Protein AF-0000000087538195 (afdb_homodimer)

Solvent-accessible surface area (backbone atoms only — not comparable to full-atom values): 24853 Å² total; per-residue (Å²): 130,84,76,81,75,74,57,66,53,56,74,70,48,70,80,66,69,70,76,60,68,73,48,54,99,59,58,70,55,88,71,59,68,58,56,51,45,93,78,35,48,72,53,63,43,34,45,72,56,58,70,64,49,58,50,27,51,41,63,29,32,55,67,10,27,78,41,77,37,70,70,71,39,43,64,54,47,49,52,49,49,54,52,47,46,53,54,43,50,51,29,61,76,66,69,49,72,51,42,74,43,55,41,82,41,38,27,26,37,72,69,53,53,27,30,33,41,63,53,40,29,36,32,32,60,58,62,88,32,53,39,33,70,32,30,57,30,52,42,46,31,42,33,39,68,47,44,92,90,42,36,68,50,53,71,42,62,47,42,54,51,38,56,74,46,57,26,35,30,42,37,40,35,30,73,89,78,38,33,34,39,37,32,43,59,73,82,44,74,61,68,49,78,46,45,44,77,36,70,46,62,38,67,96,56,76,44,74,42,65,46,52,31,37,62,53,42,68,72,49,49,70,51,76,72,45,110,131,84,75,82,73,73,58,64,52,57,72,71,47,65,80,67,65,53,75,64,67,72,61,44,95,67,57,70,56,88,72,60,68,58,58,52,45,94,80,35,46,70,54,65,43,33,47,72,57,58,70,64,49,57,50,26,51,39,64,29,31,56,66,10,27,79,41,79,37,71,70,70,40,44,64,54,48,48,52,48,47,54,53,48,46,54,53,46,51,50,30,61,75,65,70,49,73,53,41,74,44,56,40,82,41,38,28,26,37,72,68,55,51,28,30,35,41,63,54,41,30,35,31,32,60,56,64,88,31,54,39,34,72,32,29,60,29,51,43,45,30,40,33,39,68,49,43,92,91,42,37,68,50,54,70,42,60,47,42,53,52,39,56,75,44,57,27,36,31,43,37,40,35,30,73,89,78,38,32,35,39,39,32,44,58,73,82,46,71,62,65,47,80,46,45,45,77,37,70,45,61,38,66,96,57,76,45,73,44,64,47,51,31,37,62,54,42,68,73,49,48,70,51,76,74,44,111

Secondary structure (DSSP, 8-state):
-------HHHHHS--TTTT----SSS---TT-GGGGGGG--TT---HHHHHHS-TTB-EEEETTEEEE-PPPPHHHHHHHHHHHHHHHHHHHHTT---EEEESS--EETTSSSS-BB--SEEEES-GGGB-SS-EES--SEEEEE--TTTHHHHHTHHHHHHHHHT-SEEEEEETTTTEEEEEETTT-SS-EEEETTSEEEEGGGTT-EEEEHHHHHHHHGGGGS--/-------HHHHHS-S--------SSS---TT-GGGGGGG--TT---HHHHHHS-TTB-EEEETTEEEE-PPPPHHHHHHHHHHHHHHHHHHHHTT---EEEESS--EETTSSSS-BB--SEEEES-GGGB-SS-EES--SEEEEE--TTTHHHHHTHHHHHHHHHT-SEEEEEETTTTEEEEEETTT-SS-EEEETTSEEEEGGGTT-EEEEHHHHHHHHGGGGS--

InterPro domains:
  IPR008538 Putative restriction endonuclease [PF05685] (48-206)
  IPR008538 Putative restriction endonuclease [cd06260] (57-207)
  IPR011335 Restriction endonuclease type II-like [SSF52980] (42-217)
  IPR012296 Nuclease, putative, TT1808 [G3DSA:3.90.1570.10] (39-220)

Sequence (454 aa):
MKGSVSNPYLGMMKESVSAYRIYGDGTDHEGDIWKSFRGKKQGEYTLKDYEAIPDEYRVELIDGVIYDLNTPTTIHQQLAFEISIRLREYIRQNKGLCMVLPSPVSVQLDEDDRTMLQPDVVVCCDRDKILRSHVYGAPDMVIEILSPSTRKKDMGLKLKKYITARVREYWMVDPDKKKVVVYDLEHNELPAIYGFEDQVAVNIFAGKCQIDFSEIYSYIEFLFEKEMKGSVSNPYLGMMKESVSAYRIYGDGTDHEGDIWKSFRGKKQGEYTLKDYEAIPDEYRVELIDGVIYDLNTPTTIHQQLAFEISIRLREYIRQNKGLCMVLPSPVSVQLDEDDRTMLQPDVVVCCDRDKILRSHVYGAPDMVIEILSPSTRKKDMGLKLKKYITARVREYWMVDPDKKKVVVYDLEHNELPAIYGFEDQVAVNIFAGKCQIDFSEIYSYIEFLFEKE

Nearest PDB structures (foldseek):
  6okh-assembly1_B  TM=9.021E-01  e=1.700E-15  Leptospira borgpetersenii serovar Hardjo-bovis str. JB197
  3ot2-assembly1_B  TM=8.040E-01  e=1.817E-11  Trichormus variabilis ATCC 29413
  1wdj-assembly1_C  TM=8.081E-01  e=1.610E-08  Thermus thermophilus
  1wdj-assembly1_B  TM=8.274E-01  e=4.638E-08  Thermus thermophilus
  6okh-assembly1_B  TM=9.020E-01  e=2.928E-15  Leptospira borgpetersenii serovar Hardjo-bovis str. JB197

Foldseek 3Di:
DPDPPPQLQVVVQPCPVPPCPVQQVVPVPVPPVVCQQVHDHALQAWLVSVVPPDPVFDWWFDNRGIGGDDDDDPLQLLVLVLVLVLVVVVCVVVVAQKDKDAPQAWEPAQQGTGGIDGAGIFIARDCVQDDPHHGYHQGQETEHEDDPRCNVVVVHVVVVSNLVSCRQKYWYAYPVVQKIWIDRSNPDNGIDIDGLQDWDADPSVPRPRTDRSVVSCVVCVVVVVPD/DPDPPPQLQVVPQPCVVVVVPVPPVPPVPVPPVPCQQVHDHALQAWLVSVVPPDPVFDWWFDNRGIGGDDDDDPLQLLVLVLVLVLVVVVCVVVVAQKDKDAPQAWEPAQQGTGGIDGAGIFIARDCVQDDPHHGYHQGQETEHEDDPSCNVVVVHVVVVSNLVSCRQKYWYAYPVVQKIWIDRSNPDNGIDIDGLQDWDADPSVPRPRTDRSVVSCVVCVVVVVPD

pLDDT: mean 84.97, std 21.39, range [22.56, 98.88]

Structure (mmCIF, N/CA/C/O backbone):
data_AF-0000000087538195-model_v1
#
loop_
_entity.id
_entity.type
_entity.pdbx_description
1 polymer 'Uma2 family endonuclease'
#
loop_
_atom_site.group_PDB
_atom_site.id
_atom_site.type_symbol
_atom_site.label_atom_id
_atom_site.label_alt_id
_atom_site.label_comp_id
_atom_site.label_asym_id
_atom_site.label_entity_id
_atom_site.label_seq_id
_atom_site.pdbx_PDB_ins_code
_atom_site.Cartn_x
_atom_site.Cartn_y
_atom_site.Cartn_z
_atom_site.occupancy
_atom_site.B_iso_or_equiv
_atom_site.auth_seq_id
_atom_site.auth_comp_id
_atom_site.auth_asym_id
_atom_site.auth_atom_id
_atom_site.pdbx_PDB_model_num
ATOM 1 N N . MET A 1 1 ? -31.156 -24.391 -15.883 1 22.56 1 MET A N 1
ATOM 2 C CA . MET A 1 1 ? -31.516 -24.422 -14.469 1 22.56 1 MET A CA 1
ATOM 3 C C . MET A 1 1 ? -30.266 -24.328 -13.594 1 22.56 1 MET A C 1
ATOM 5 O O . MET A 1 1 ? -29.516 -25.297 -13.461 1 22.56 1 MET A O 1
ATOM 9 N N . LYS A 1 2 ? -29.594 -23.203 -13.586 1 31.41 2 LYS A N 1
ATOM 10 C CA . LYS A 1 2 ? -28.328 -22.953 -12.914 1 31.41 2 LYS A CA 1
ATOM 11 C C . LYS A 1 2 ? -28.406 -23.281 -11.43 1 31.41 2 LYS A C 1
ATOM 13 O O . LYS A 1 2 ? -29.219 -22.672 -10.703 1 31.41 2 LYS A O 1
ATOM 18 N N . GLY A 1 3 ? -28.25 -24.453 -11.008 1 29.56 3 GLY A N 1
ATOM 19 C CA . GLY A 1 3 ? -28.391 -24.969 -9.656 1 29.56 3 GLY A CA 1
ATOM 20 C C . GLY A 1 3 ? -27.609 -24.172 -8.633 1 29.56 3 GLY A C 1
ATOM 21 O O . GLY A 1 3 ? -26.422 -23.875 -8.844 1 29.56 3 GLY A O 1
ATOM 22 N N . SER A 1 4 ? -28.219 -23.344 -7.711 1 35.62 4 SER A N 1
ATOM 23 C CA . SER A 1 4 ? -27.75 -22.516 -6.602 1 35.62 4 SER A CA 1
ATOM 24 C C . SER A 1 4 ? -26.953 -23.344 -5.598 1 35.62 4 SER A C 1
ATOM 26 O O . SER A 1 4 ? -27.531 -24.141 -4.848 1 35.62 4 SER A O 1
ATOM 28 N N . VAL A 1 5 ? -25.906 -23.922 -5.949 1 38.66 5 VAL A N 1
ATOM 29 C CA . VAL A 1 5 ? -25.125 -24.672 -4.98 1 38.66 5 VAL A CA 1
ATOM 30 C C . VAL A 1 5 ? -24.859 -23.828 -3.744 1 38.66 5 VAL A C 1
ATOM 32 O O . VAL A 1 5 ? -24.344 -22.703 -3.854 1 38.66 5 VAL A O 1
ATOM 35 N N . SER A 1 6 ? -25.641 -24.047 -2.637 1 42.72 6 SER A N 1
ATOM 36 C CA . SER A 1 6 ? -25.531 -23.391 -1.332 1 42.72 6 SER A CA 1
ATOM 37 C C . SER A 1 6 ? -24.109 -23.5 -0.777 1 42.72 6 SER A C 1
ATOM 39 O O . SER A 1 6 ? -23.516 -24.578 -0.787 1 42.72 6 SER A O 1
ATOM 41 N N . ASN A 1 7 ? -23.391 -22.5 -0.868 1 45.81 7 ASN A N 1
ATOM 42 C CA . ASN A 1 7 ? -22.062 -22.453 -0.262 1 45.81 7 ASN A CA 1
ATOM 43 C C . ASN A 1 7 ? -22.094 -22.938 1.182 1 45.81 7 ASN A C 1
ATOM 45 O O . ASN A 1 7 ? -22.859 -22.438 2 1 45.81 7 ASN A O 1
ATOM 49 N N . PRO A 1 8 ? -21.609 -24.125 1.472 1 53.16 8 PRO A N 1
ATOM 50 C CA . PRO A 1 8 ? -21.688 -24.766 2.793 1 53.16 8 PRO A CA 1
ATOM 51 C C . PRO A 1 8 ? -21.328 -23.797 3.924 1 53.16 8 PRO A C 1
ATOM 53 O O . PRO A 1 8 ? -21.766 -23.984 5.059 1 53.16 8 PRO A O 1
ATOM 56 N N . TYR A 1 9 ? -20.531 -22.797 3.664 1 48.81 9 TYR A N 1
ATOM 57 C CA . TYR A 1 9 ? -20.141 -21.875 4.723 1 48.81 9 TYR A CA 1
ATOM 58 C C . TYR A 1 9 ? -21.312 -21.016 5.152 1 48.81 9 TYR A C 1
ATOM 60 O O . TYR A 1 9 ? -21.359 -20.547 6.293 1 48.81 9 TYR A O 1
ATOM 68 N N . LEU A 1 10 ? -22.125 -20.844 4.262 1 47.97 10 LEU A N 1
ATOM 69 C CA . LEU A 1 10 ? -23.25 -19.969 4.555 1 47.97 10 LEU A CA 1
ATOM 70 C C . LEU A 1 10 ? -24.188 -20.609 5.57 1 47.97 10 LEU A C 1
ATOM 72 O O . LEU A 1 10 ? -24.797 -19.922 6.387 1 47.97 10 LEU A O 1
ATOM 76 N N . GLY A 1 11 ? -24.391 -21.969 5.371 1 46.25 11 GLY A N 1
ATOM 77 C CA . GLY A 1 11 ? -25.234 -22.656 6.328 1 46.25 11 GLY A CA 1
ATOM 78 C C . GLY A 1 11 ? -24.734 -22.531 7.758 1 46.25 11 GLY A C 1
ATOM 79 O O . GLY A 1 11 ? -25.531 -22.531 8.695 1 46.25 11 GLY A O 1
ATOM 80 N N . MET A 1 12 ? -23.562 -22.484 7.918 1 42.16 12 MET A N 1
ATOM 81 C CA . MET A 1 12 ? -22.969 -22.422 9.25 1 42.16 12 MET A CA 1
ATOM 82 C C . MET A 1 12 ? -22.953 -20.984 9.773 1 42.16 12 MET A C 1
ATOM 84 O O . MET A 1 12 ? -22.719 -20.766 10.961 1 42.16 12 MET A O 1
ATOM 88 N N . MET A 1 13 ? -23.125 -20.188 8.875 1 37.28 13 MET A N 1
ATOM 89 C CA . MET A 1 13 ? -23.031 -18.797 9.312 1 37.28 13 MET A CA 1
ATOM 90 C C . MET A 1 13 ? -24.391 -18.297 9.797 1 37.28 13 MET A C 1
ATOM 92 O O . MET A 1 13 ? -25.391 -18.375 9.062 1 37.28 13 MET A O 1
ATOM 96 N N . LYS A 1 14 ? -24.953 -18.609 11.047 1 31.69 14 LYS A N 1
ATOM 97 C CA . LYS A 1 14 ? -26.141 -17.984 11.633 1 31.69 14 LYS A CA 1
ATOM 98 C C . LYS A 1 14 ? -26.188 -16.484 11.297 1 31.69 14 LYS A C 1
ATOM 100 O O . LYS A 1 14 ? -25.141 -15.844 11.18 1 31.69 14 LYS A O 1
ATOM 105 N N . GLU A 1 15 ? -27.375 -16.031 10.656 1 31.64 15 GLU A N 1
ATOM 106 C CA . GLU A 1 15 ? -27.688 -14.633 10.406 1 31.64 15 GLU A CA 1
ATOM 107 C C . GLU A 1 15 ? -27.25 -13.75 11.57 1 31.64 15 GLU A C 1
ATOM 109 O O . GLU A 1 15 ? -28.031 -13.477 12.477 1 31.64 15 GLU A O 1
ATOM 114 N N . SER A 1 16 ? -26.297 -14.102 12.234 1 27.25 16 SER A N 1
ATOM 115 C CA . SER A 1 16 ? -26.109 -13.078 13.258 1 27.25 16 SER A CA 1
ATOM 116 C C . SER A 1 16 ? -25.859 -11.711 12.633 1 27.25 16 SER A C 1
ATOM 118 O O . SER A 1 16 ? -24.719 -11.25 12.562 1 27.25 16 SER A O 1
ATOM 120 N N . VAL A 1 17 ? -26.344 -11.578 11.469 1 29.31 17 VAL A N 1
ATOM 121 C CA . VAL A 1 17 ? -26.234 -10.234 10.906 1 29.31 17 VAL A CA 1
ATOM 122 C C . VAL A 1 17 ? -26.828 -9.219 11.883 1 29.31 17 VAL A C 1
ATOM 124 O O . VAL A 1 17 ? -26.922 -8.023 11.562 1 29.31 17 VAL A O 1
ATOM 127 N N . SER A 1 18 ? -27.812 -9.719 12.75 1 26.08 18 SER A N 1
ATOM 128 C CA . SER A 1 18 ? -28.531 -8.672 13.469 1 26.08 18 SER A CA 1
ATOM 129 C C . SER A 1 18 ? -27.578 -7.598 13.984 1 26.08 18 SER A C 1
ATOM 131 O O . SER A 1 18 ? -27.797 -6.406 13.75 1 26.08 18 SER A O 1
ATOM 133 N N . ALA A 1 19 ? -27.109 -7.895 15.273 1 25.2 19 ALA A N 1
ATOM 134 C CA . ALA A 1 19 ? -26.594 -6.938 16.25 1 25.2 19 ALA A CA 1
ATOM 135 C C . ALA A 1 19 ? -25.219 -6.414 15.828 1 25.2 19 ALA A C 1
ATOM 137 O O . ALA A 1 19 ? -24.25 -6.555 16.562 1 25.2 19 ALA A O 1
ATOM 138 N N . TYR A 1 20 ? -24.719 -6.926 14.75 1 27.58 20 TYR A N 1
ATOM 139 C CA . TYR A 1 20 ? -23.453 -6.199 14.656 1 27.58 20 TYR A CA 1
ATOM 140 C C . TYR A 1 20 ? -23.688 -4.699 14.805 1 27.58 20 TYR A C 1
ATOM 142 O O . TYR A 1 20 ? -24.203 -4.051 13.898 1 27.58 20 TYR A O 1
ATOM 150 N N . ARG A 1 21 ? -24.406 -4.262 15.758 1 25.95 21 ARG A N 1
ATOM 151 C CA . ARG A 1 21 ? -24.109 -2.885 16.141 1 25.95 21 ARG A CA 1
ATOM 152 C C . ARG A 1 21 ? -22.641 -2.553 15.867 1 25.95 21 ARG A C 1
ATOM 154 O O . ARG A 1 21 ? -21.75 -3.111 16.5 1 25.95 21 ARG A O 1
ATOM 161 N N . ILE A 1 22 ? -22.312 -2.648 14.703 1 28.11 22 ILE A N 1
ATOM 162 C CA . ILE A 1 22 ? -21.094 -2.266 14 1 28.11 22 ILE A CA 1
ATOM 163 C C . ILE A 1 22 ? -20.328 -1.23 14.82 1 28.11 22 ILE A C 1
ATOM 165 O O . ILE A 1 22 ? -20.531 -0.025 14.648 1 28.11 22 ILE A O 1
ATOM 169 N N . TYR A 1 23 ? -20.422 -1.396 16.094 1 25.95 23 TYR A N 1
ATOM 170 C CA . TYR A 1 23 ? -19.734 -0.382 16.875 1 25.95 23 TYR A CA 1
ATOM 171 C C . TYR A 1 23 ? -18.266 -0.308 16.5 1 25.95 23 TYR A C 1
ATOM 173 O O . TYR A 1 23 ? -17.609 -1.337 16.297 1 25.95 23 TYR A O 1
ATOM 181 N N . GLY A 1 24 ? -17.75 0.368 15.617 1 28.55 24 GLY A N 1
ATOM 182 C CA . GLY A 1 24 ? -16.391 0.742 15.945 1 28.55 24 GLY A CA 1
ATOM 183 C C . GLY A 1 24 ? -16.031 0.502 17.391 1 28.55 24 GLY A C 1
ATOM 184 O O . GLY A 1 24 ? -16.891 0.158 18.203 1 28.55 24 GLY A O 1
ATOM 185 N N . ASP A 1 25 ? -14.789 0.438 17.953 1 30.39 25 ASP A N 1
ATOM 186 C CA . ASP A 1 25 ? -14.625 0.107 19.359 1 30.39 25 ASP A CA 1
ATOM 187 C C . ASP A 1 25 ? -15.883 0.451 20.156 1 30.39 25 ASP A C 1
ATOM 189 O O . ASP A 1 25 ? -15.906 0.319 21.391 1 30.39 25 ASP A O 1
ATOM 193 N N . GLY A 1 26 ? -17.219 0.332 19.75 1 31.17 26 GLY A N 1
ATOM 194 C CA . GLY A 1 26 ? -18.344 0.827 20.531 1 31.17 26 GLY A CA 1
ATOM 195 C C . GLY A 1 26 ? -18.266 2.311 20.828 1 31.17 26 GLY A C 1
ATOM 196 O O . GLY A 1 26 ? -19.062 2.842 21.594 1 31.17 26 GLY A O 1
ATOM 197 N N . THR A 1 27 ? -17.031 2.791 20.969 1 31.34 27 THR A N 1
ATOM 198 C CA . THR A 1 27 ? -17.031 4.223 21.266 1 31.34 27 THR A CA 1
ATOM 199 C C . THR A 1 27 ? -17.641 5.004 20.094 1 31.34 27 THR A C 1
ATOM 201 O O . THR A 1 27 ? -17.203 4.855 18.953 1 31.34 27 THR A O 1
ATOM 204 N N . ASP A 1 28 ? -18.969 5.043 19.953 1 33.19 28 ASP A N 1
ATOM 205 C CA . ASP A 1 28 ? -19.562 6.211 19.297 1 33.19 28 ASP A CA 1
ATOM 206 C C . ASP A 1 28 ? -18.562 7.363 19.234 1 33.19 28 ASP A C 1
ATOM 208 O O . ASP A 1 28 ? -18.266 7.984 20.266 1 33.19 28 ASP A O 1
ATOM 212 N N . HIS A 1 29 ? -17.484 7.18 18.562 1 35.97 29 HIS A N 1
ATOM 213 C CA . HIS A 1 29 ? -16.906 8.516 18.609 1 35.97 29 HIS A CA 1
ATOM 214 C C . HIS A 1 29 ? -17.953 9.578 18.266 1 35.97 29 HIS A C 1
ATOM 216 O O . HIS A 1 29 ? -18.719 9.414 17.328 1 35.97 29 HIS A O 1
ATOM 222 N N . GLU A 1 30 ? -18.516 10.016 19.062 1 38.91 30 GLU A N 1
ATOM 223 C CA . GLU A 1 30 ? -19.328 11.219 18.922 1 38.91 30 GLU A CA 1
ATOM 224 C C . GLU A 1 30 ? -19.141 11.867 17.562 1 38.91 30 GLU A C 1
ATOM 226 O O . GLU A 1 30 ? -20.062 12.461 17 1 38.91 30 GLU A O 1
ATOM 231 N N . GLY A 1 31 ? -17.953 11.633 16.766 1 45.62 31 GLY A N 1
ATOM 232 C CA . GLY A 1 31 ? -17.609 12.312 15.523 1 45.62 31 GLY A CA 1
ATOM 233 C C . GLY A 1 31 ? -17.781 11.438 14.297 1 45.62 31 GLY A C 1
ATOM 234 O O . GLY A 1 31 ? -17.078 11.617 13.297 1 45.62 31 GLY A O 1
ATOM 235 N N . ASP A 1 32 ? -18.578 10.359 14.281 1 57.12 32 ASP A N 1
ATOM 236 C CA . ASP A 1 32 ? -18.859 9.594 13.07 1 57.12 32 ASP A CA 1
ATOM 237 C C . ASP A 1 32 ? -19.438 10.5 11.977 1 57.12 32 ASP A C 1
ATOM 239 O O . ASP A 1 32 ? -20.656 10.742 11.945 1 57.12 32 ASP A O 1
ATOM 243 N N . ILE A 1 33 ? -18.625 11.062 11.32 1 64.38 33 ILE A N 1
ATOM 244 C CA . ILE A 1 33 ? -18.984 12.047 10.297 1 64.38 33 ILE A CA 1
ATOM 245 C C . ILE A 1 33 ? -19.859 11.383 9.234 1 64.38 33 ILE A C 1
ATOM 247 O O . ILE A 1 33 ? -20.547 12.07 8.477 1 64.38 33 ILE A O 1
ATOM 251 N N . TRP A 1 34 ? -20.031 9.992 9.383 1 70.25 34 TRP A N 1
ATOM 252 C CA . TRP A 1 34 ? -20.766 9.367 8.297 1 70.25 34 TRP A CA 1
ATOM 253 C C . TRP A 1 34 ? -22.234 9.148 8.688 1 70.25 34 TRP A C 1
ATOM 255 O O . TRP A 1 34 ? -23.031 8.68 7.875 1 70.25 34 TRP A O 1
ATOM 265 N N . LYS A 1 35 ? -22.547 9.414 9.906 1 71 35 LYS A N 1
ATOM 266 C CA . LYS A 1 35 ? -23.922 9.219 10.367 1 71 35 LYS A CA 1
ATOM 267 C C . LYS A 1 35 ? -24.891 10.07 9.57 1 71 35 LYS A C 1
ATOM 269 O O . LYS A 1 35 ? -26.047 9.688 9.383 1 71 35 LYS A O 1
ATOM 274 N N . SER A 1 36 ? -24.422 11.188 9.086 1 70.94 36 SER A N 1
ATOM 275 C CA . SER A 1 36 ? -25.312 12.047 8.328 1 70.94 36 SER A CA 1
ATOM 276 C C . SER A 1 36 ? -24.609 12.656 7.121 1 70.94 36 SER A C 1
ATOM 278 O O . SER A 1 36 ? -24.953 13.766 6.691 1 70.94 36 SER A O 1
ATOM 280 N N . PHE A 1 37 ? -23.75 11.836 6.672 1 73.25 37 PHE A N 1
ATOM 281 C CA . PHE A 1 37 ? -23.031 12.297 5.488 1 73.25 37 PHE A CA 1
ATOM 282 C C . PHE A 1 37 ? -23.953 12.383 4.289 1 73.25 37 PHE A C 1
ATOM 284 O O . PHE A 1 37 ? -24.719 11.453 4.016 1 73.25 37 PHE A O 1
ATOM 291 N N . ARG A 1 38 ? -24.031 13.625 3.721 1 76.38 38 ARG A N 1
ATOM 292 C CA . ARG A 1 38 ? -24.859 13.93 2.555 1 76.38 38 ARG A CA 1
ATOM 293 C C . ARG A 1 38 ? -26.328 13.672 2.846 1 76.38 38 ARG A C 1
ATOM 295 O O . ARG A 1 38 ? -27.078 13.242 1.963 1 76.38 38 ARG A O 1
ATOM 302 N N . GLY A 1 39 ? -26.688 13.805 4.168 1 76.88 39 GLY A N 1
ATOM 303 C CA . GLY A 1 39 ? -28.094 13.703 4.574 1 76.88 39 GLY A CA 1
ATOM 304 C C . GLY A 1 39 ? -28.609 12.273 4.598 1 76.88 39 GLY A C 1
ATOM 305 O O . GLY A 1 39 ? -29.812 12.047 4.613 1 76.88 39 GLY A O 1
ATOM 306 N N . LYS A 1 40 ? -27.75 11.367 4.492 1 84.31 40 LYS A N 1
ATOM 307 C CA . LYS A 1 40 ? -28.141 9.961 4.48 1 84.31 40 LYS A CA 1
ATOM 308 C C . LYS A 1 40 ? -27.766 9.273 5.789 1 84.31 40 LYS A C 1
ATOM 310 O O . LYS A 1 40 ? -26.969 9.805 6.574 1 84.31 40 LYS A O 1
ATOM 315 N N . LYS A 1 41 ? -28.422 8.109 5.984 1 82.75 41 LYS A N 1
ATOM 316 C CA . LYS A 1 41 ? -28.125 7.285 7.148 1 82.75 41 LYS A CA 1
ATOM 317 C C . LYS A 1 41 ? -27.297 6.066 6.758 1 82.75 41 LYS A C 1
ATOM 319 O O . LYS A 1 41 ? -27.297 5.652 5.598 1 82.75 41 LYS A O 1
ATOM 324 N N . GLN A 1 42 ? -26.609 5.559 7.75 1 86.19 42 GLN A N 1
ATOM 325 C CA . GLN A 1 42 ? -25.891 4.309 7.516 1 86.19 42 GLN A CA 1
ATOM 326 C C . GLN A 1 42 ? -26.812 3.234 6.961 1 86.19 42 GLN A C 1
ATOM 328 O O . GLN A 1 42 ? -27.953 3.092 7.418 1 86.19 42 GLN A O 1
ATOM 333 N N . GLY A 1 43 ? -26.359 2.562 6.02 1 87.81 43 GLY A N 1
ATOM 334 C CA . GLY A 1 43 ? -27.188 1.565 5.352 1 87.81 43 GLY A CA 1
ATOM 335 C C . GLY A 1 43 ? -27.766 2.059 4.043 1 87.81 43 GLY A C 1
ATOM 336 O O . GLY A 1 43 ? -28.219 1.259 3.219 1 87.81 43 GLY A O 1
ATOM 337 N N . GLU A 1 44 ? -27.656 3.373 3.811 1 90.19 44 GLU A N 1
ATOM 338 C CA . GLU A 1 44 ? -28.297 3.955 2.637 1 90.19 44 GLU A CA 1
ATOM 339 C C . GLU A 1 44 ? -27.266 4.391 1.6 1 90.19 44 GLU A C 1
ATOM 341 O O . GLU A 1 44 ? -27.625 4.711 0.462 1 90.19 44 GLU A O 1
ATOM 346 N N . TYR A 1 45 ? -26.094 4.379 1.931 1 90.25 45 TYR A N 1
ATOM 347 C CA . TYR A 1 45 ? -25.062 4.953 1.062 1 90.25 45 TYR A CA 1
ATOM 348 C C . TYR A 1 45 ? -24.875 4.102 -0.188 1 90.25 45 TYR A C 1
ATOM 350 O O . TYR A 1 45 ? -25.078 2.887 -0.158 1 90.25 45 TYR A O 1
ATOM 358 N N . THR A 1 46 ? -24.531 4.812 -1.264 1 93.06 46 THR A N 1
ATOM 359 C CA . THR A 1 46 ? -24.25 4.199 -2.559 1 93.06 46 THR A CA 1
ATOM 360 C C . THR A 1 46 ? -22.844 4.527 -3.025 1 93.06 46 THR A C 1
ATOM 362 O O . THR A 1 46 ? -22.125 5.277 -2.363 1 93.06 46 THR A O 1
ATOM 365 N N . LEU A 1 47 ? -22.516 3.939 -4.129 1 92.5 47 LEU A N 1
ATOM 366 C CA . LEU A 1 47 ? -21.219 4.223 -4.719 1 92.5 47 LEU A CA 1
ATOM 367 C C . LEU A 1 47 ? -21.062 5.711 -5.02 1 92.5 47 LEU A C 1
ATOM 369 O O . LEU A 1 47 ? -19.969 6.262 -4.922 1 92.5 47 LEU A O 1
ATOM 373 N N . LYS A 1 48 ? -22.125 6.297 -5.465 1 89.19 48 LYS A N 1
ATOM 374 C CA . LYS A 1 48 ? -22.078 7.734 -5.715 1 89.19 48 LYS A CA 1
ATOM 375 C C . LYS A 1 48 ? -21.656 8.5 -4.465 1 89.19 48 LYS A C 1
ATOM 377 O O . LYS A 1 48 ? -20.844 9.422 -4.539 1 89.19 48 LYS A O 1
ATOM 382 N N . ASP A 1 49 ? -22.25 8.102 -3.336 1 87.06 49 ASP A N 1
ATOM 383 C CA . ASP A 1 49 ? -21.875 8.711 -2.064 1 87.06 49 ASP A CA 1
ATOM 384 C C . ASP A 1 49 ? -20.422 8.406 -1.718 1 87.06 49 ASP A C 1
ATOM 386 O O . ASP A 1 49 ? -19.672 9.297 -1.284 1 87.06 49 ASP A O 1
ATOM 390 N N . TYR A 1 50 ? -20.062 7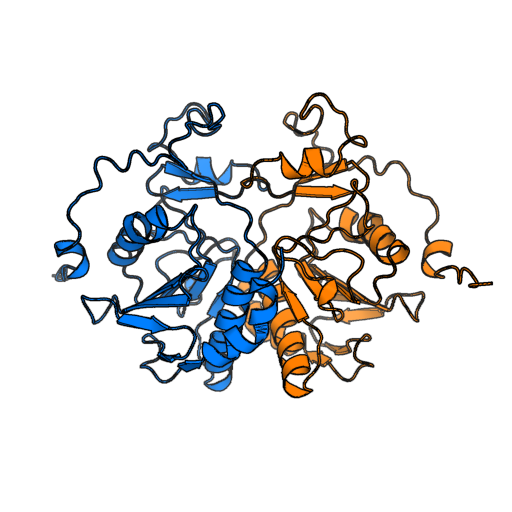.152 -1.93 1 89.5 50 TYR A N 1
ATOM 391 C CA . TYR A 1 50 ? -18.688 6.699 -1.678 1 89.5 50 TYR A CA 1
ATOM 392 C C . TYR A 1 50 ? -17.688 7.496 -2.502 1 89.5 50 TYR A C 1
ATOM 394 O O . TYR A 1 50 ? -16.672 7.961 -1.978 1 89.5 50 TYR A O 1
ATOM 402 N N . GLU A 1 51 ? -17.984 7.68 -3.766 1 87.19 51 GLU A N 1
ATOM 403 C CA . GLU A 1 51 ? -17.078 8.375 -4.684 1 87.19 51 GLU A CA 1
ATOM 404 C C . GLU A 1 51 ? -16.984 9.859 -4.352 1 87.19 51 GLU A C 1
ATOM 406 O O . GLU A 1 51 ? -16.031 10.531 -4.75 1 87.19 51 GLU A O 1
ATOM 411 N N . ALA A 1 52 ? -17.938 10.367 -3.617 1 83.69 52 ALA A N 1
ATOM 412 C CA . ALA A 1 52 ? -17.953 11.773 -3.25 1 83.69 52 ALA A CA 1
ATOM 413 C C . ALA A 1 52 ? -17.109 12.039 -2.006 1 83.69 52 ALA A C 1
ATOM 415 O O . ALA A 1 52 ? -16.812 13.188 -1.682 1 83.69 52 ALA A O 1
ATOM 416 N N . ILE A 1 53 ? -16.812 10.938 -1.321 1 81.56 53 ILE A N 1
ATOM 417 C CA . ILE A 1 53 ? -15.945 11.086 -0.158 1 81.56 53 ILE A CA 1
ATOM 418 C C . ILE A 1 53 ? -14.562 11.555 -0.604 1 81.56 53 ILE A C 1
ATOM 420 O O . ILE A 1 53 ? -13.977 10.977 -1.519 1 81.56 53 ILE A O 1
ATOM 424 N N . PRO A 1 54 ? -14.102 12.602 0.028 1 76.25 54 PRO A N 1
ATOM 425 C CA . PRO A 1 54 ? -12.781 13.094 -0.356 1 76.25 54 PRO A CA 1
ATOM 426 C C . PRO A 1 54 ? -11.703 12.016 -0.27 1 76.25 54 PRO A C 1
ATOM 428 O O . PRO A 1 54 ? -11.742 11.164 0.621 1 76.25 54 PRO A O 1
ATOM 431 N N . ASP A 1 55 ? -10.656 12.141 -1.094 1 70.12 55 ASP A N 1
ATOM 432 C CA . ASP A 1 55 ? -9.641 11.109 -1.296 1 70.12 55 ASP A CA 1
ATOM 433 C C . ASP A 1 55 ? -8.797 10.914 -0.038 1 70.12 55 ASP A C 1
ATOM 435 O O .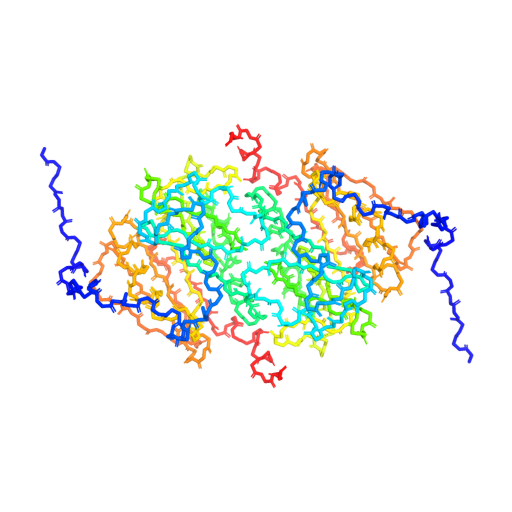 ASP A 1 55 ? -8.164 9.867 0.134 1 70.12 55 ASP A O 1
ATOM 439 N N . GLU A 1 56 ? -8.859 11.859 0.786 1 72.75 56 GLU A N 1
ATOM 440 C CA . GLU A 1 56 ? -8.031 11.773 1.986 1 72.75 56 GLU A CA 1
ATOM 441 C C . GLU A 1 56 ? -8.609 10.781 2.988 1 72.75 56 GLU A C 1
ATOM 443 O O . GLU A 1 56 ? -7.922 10.359 3.922 1 72.75 56 GLU A O 1
ATOM 448 N N . TYR A 1 57 ? -9.906 10.484 2.752 1 76.56 57 TYR A N 1
ATOM 449 C CA . TYR A 1 57 ? -10.539 9.5 3.621 1 76.56 57 TYR A CA 1
ATOM 450 C C . TYR A 1 57 ? -10.367 8.094 3.068 1 76.56 57 TYR A C 1
ATOM 452 O O . TYR A 1 57 ? -10.641 7.844 1.893 1 76.56 57 TYR A O 1
ATOM 460 N N . ARG A 1 58 ? -9.891 7.242 3.932 1 82.69 58 ARG A N 1
ATOM 461 C CA . ARG A 1 58 ? -9.844 5.824 3.592 1 82.69 58 ARG A CA 1
ATOM 462 C C . ARG A 1 58 ? -11.016 5.07 4.219 1 82.69 58 ARG A C 1
ATOM 464 O O . ARG A 1 58 ? -11.086 4.945 5.445 1 82.69 58 ARG A O 1
ATOM 471 N N . VAL A 1 59 ? -11.961 4.586 3.361 1 85.69 59 VAL A N 1
ATOM 472 C CA . VAL A 1 59 ? -13.18 3.977 3.883 1 85.69 59 VAL A CA 1
ATOM 473 C C . VAL A 1 59 ? -13.594 2.803 2.996 1 85.69 59 VAL A C 1
ATOM 475 O O . VAL A 1 59 ? -13.102 2.664 1.872 1 85.69 59 VAL A O 1
ATOM 478 N N . GLU A 1 60 ? -14.383 1.938 3.527 1 90.56 60 GLU A N 1
ATOM 479 C CA . GLU A 1 60 ? -15.094 0.896 2.799 1 90.56 60 GLU A CA 1
ATOM 480 C C . GLU A 1 60 ? -16.594 1.154 2.797 1 90.56 60 GLU A C 1
ATOM 482 O O . GLU A 1 60 ? -17.125 1.809 3.701 1 90.56 60 GLU A O 1
ATOM 487 N N . LEU A 1 61 ? -17.219 0.75 1.771 1 92.12 61 LEU A N 1
ATOM 488 C CA . LEU A 1 61 ? -18.672 0.694 1.662 1 92.12 61 LEU A CA 1
ATOM 489 C C . LEU A 1 61 ? -19.156 -0.751 1.634 1 92.12 61 LEU A C 1
ATOM 491 O O . LEU A 1 61 ? -18.812 -1.509 0.723 1 92.12 61 LEU A O 1
ATOM 495 N N . ILE A 1 62 ? -19.875 -1.156 2.676 1 92.06 62 ILE A N 1
ATOM 496 C CA . ILE A 1 62 ? -20.406 -2.516 2.73 1 92.06 62 ILE A CA 1
ATOM 497 C C . ILE A 1 62 ? -21.906 -2.477 2.922 1 92.06 62 ILE A C 1
ATOM 499 O O . ILE A 1 62 ? -22.406 -2.115 3.996 1 92.06 62 ILE A O 1
ATOM 503 N N . ASP A 1 63 ? -22.594 -2.861 1.881 1 92.06 63 ASP A N 1
ATOM 504 C CA . ASP A 1 63 ? -24.047 -2.867 1.893 1 92.06 63 ASP A CA 1
ATOM 505 C C . ASP A 1 63 ? -24.609 -1.513 2.33 1 92.06 63 ASP A C 1
ATOM 507 O O . ASP A 1 63 ? -25.5 -1.445 3.17 1 92.06 63 ASP A O 1
ATOM 511 N N . GLY A 1 64 ? -24.031 -0.507 1.901 1 91.69 64 GLY A N 1
ATOM 512 C CA . GLY A 1 64 ? -24.516 0.844 2.127 1 91.69 64 GLY A CA 1
ATOM 513 C C . GLY A 1 64 ? -24.031 1.442 3.434 1 91.69 64 GLY A C 1
ATOM 514 O O . GLY A 1 64 ? -24.453 2.541 3.811 1 91.69 64 GLY A O 1
ATOM 515 N N . VAL A 1 65 ? -23.219 0.741 4.129 1 90.19 65 VAL A N 1
ATOM 516 C CA . VAL A 1 65 ? -22.641 1.241 5.375 1 90.19 65 VAL A CA 1
ATOM 517 C C . VAL A 1 65 ? -21.188 1.62 5.16 1 90.19 65 VAL A C 1
ATOM 519 O O . VAL A 1 65 ? -20.406 0.838 4.605 1 90.19 65 VAL A O 1
ATOM 522 N N . ILE A 1 66 ? -20.797 2.865 5.574 1 88.38 66 ILE A N 1
ATOM 523 C CA . ILE A 1 66 ? -19.422 3.336 5.438 1 88.38 66 ILE A CA 1
ATOM 524 C C . ILE A 1 66 ? -18.625 2.98 6.691 1 88.38 66 ILE A C 1
ATOM 526 O O . ILE A 1 66 ? -19.078 3.236 7.812 1 88.38 66 ILE A O 1
ATOM 530 N N . TYR A 1 67 ? -17.531 2.328 6.477 1 86.75 67 TYR A N 1
ATOM 531 C CA . TYR A 1 67 ? -16.594 1.97 7.543 1 86.75 67 TYR A CA 1
ATOM 532 C C . TYR A 1 67 ? -15.258 2.662 7.355 1 86.75 67 TYR A C 1
ATOM 534 O O . TYR A 1 67 ? -14.688 2.639 6.262 1 86.75 67 TYR A O 1
ATOM 542 N N . ASP A 1 68 ? -14.711 3.223 8.43 1 84.19 68 ASP A N 1
ATOM 543 C CA . ASP A 1 68 ? -13.383 3.822 8.383 1 84.19 68 ASP A CA 1
ATOM 544 C C . ASP A 1 68 ? -12.297 2.75 8.367 1 84.19 68 ASP A C 1
ATOM 546 O O . ASP A 1 68 ? -12.438 1.702 9 1 84.19 68 ASP A O 1
ATOM 550 N N . LEU A 1 69 ? -11.227 3.012 7.652 1 84.25 69 LEU A N 1
ATOM 551 C CA . LEU A 1 69 ? -10.047 2.15 7.668 1 84.25 69 LEU A CA 1
ATOM 552 C C . LEU A 1 69 ? -8.898 2.811 8.422 1 84.25 69 LEU A C 1
ATOM 554 O O . LEU A 1 69 ? -8.672 4.016 8.281 1 84.25 69 LEU A O 1
ATOM 558 N N . ASN A 1 70 ? -8.211 2.102 9.242 1 79.81 70 ASN A N 1
ATOM 559 C CA . ASN A 1 70 ? -7.074 2.604 10.008 1 79.81 70 ASN A CA 1
ATOM 560 C C . ASN A 1 70 ? -5.789 2.57 9.188 1 79.81 70 ASN A C 1
ATOM 562 O O . ASN A 1 70 ? -5.652 1.754 8.273 1 79.81 70 ASN A O 1
ATOM 566 N N . THR A 1 71 ? -4.883 3.502 9.555 1 78.25 71 THR A N 1
ATOM 567 C CA . THR A 1 71 ? -3.547 3.443 8.969 1 78.25 71 THR A CA 1
ATOM 568 C C . THR A 1 71 ? -2.811 2.189 9.43 1 78.25 71 THR A C 1
ATOM 570 O O . THR A 1 71 ? -2.734 1.914 10.633 1 78.25 71 THR A O 1
ATOM 573 N N . PRO A 1 72 ? -2.26 1.493 8.539 1 86.12 72 PRO A N 1
ATOM 574 C CA . PRO A 1 72 ? -1.611 0.234 8.906 1 86.12 72 PRO A CA 1
ATOM 575 C C . PRO A 1 72 ? -0.242 0.443 9.555 1 86.12 72 PRO A C 1
ATOM 577 O O . PRO A 1 72 ? 0.403 1.469 9.32 1 86.12 72 PRO A O 1
ATOM 580 N N . THR A 1 73 ? 0.17 -0.481 10.375 1 89.75 73 THR A N 1
ATOM 581 C CA . THR A 1 73 ? 1.5 -0.494 10.977 1 89.75 73 THR A CA 1
ATOM 582 C C . THR A 1 73 ? 2.533 -1.022 9.984 1 89.75 73 THR A C 1
ATOM 584 O O . THR A 1 73 ? 2.176 -1.609 8.961 1 89.75 73 THR A O 1
ATOM 587 N N . THR A 1 74 ? 3.797 -0.873 10.375 1 94.06 74 THR A N 1
ATOM 588 C CA . THR A 1 74 ? 4.887 -1.375 9.547 1 94.06 74 THR A CA 1
ATOM 589 C C . THR A 1 74 ? 4.816 -2.895 9.422 1 94.06 74 THR A C 1
ATOM 591 O O . THR A 1 74 ? 4.996 -3.441 8.328 1 94.06 74 THR A O 1
ATOM 594 N N . ILE A 1 75 ? 4.512 -3.57 10.523 1 95.5 75 ILE A N 1
ATOM 595 C CA . ILE A 1 75 ? 4.398 -5.023 10.516 1 95.5 75 ILE A CA 1
ATOM 596 C C . ILE A 1 75 ? 3.281 -5.445 9.562 1 95.5 75 ILE A C 1
ATOM 598 O O . ILE A 1 75 ? 3.461 -6.355 8.742 1 95.5 75 ILE A O 1
ATOM 602 N N . HIS A 1 76 ? 2.133 -4.777 9.719 1 95.75 76 HIS A N 1
ATOM 603 C CA . HIS A 1 76 ? 0.982 -5.055 8.867 1 95.75 76 HIS A CA 1
ATOM 604 C C . HIS A 1 76 ? 1.355 -4.957 7.395 1 95.75 76 HIS A C 1
ATOM 606 O O . HIS A 1 76 ? 1.099 -5.883 6.621 1 95.75 76 HIS A O 1
ATOM 612 N N . GLN A 1 77 ? 2.016 -3.932 6.988 1 95.12 77 GLN A N 1
ATOM 613 C CA . GLN A 1 77 ? 2.367 -3.652 5.598 1 95.12 77 GLN A CA 1
ATOM 614 C C . GLN A 1 77 ? 3.443 -4.613 5.102 1 95.12 77 GLN A C 1
ATOM 616 O O . GLN A 1 77 ? 3.408 -5.051 3.947 1 95.12 77 GLN A O 1
ATOM 621 N N . GLN A 1 78 ? 4.383 -4.941 5.934 1 97.38 78 GLN A N 1
ATOM 622 C CA . GLN A 1 78 ? 5.461 -5.84 5.531 1 97.38 78 GLN A CA 1
ATOM 623 C C . GLN A 1 78 ? 4.938 -7.254 5.301 1 97.38 78 GLN A C 1
ATOM 625 O O . GLN A 1 78 ? 5.398 -7.949 4.391 1 97.38 78 GLN A O 1
ATOM 630 N N . LEU A 1 79 ? 4.023 -7.68 6.141 1 98.19 79 LEU A N 1
ATOM 631 C CA . LEU A 1 79 ? 3.41 -8.984 5.918 1 98.19 79 LEU A CA 1
ATOM 632 C C . LEU A 1 79 ? 2.678 -9.023 4.582 1 98.19 79 LEU A C 1
ATOM 634 O O . LEU A 1 79 ? 2.881 -9.938 3.783 1 98.19 79 LEU A O 1
ATOM 638 N N . ALA A 1 80 ? 1.851 -8.023 4.328 1 98.25 80 ALA A N 1
ATOM 639 C CA . ALA A 1 80 ? 1.132 -7.941 3.059 1 98.25 80 ALA A CA 1
ATOM 640 C C . ALA A 1 80 ? 2.102 -7.91 1.881 1 98.25 80 ALA A C 1
ATOM 642 O O . ALA A 1 80 ? 1.886 -8.594 0.875 1 98.25 80 ALA A O 1
ATOM 643 N N . PHE A 1 81 ? 3.13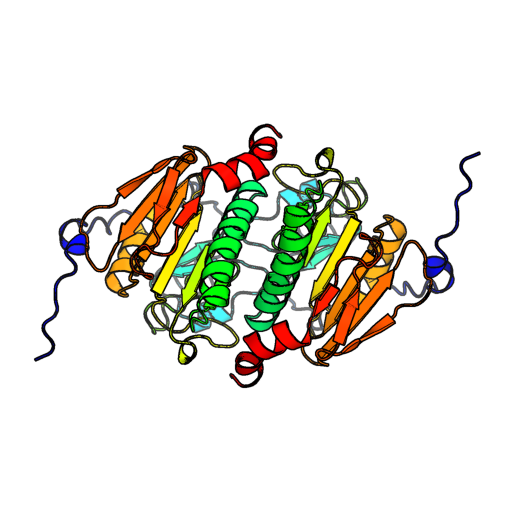9 -7.191 2.08 1 98.5 81 PHE A N 1
ATOM 644 C CA . PHE A 1 81 ? 4.125 -7.008 1.022 1 98.5 81 PHE A CA 1
ATOM 645 C C . PHE A 1 81 ? 4.855 -8.312 0.731 1 98.5 81 PHE A C 1
ATOM 647 O O . PHE A 1 81 ? 4.918 -8.75 -0.42 1 98.5 81 PHE A O 1
ATOM 654 N N . GLU A 1 82 ? 5.348 -8.984 1.714 1 98.56 82 GLU A N 1
ATOM 655 C CA . GLU A 1 82 ? 6.125 -10.211 1.54 1 98.56 82 GLU A CA 1
ATOM 656 C C . GLU A 1 82 ? 5.262 -11.336 0.971 1 98.56 82 GLU A C 1
ATOM 658 O O . GLU A 1 82 ? 5.727 -12.117 0.138 1 98.56 82 GLU A O 1
ATOM 663 N N . ILE A 1 83 ? 4.047 -11.414 1.432 1 98.75 83 ILE A N 1
ATOM 664 C CA . ILE A 1 83 ? 3.131 -12.406 0.868 1 98.75 83 ILE A CA 1
ATOM 665 C C . ILE A 1 83 ? 2.9 -12.109 -0.612 1 98.75 83 ILE A C 1
ATOM 667 O O . ILE A 1 83 ? 2.951 -13.016 -1.447 1 98.75 83 ILE A O 1
ATOM 671 N N . SER A 1 84 ? 2.686 -10.828 -0.948 1 98.75 84 SER A N 1
ATOM 672 C CA . SER A 1 84 ? 2.451 -10.414 -2.328 1 98.75 84 SER A CA 1
ATOM 673 C C . SER A 1 84 ? 3.641 -10.758 -3.219 1 98.75 84 SER A C 1
ATOM 675 O O . SER A 1 84 ? 3.465 -11.172 -4.363 1 98.75 84 SER A O 1
ATOM 677 N N . ILE A 1 85 ? 4.848 -10.633 -2.707 1 98.38 85 ILE A N 1
ATOM 678 C CA . ILE A 1 85 ? 6.059 -10.938 -3.465 1 98.38 85 ILE A CA 1
ATOM 679 C C . ILE A 1 85 ? 6.082 -12.422 -3.832 1 98.38 85 ILE A C 1
ATOM 681 O O . ILE A 1 85 ? 6.355 -12.773 -4.98 1 98.38 85 ILE A O 1
ATOM 685 N N . ARG A 1 86 ? 5.77 -13.25 -2.834 1 98.38 86 ARG A N 1
ATOM 686 C CA . ARG A 1 86 ? 5.809 -14.688 -3.074 1 98.38 86 ARG A CA 1
ATOM 687 C C . ARG A 1 86 ? 4.77 -15.102 -4.109 1 98.38 86 ARG A C 1
ATOM 689 O O . ARG A 1 86 ? 5.051 -15.922 -4.988 1 98.38 86 ARG A O 1
ATOM 696 N N . LEU A 1 87 ? 3.6 -14.516 -4.004 1 98.75 87 LEU A N 1
ATOM 697 C CA . LEU A 1 87 ? 2.539 -14.797 -4.969 1 98.75 87 LEU A CA 1
ATOM 698 C C . LEU A 1 87 ? 2.941 -14.336 -6.367 1 98.75 87 LEU A C 1
ATOM 700 O O . LEU A 1 87 ? 2.801 -15.086 -7.336 1 98.75 87 LEU A O 1
ATOM 704 N N . ARG A 1 88 ? 3.457 -13.125 -6.477 1 98.5 88 ARG A N 1
ATOM 705 C CA . ARG A 1 88 ? 3.844 -12.555 -7.762 1 98.5 88 ARG A CA 1
ATOM 706 C C . ARG A 1 88 ? 4.984 -13.344 -8.391 1 98.5 88 ARG A C 1
ATOM 708 O O . ARG A 1 88 ? 4.984 -13.586 -9.602 1 98.5 88 ARG A O 1
ATOM 715 N N . GLU A 1 89 ? 5.949 -13.75 -7.586 1 97.31 89 GLU A N 1
ATOM 716 C CA . GLU A 1 89 ? 7.07 -14.547 -8.078 1 97.31 89 GLU A CA 1
ATOM 717 C C . GLU A 1 89 ? 6.59 -15.883 -8.648 1 97.31 89 GLU A C 1
ATOM 719 O O . GLU A 1 89 ? 7.023 -16.297 -9.719 1 97.31 89 GLU A O 1
ATOM 724 N N . TYR A 1 90 ? 5.688 -16.531 -7.953 1 98.31 90 TYR A N 1
ATOM 725 C CA . TYR A 1 90 ? 5.148 -17.797 -8.438 1 98.31 90 TYR A CA 1
ATOM 726 C C . TYR A 1 90 ? 4.441 -17.609 -9.773 1 98.31 90 TYR A C 1
ATOM 728 O O . TYR A 1 90 ? 4.664 -18.375 -10.711 1 98.31 90 TYR A O 1
ATOM 736 N N . ILE A 1 91 ? 3.631 -16.547 -9.852 1 98.25 91 ILE A N 1
ATOM 737 C CA . ILE A 1 91 ? 2.85 -16.297 -11.055 1 98.25 91 ILE A CA 1
ATOM 738 C C . ILE A 1 91 ? 3.787 -16 -12.227 1 98.25 91 ILE A C 1
ATOM 740 O O . ILE A 1 91 ? 3.604 -16.547 -13.32 1 98.25 91 ILE A O 1
ATOM 744 N N . ARG A 1 92 ? 4.773 -15.141 -11.961 1 96.38 92 ARG A N 1
ATOM 745 C CA . ARG A 1 92 ? 5.734 -14.781 -13 1 96.38 92 ARG A CA 1
ATOM 746 C C . ARG A 1 92 ? 6.512 -16 -13.477 1 96.38 92 ARG A C 1
ATOM 748 O O . ARG A 1 92 ? 6.641 -16.219 -14.688 1 96.38 92 ARG A O 1
ATOM 755 N N . GLN A 1 93 ? 6.965 -16.859 -12.578 1 96.75 93 GLN A N 1
ATOM 756 C CA . GLN A 1 93 ? 7.777 -18.031 -12.898 1 96.75 93 GLN A CA 1
ATOM 757 C C . GLN A 1 93 ? 6.977 -19.062 -13.703 1 96.75 93 GLN A C 1
ATOM 759 O O . GLN A 1 93 ? 7.535 -19.781 -14.531 1 96.75 93 GLN A O 1
ATOM 764 N N . ASN A 1 94 ? 5.703 -19.094 -13.5 1 97.44 94 ASN A N 1
ATOM 765 C CA . ASN A 1 94 ? 4.855 -20.078 -14.164 1 97.44 94 ASN A CA 1
ATOM 766 C C . ASN A 1 94 ? 4.082 -19.469 -15.328 1 97.44 94 ASN A C 1
ATOM 768 O O . ASN A 1 94 ? 3.164 -20.078 -15.867 1 97.44 94 ASN A O 1
ATOM 772 N N . LYS A 1 95 ? 4.426 -18.203 -15.648 1 94.75 95 LYS A N 1
ATOM 773 C CA . LYS A 1 95 ? 3.828 -17.484 -16.766 1 94.75 95 LYS A CA 1
ATOM 774 C C . LYS A 1 95 ? 2.307 -17.453 -16.656 1 94.75 95 LYS A C 1
ATOM 776 O O . LYS A 1 95 ? 1.598 -17.688 -17.625 1 94.75 95 LYS A O 1
ATOM 781 N N . GLY A 1 96 ? 1.889 -17.312 -15.383 1 94.88 96 GLY A N 1
ATOM 782 C CA . GLY A 1 96 ? 0.458 -17.234 -15.141 1 94.88 96 GLY A CA 1
ATOM 783 C C . GLY A 1 96 ? -0.134 -15.883 -15.5 1 94.88 96 GLY A C 1
ATOM 784 O O . GLY A 1 96 ? 0.595 -14.906 -15.664 1 94.88 96 GLY A O 1
ATOM 785 N N . LEU A 1 97 ? -1.488 -15.836 -15.5 1 94.12 97 LEU A N 1
ATOM 786 C CA . LEU A 1 97 ? -2.186 -14.633 -15.945 1 94.12 97 LEU A CA 1
ATOM 787 C C . LEU A 1 97 ? -2.686 -13.82 -14.75 1 94.12 97 LEU A C 1
ATOM 789 O O . LEU A 1 97 ? -3.088 -12.664 -14.898 1 94.12 97 LEU A O 1
ATOM 793 N N . CYS A 1 98 ? -2.615 -14.438 -13.602 1 98.25 98 CYS A N 1
ATOM 794 C CA . CYS A 1 98 ? -3.156 -13.758 -12.43 1 98.25 98 CYS A CA 1
ATOM 795 C C . CYS A 1 98 ? -2.322 -12.531 -12.07 1 98.25 98 CYS A C 1
ATOM 797 O O . CYS A 1 98 ? -1.119 -12.492 -12.336 1 98.25 98 CYS A O 1
ATOM 799 N N . MET A 1 99 ? -3.008 -11.594 -11.555 1 98.31 99 MET A N 1
ATOM 800 C CA . MET A 1 99 ? -2.352 -10.383 -11.062 1 98.31 99 MET A CA 1
ATOM 801 C C . MET A 1 99 ? -2.514 -10.25 -9.555 1 98.31 99 MET A C 1
ATOM 803 O O . MET A 1 99 ? -3.582 -10.531 -9.016 1 98.31 99 MET A O 1
ATOM 807 N N . VAL A 1 100 ? -1.398 -9.859 -8.906 1 98.75 100 VAL A N 1
ATOM 808 C CA . VAL A 1 100 ? -1.426 -9.562 -7.477 1 98.75 100 VAL A CA 1
ATOM 809 C C . VAL A 1 100 ? -1.594 -8.062 -7.27 1 98.75 100 VAL A C 1
ATOM 811 O O . VAL A 1 100 ? -0.88 -7.258 -7.879 1 98.75 100 VAL A O 1
ATOM 814 N N . LEU A 1 101 ? -2.561 -7.668 -6.477 1 97.94 101 LEU A N 1
ATOM 815 C CA . LEU A 1 101 ? -2.855 -6.266 -6.184 1 97.94 101 LEU A CA 1
ATOM 816 C C . LEU A 1 101 ? -2.795 -6 -4.684 1 97.94 101 LEU A C 1
ATOM 818 O O . LEU A 1 101 ? -3.752 -6.277 -3.961 1 97.94 101 LEU A O 1
ATOM 822 N N . PRO A 1 102 ? -1.676 -5.465 -4.199 1 96.69 102 PRO A N 1
ATOM 823 C CA . PRO A 1 102 ? -1.607 -5.078 -2.785 1 96.69 102 PRO A CA 1
ATOM 824 C C . PRO A 1 102 ? -2.352 -3.779 -2.49 1 96.69 102 PRO A C 1
ATOM 826 O O . PRO A 1 102 ? -2.639 -3.006 -3.408 1 96.69 102 PRO A O 1
ATOM 829 N N . SER A 1 103 ? -2.67 -3.559 -1.24 1 93.5 103 SER A N 1
ATOM 830 C CA . SER A 1 103 ? -3.324 -2.336 -0.784 1 93.5 103 SER A CA 1
ATOM 831 C C . SER A 1 103 ? -2.463 -1.11 -1.065 1 93.5 103 SER A C 1
ATOM 833 O O . SER A 1 103 ? -1.232 -1.193 -1.05 1 93.5 103 SER A O 1
ATOM 835 N N . PRO A 1 104 ? -3.135 -0.038 -1.28 1 91.25 104 PRO A N 1
ATOM 836 C CA . PRO A 1 104 ? -4.582 0.17 -1.384 1 91.25 104 PRO A CA 1
ATOM 837 C C . PRO A 1 104 ? -5.152 -0.32 -2.711 1 91.25 104 PRO A C 1
ATOM 839 O O . PRO A 1 104 ? -4.555 -0.096 -3.768 1 91.25 104 PRO A O 1
ATOM 842 N N . VAL A 1 105 ? -6.215 -1.048 -2.693 1 93.75 105 VAL A N 1
ATOM 843 C CA . VAL A 1 105 ? -6.965 -1.524 -3.854 1 93.75 105 VAL A CA 1
ATOM 844 C C . VAL A 1 105 ? -8.445 -1.617 -3.508 1 93.75 105 VAL A C 1
ATOM 846 O O . VAL A 1 105 ? -8.812 -2.074 -2.422 1 93.75 105 VAL A O 1
ATOM 849 N N . SER A 1 106 ? -9.258 -1.121 -4.395 1 94.25 106 SER A N 1
ATOM 850 C CA . SER A 1 106 ? -10.703 -1.196 -4.191 1 94.25 106 SER A CA 1
ATOM 851 C C . SER A 1 106 ? -11.312 -2.342 -4.988 1 94.25 106 SER A C 1
ATOM 853 O O . SER A 1 106 ? -10.891 -2.621 -6.109 1 94.25 106 SER A O 1
ATOM 855 N N . VAL A 1 107 ? -12.266 -2.979 -4.371 1 97.12 107 VAL A N 1
ATOM 856 C CA . VAL A 1 107 ? -12.969 -4.094 -5 1 97.12 107 VAL A CA 1
ATOM 857 C C . VAL A 1 107 ? -14.477 -3.869 -4.93 1 97.12 107 VAL A C 1
ATOM 859 O O . VAL A 1 107 ? -15.055 -3.875 -3.842 1 97.12 107 VAL A O 1
ATOM 862 N N . GLN A 1 108 ? -15.078 -3.619 -6.047 1 97.62 108 GLN A N 1
ATOM 863 C CA . GLN A 1 108 ? -16.531 -3.602 -6.113 1 97.62 108 GLN A CA 1
ATOM 864 C C . GLN A 1 108 ? -17.094 -5.02 -6.137 1 97.62 108 GLN A C 1
ATOM 866 O O . GLN A 1 108 ? -17.562 -5.492 -7.18 1 97.62 108 GLN A O 1
ATOM 871 N N . LEU A 1 109 ? -17.172 -5.605 -5.051 1 97.75 109 LEU A N 1
ATOM 872 C CA . LEU A 1 109 ? -17.266 -7.047 -4.836 1 97.75 109 LEU A CA 1
ATOM 873 C C . LEU A 1 109 ? -18.547 -7.609 -5.418 1 97.75 109 LEU A C 1
ATOM 875 O O . LEU A 1 109 ? -18.531 -8.602 -6.156 1 97.75 109 LEU A O 1
ATOM 879 N N . ASP A 1 110 ? -19.703 -6.926 -5.109 1 95.44 110 ASP A N 1
ATOM 880 C CA . ASP A 1 110 ? -21.016 -7.473 -5.426 1 95.44 110 ASP A CA 1
ATOM 881 C C . ASP A 1 110 ? -21.5 -6.973 -6.781 1 95.44 110 ASP A C 1
ATOM 883 O O . ASP A 1 110 ? -22.656 -7.215 -7.16 1 95.44 110 ASP A O 1
ATOM 887 N N . GLU A 1 111 ? -20.656 -6.191 -7.449 1 95.62 111 GLU A N 1
ATOM 888 C CA . GLU A 1 111 ? -21 -5.613 -8.742 1 95.62 111 GLU A CA 1
ATOM 889 C C . GLU A 1 111 ? -22.266 -4.762 -8.633 1 95.62 111 GLU A C 1
ATOM 891 O O . GLU A 1 111 ? -23.078 -4.738 -9.562 1 95.62 111 GLU A O 1
ATOM 896 N N . ASP A 1 112 ? -22.484 -4.215 -7.48 1 92.94 112 ASP A N 1
ATOM 897 C CA . ASP A 1 112 ? -23.594 -3.289 -7.25 1 92.94 112 ASP A CA 1
ATOM 898 C C . ASP A 1 112 ? -23.078 -1.931 -6.777 1 92.94 112 ASP A C 1
ATOM 900 O O . ASP A 1 112 ? -21.906 -1.624 -6.918 1 92.94 112 ASP A O 1
ATOM 904 N N . ASP A 1 113 ? -23.969 -1.13 -6.348 1 94 113 ASP A N 1
ATOM 905 C CA . ASP A 1 113 ? -23.562 0.222 -5.977 1 94 113 ASP A CA 1
ATOM 906 C C . ASP A 1 113 ? -23.562 0.397 -4.461 1 94 113 ASP A C 1
ATOM 908 O O . ASP A 1 113 ? -23.688 1.517 -3.959 1 94 113 ASP A O 1
ATOM 912 N N . ARG A 1 114 ? -23.375 -0.736 -3.75 1 92.75 114 ARG A N 1
ATOM 913 C CA . ARG A 1 114 ? -23.531 -0.628 -2.303 1 92.75 114 ARG A CA 1
ATOM 914 C C . ARG A 1 114 ? -22.312 -1.222 -1.586 1 92.75 114 ARG A C 1
ATOM 916 O O . ARG A 1 114 ? -22.234 -1.179 -0.356 1 92.75 114 ARG A O 1
ATOM 923 N N . THR A 1 115 ? -21.438 -1.75 -2.383 1 93.38 115 THR A N 1
ATOM 924 C CA . THR A 1 115 ? -20.344 -2.463 -1.739 1 93.38 115 THR A CA 1
ATOM 925 C C . THR A 1 115 ? -19.031 -2.201 -2.467 1 93.38 115 THR A C 1
ATOM 927 O O . THR A 1 115 ? -18.906 -2.498 -3.658 1 93.38 115 THR A O 1
ATOM 930 N N . MET A 1 116 ? -18.109 -1.563 -1.836 1 95.38 116 MET A N 1
ATOM 931 C CA . MET A 1 116 ? -16.719 -1.341 -2.246 1 95.38 116 MET A CA 1
ATOM 932 C C . MET A 1 116 ? -15.766 -1.653 -1.107 1 95.38 116 MET A C 1
ATOM 934 O O . MET A 1 116 ? -15.719 -0.933 -0.108 1 95.38 116 MET A O 1
ATOM 938 N N . LEU A 1 117 ? -15.039 -2.719 -1.236 1 96.44 117 LEU A N 1
ATOM 939 C CA . LEU A 1 117 ? -14.109 -3.148 -0.196 1 96.44 117 LEU A CA 1
ATOM 940 C C . LEU A 1 117 ? -12.688 -2.713 -0.524 1 96.44 117 LEU A C 1
ATOM 942 O O . LEU A 1 117 ? -12.383 -2.381 -1.673 1 96.44 117 LEU A O 1
ATOM 946 N N . GLN A 1 118 ? -11.844 -2.691 0.488 1 94.5 118 GLN A N 1
ATOM 947 C CA . GLN A 1 118 ? -10.414 -2.422 0.333 1 94.5 118 GLN A CA 1
ATOM 948 C C . GLN A 1 118 ? -9.578 -3.445 1.091 1 94.5 118 GLN A C 1
ATOM 950 O O . GLN A 1 118 ? -8.992 -3.133 2.131 1 94.5 118 GLN A O 1
ATOM 955 N N . PRO A 1 119 ? -9.43 -4.656 0.545 1 97.31 119 PRO A N 1
ATOM 956 C CA . PRO A 1 119 ? -8.625 -5.699 1.183 1 97.31 119 PRO A CA 1
ATOM 957 C C . PRO A 1 119 ? -7.129 -5.395 1.14 1 97.31 119 PRO A C 1
ATOM 959 O O . PRO A 1 119 ? -6.695 -4.508 0.4 1 97.31 119 PRO A O 1
ATOM 962 N N . ASP A 1 120 ? -6.363 -6.164 1.918 1 97.19 120 ASP A N 1
ATOM 963 C CA . ASP A 1 120 ? -4.922 -5.926 1.999 1 97.19 120 ASP A CA 1
ATOM 964 C C . ASP A 1 120 ? -4.203 -6.5 0.782 1 97.19 120 ASP A C 1
ATOM 966 O O . ASP A 1 120 ? -3.219 -5.93 0.308 1 97.19 120 ASP A O 1
ATOM 970 N N . VAL A 1 121 ? -4.578 -7.66 0.317 1 98.69 121 VAL A N 1
ATOM 971 C CA . VAL A 1 121 ? -4.008 -8.281 -0.874 1 98.69 121 VAL A CA 1
ATOM 972 C C . VAL A 1 121 ? -5.113 -8.93 -1.7 1 98.69 121 VAL A C 1
ATOM 974 O O . VAL A 1 121 ? -5.988 -9.609 -1.155 1 98.69 121 VAL A O 1
ATOM 977 N N . VAL A 1 122 ? -5.059 -8.734 -2.982 1 98.75 122 VAL A N 1
ATOM 978 C CA . VAL A 1 122 ? -6.02 -9.312 -3.914 1 98.75 122 VAL A CA 1
ATOM 979 C C . VAL A 1 122 ? -5.285 -10.055 -5.023 1 98.75 122 VAL A C 1
ATOM 981 O O . VAL A 1 122 ? -4.27 -9.578 -5.535 1 98.75 122 VAL A O 1
ATOM 984 N N . VAL A 1 123 ? -5.727 -11.227 -5.336 1 98.88 123 VAL A N 1
ATOM 985 C CA . VAL A 1 123 ? -5.289 -11.922 -6.543 1 98.88 123 VAL A CA 1
ATOM 986 C C . VAL A 1 123 ? -6.461 -12.07 -7.508 1 98.88 123 VAL A C 1
ATOM 988 O O . VAL A 1 123 ? -7.516 -12.602 -7.145 1 98.88 123 VAL A O 1
ATOM 991 N N . CYS A 1 124 ? -6.281 -11.578 -8.656 1 98.69 124 CYS A N 1
ATOM 992 C CA . CYS A 1 124 ? -7.305 -11.625 -9.695 1 98.69 124 CYS A CA 1
ATOM 993 C C . CYS A 1 124 ? -6.754 -12.258 -10.969 1 98.69 124 CYS A C 1
ATOM 995 O O . CYS A 1 124 ? -5.762 -11.781 -11.523 1 98.69 124 CYS A O 1
ATOM 997 N N . CYS A 1 125 ? -7.426 -13.305 -11.453 1 98.25 125 CYS A N 1
ATOM 998 C CA . CYS A 1 125 ? -6.906 -14.047 -12.594 1 98.25 125 CYS A CA 1
ATOM 999 C C . CYS A 1 125 ? -7.637 -13.648 -13.875 1 98.25 125 CYS A C 1
ATOM 1001 O O . CYS A 1 125 ? -7.223 -14.031 -14.969 1 98.25 125 CYS A O 1
ATOM 1003 N N . ASP A 1 126 ? -8.719 -12.953 -13.781 1 97.81 126 ASP A N 1
ATOM 1004 C CA . ASP A 1 126 ? -9.406 -12.352 -14.914 1 97.81 126 ASP A CA 1
ATOM 1005 C C . ASP A 1 126 ? -9.055 -10.867 -15.047 1 97.81 126 ASP A C 1
ATOM 1007 O O . ASP A 1 126 ? -9.656 -10.023 -14.383 1 97.81 126 ASP A O 1
ATOM 1011 N N . ARG A 1 127 ? -8.258 -10.523 -15.945 1 95.19 127 ARG A N 1
ATOM 1012 C CA . ARG A 1 127 ? -7.719 -9.172 -16.078 1 95.19 127 ARG A CA 1
ATOM 1013 C C . ARG A 1 127 ? -8.797 -8.195 -16.531 1 95.19 127 ARG A C 1
ATOM 1015 O O . ARG A 1 127 ? -8.648 -6.984 -16.375 1 95.19 127 ARG A O 1
ATOM 1022 N N . ASP A 1 128 ? -9.852 -8.711 -17.141 1 95.62 128 ASP A N 1
ATOM 1023 C CA . ASP A 1 128 ? -10.953 -7.848 -17.547 1 95.62 128 ASP A CA 1
ATOM 1024 C C . ASP A 1 128 ? -11.633 -7.203 -16.344 1 95.62 128 ASP A C 1
ATOM 1026 O O . ASP A 1 128 ? -12.266 -6.156 -16.469 1 95.62 128 ASP A O 1
ATOM 1030 N N . LYS A 1 129 ? -11.477 -7.844 -15.211 1 97.38 129 LYS A N 1
ATOM 1031 C CA . LYS A 1 129 ? -12.086 -7.324 -13.992 1 97.38 129 LYS A CA 1
ATOM 1032 C C . LYS A 1 129 ? -11.258 -6.184 -13.406 1 97.38 129 LYS A C 1
ATOM 1034 O O . LYS A 1 129 ? -11.727 -5.445 -12.539 1 97.38 129 LYS A O 1
ATOM 1039 N N . ILE A 1 130 ? -10.047 -6.078 -13.836 1 97.12 130 ILE A N 1
ATOM 1040 C CA . ILE A 1 130 ? -9.141 -5.09 -13.273 1 97.12 130 ILE A CA 1
ATOM 1041 C C . ILE A 1 130 ? -9.242 -3.781 -14.055 1 97.12 130 ILE A C 1
ATOM 1043 O O . ILE A 1 130 ? -8.797 -3.699 -15.203 1 97.12 130 ILE A O 1
ATOM 1047 N N . LEU A 1 131 ? -9.805 -2.809 -13.43 1 94.56 131 LEU A N 1
ATOM 1048 C CA . LEU A 1 131 ? -9.984 -1.485 -14.023 1 94.56 131 LEU A CA 1
ATOM 1049 C C . LEU A 1 131 ? -8.961 -0.498 -13.461 1 94.56 131 LEU A C 1
ATOM 1051 O O . LEU A 1 131 ? -8.156 -0.855 -12.594 1 94.56 131 LEU A O 1
ATOM 1055 N N . ARG A 1 132 ? -8.953 0.688 -13.883 1 91.38 132 ARG A N 1
ATOM 1056 C CA . ARG A 1 132 ? -7.996 1.706 -13.453 1 91.38 132 ARG A CA 1
ATOM 1057 C C . ARG A 1 132 ? -8.211 2.074 -11.984 1 91.38 132 ARG A C 1
ATOM 1059 O O . ARG A 1 132 ? -7.254 2.385 -11.273 1 91.38 132 ARG A O 1
ATOM 1066 N N . SER A 1 133 ? -9.469 1.956 -11.633 1 90.38 133 SER A N 1
ATOM 1067 C CA . SER A 1 133 ? -9.789 2.492 -10.312 1 90.38 133 SER A CA 1
ATOM 1068 C C . SER A 1 133 ? -10.016 1.373 -9.305 1 90.38 133 SER A C 1
ATOM 1070 O O . SER A 1 133 ? -9.828 1.568 -8.102 1 90.38 133 SER A O 1
ATOM 1072 N N . HIS A 1 134 ? -10.5 0.246 -9.727 1 94 134 HIS A N 1
ATOM 1073 C CA . HIS A 1 134 ? -10.898 -0.82 -8.82 1 94 134 HIS A CA 1
ATOM 1074 C C . HIS A 1 134 ? -11.023 -2.152 -9.547 1 94 134 HIS A C 1
ATOM 1076 O O . HIS A 1 134 ? -10.914 -2.205 -10.773 1 94 134 HIS A O 1
ATOM 1082 N N . VAL A 1 135 ? -11.078 -3.211 -8.82 1 96.88 135 VAL A N 1
ATOM 1083 C CA . VAL A 1 135 ? -11.461 -4.516 -9.344 1 96.88 135 VAL A CA 1
ATOM 1084 C C . VAL A 1 135 ? -12.984 -4.645 -9.359 1 96.88 135 VAL A C 1
ATOM 1086 O O . VAL A 1 135 ? -13.641 -4.395 -8.344 1 96.88 135 VAL A O 1
ATOM 1089 N N . TYR A 1 136 ? -13.508 -5.004 -10.492 1 97.5 136 TYR A N 1
ATOM 1090 C CA . TYR A 1 136 ? -14.953 -5.145 -10.648 1 97.5 136 TYR A CA 1
ATOM 1091 C C . TYR A 1 136 ? -15.375 -6.605 -10.531 1 97.5 136 TYR A C 1
ATOM 1093 O O . TYR A 1 136 ? -15.078 -7.414 -11.414 1 97.5 136 TYR A O 1
ATOM 1101 N N . GLY A 1 137 ? -16.078 -6.941 -9.352 1 97.94 137 GLY A N 1
ATOM 1102 C CA . GLY A 1 137 ? -16.484 -8.305 -9.094 1 97.94 137 GLY A CA 1
ATOM 1103 C C . GLY A 1 137 ? -15.547 -9.047 -8.164 1 97.94 137 GLY A C 1
ATOM 1104 O O . GLY A 1 137 ? -14.547 -8.492 -7.711 1 97.94 137 GLY A O 1
ATOM 1105 N N . ALA A 1 138 ? -15.883 -10.289 -7.875 1 98.12 138 ALA A N 1
ATOM 1106 C CA . ALA A 1 138 ? -15.141 -11.117 -6.93 1 98.12 138 ALA A CA 1
ATOM 1107 C C . ALA A 1 138 ? -13.758 -11.469 -7.477 1 98.12 138 ALA A C 1
ATOM 1109 O O . ALA A 1 138 ? -13.648 -12.023 -8.578 1 98.12 138 ALA A O 1
ATOM 1110 N N . PRO A 1 139 ? -12.703 -11.188 -6.781 1 98.69 139 PRO A N 1
ATOM 1111 C CA . PRO A 1 139 ? -11.391 -11.734 -7.137 1 98.69 139 PRO A CA 1
ATOM 1112 C C . PRO A 1 139 ? -11.258 -13.219 -6.812 1 98.69 139 PRO A C 1
ATOM 1114 O O . PRO A 1 139 ? -12.195 -13.82 -6.273 1 98.69 139 PRO A O 1
ATOM 1117 N N . ASP A 1 140 ? -10.125 -13.773 -7.188 1 98.81 140 ASP A N 1
ATOM 1118 C CA . ASP A 1 140 ? -9.922 -15.203 -6.953 1 98.81 140 ASP A CA 1
ATOM 1119 C C . ASP A 1 140 ? -9.453 -15.461 -5.52 1 98.81 140 ASP A C 1
ATOM 1121 O O . ASP A 1 140 ? -9.812 -16.484 -4.922 1 98.81 140 ASP A O 1
ATOM 1125 N N . MET A 1 141 ? -8.664 -14.555 -4.992 1 98.81 141 MET A N 1
ATOM 1126 C CA . MET A 1 141 ? -8.141 -14.688 -3.635 1 98.81 141 MET A CA 1
ATOM 1127 C C . MET A 1 141 ? -8.086 -13.328 -2.941 1 98.81 141 MET A C 1
ATOM 1129 O O . MET A 1 141 ? -7.785 -12.312 -3.572 1 98.81 141 MET A O 1
ATOM 1133 N N . VAL A 1 142 ? -8.406 -13.297 -1.632 1 98.88 142 VAL A N 1
ATOM 1134 C CA . VAL A 1 142 ? -8.289 -12.117 -0.782 1 98.88 142 VAL A CA 1
ATOM 1135 C C . VAL A 1 142 ? -7.52 -12.477 0.49 1 98.88 142 VAL A C 1
ATOM 1137 O O . VAL A 1 142 ? -7.734 -13.539 1.075 1 98.88 142 VAL A O 1
ATOM 1140 N N . ILE A 1 143 ? -6.625 -11.625 0.899 1 98.88 143 ILE A N 1
ATOM 1141 C CA . ILE A 1 143 ? -5.898 -11.766 2.158 1 98.88 143 ILE A CA 1
ATOM 1142 C C . ILE A 1 143 ? -6.105 -10.516 3.014 1 98.88 143 ILE A C 1
ATOM 1144 O O . ILE A 1 143 ? -5.973 -9.391 2.525 1 98.88 143 ILE A O 1
ATOM 1148 N N . GLU A 1 144 ? -6.5 -10.711 4.238 1 98.5 144 GLU A N 1
ATOM 1149 C CA . GLU A 1 144 ? -6.594 -9.648 5.23 1 98.5 144 GLU A CA 1
ATOM 1150 C C . GLU A 1 144 ? -5.574 -9.844 6.348 1 98.5 144 GLU A C 1
ATOM 1152 O O . GLU A 1 144 ? -5.438 -10.945 6.883 1 98.5 144 GLU A O 1
ATOM 1157 N N . ILE A 1 145 ? -4.809 -8.852 6.648 1 98.31 145 ILE A N 1
ATOM 1158 C CA . ILE A 1 145 ? -3.967 -8.836 7.84 1 98.31 145 ILE A CA 1
ATOM 1159 C C . ILE A 1 145 ? -4.766 -8.305 9.031 1 98.31 145 ILE A C 1
ATOM 1161 O O . ILE A 1 145 ? -5.227 -7.16 9.008 1 98.31 145 ILE A O 1
ATOM 1165 N N . LEU A 1 146 ? -4.945 -9.102 10.008 1 96 146 LEU A N 1
ATOM 1166 C CA . LEU A 1 146 ? -5.828 -8.766 11.117 1 96 146 LEU A CA 1
ATOM 1167 C C . LEU A 1 146 ? -5.176 -7.75 12.047 1 96 146 LEU A C 1
ATOM 1169 O O . LEU A 1 146 ? -3.947 -7.699 12.148 1 96 146 LEU A O 1
ATOM 1173 N N . SER A 1 147 ? -5.953 -6.969 12.594 1 91.69 147 SER A N 1
ATOM 1174 C CA . SER A 1 147 ? -5.621 -6.062 13.688 1 91.69 147 SER A CA 1
ATOM 1175 C C . SER A 1 147 ? -6.723 -6.051 14.742 1 91.69 147 SER A C 1
ATOM 1177 O O . SER A 1 147 ? -7.82 -6.551 14.508 1 91.69 147 SER A O 1
ATOM 1179 N N . PRO A 1 148 ? -6.438 -5.512 15.961 1 87.25 148 PRO A N 1
ATOM 1180 C CA . PRO A 1 148 ? -7.5 -5.426 16.969 1 87.25 148 PRO A CA 1
ATOM 1181 C C . PRO A 1 148 ? -8.727 -4.66 16.469 1 87.25 148 PRO A C 1
ATOM 1183 O O . PRO A 1 148 ? -9.859 -5.016 16.797 1 87.25 148 PRO A O 1
ATOM 1186 N N . SER A 1 149 ? -8.5 -3.701 15.602 1 83.69 149 SER A N 1
ATOM 1187 C CA . SER A 1 149 ? -9.586 -2.826 15.164 1 83.69 149 SER A CA 1
ATOM 1188 C C . SER A 1 149 ? -10.391 -3.469 14.039 1 83.69 149 SER A C 1
ATOM 1190 O O . SER A 1 149 ? -11.547 -3.102 13.805 1 83.69 149 SER A O 1
ATOM 1192 N N . THR A 1 150 ? -9.82 -4.477 13.32 1 88.44 150 THR A N 1
ATOM 1193 C CA . THR A 1 150 ? -10.516 -4.969 12.133 1 88.44 150 THR A CA 1
ATOM 1194 C C . THR A 1 150 ? -10.922 -6.43 12.312 1 88.44 150 THR A C 1
ATOM 1196 O O . THR A 1 150 ? -11.727 -6.953 11.539 1 88.44 150 THR A O 1
ATOM 1199 N N . ARG A 1 151 ? -10.469 -7.066 13.32 1 90.81 151 ARG A N 1
ATOM 1200 C CA . ARG A 1 151 ? -10.617 -8.508 13.516 1 90.81 151 ARG A CA 1
ATOM 1201 C C . ARG A 1 151 ? -12.078 -8.922 13.391 1 90.81 151 ARG A C 1
ATOM 1203 O O . ARG A 1 151 ? -12.414 -9.82 12.617 1 90.81 151 ARG A O 1
ATOM 1210 N N . LYS A 1 152 ? -12.945 -8.344 14.156 1 87.25 152 LYS A N 1
ATOM 1211 C CA . LYS A 1 152 ? -14.359 -8.719 14.172 1 87.25 152 LYS A CA 1
ATOM 1212 C C . LYS A 1 152 ? -14.977 -8.562 12.789 1 87.25 152 LYS A C 1
ATOM 1214 O O . LYS A 1 152 ? -15.68 -9.453 12.312 1 87.25 152 LYS A O 1
ATOM 1219 N N . LYS A 1 153 ? -14.734 -7.449 12.141 1 90 153 LYS A N 1
ATOM 1220 C CA . LYS A 1 153 ? -15.281 -7.176 10.812 1 90 153 LYS A CA 1
ATOM 1221 C C . LYS A 1 153 ? -14.75 -8.172 9.781 1 90 153 LYS A C 1
ATOM 1223 O O . LYS A 1 153 ? -15.508 -8.703 8.969 1 90 153 LYS A O 1
ATOM 1228 N N . ASP A 1 154 ? -13.477 -8.477 9.82 1 93.75 154 ASP A N 1
ATOM 1229 C CA . ASP A 1 154 ? -12.836 -9.352 8.852 1 93.75 154 ASP A CA 1
ATOM 1230 C C . ASP A 1 154 ? -13.273 -10.805 9.039 1 93.75 154 ASP A C 1
ATOM 1232 O O . ASP A 1 154 ? -13.469 -11.531 8.07 1 93.75 154 ASP A O 1
ATOM 1236 N N . MET A 1 155 ? -13.484 -11.188 10.266 1 92.19 155 MET A N 1
ATOM 1237 C CA . MET A 1 155 ? -13.805 -12.578 10.578 1 92.19 155 MET A CA 1
ATOM 1238 C C . MET A 1 155 ? -15.297 -12.836 10.391 1 92.19 155 MET A C 1
ATOM 1240 O O . MET A 1 155 ? -15.719 -13.992 10.281 1 92.19 155 MET A O 1
ATOM 1244 N N . GLY A 1 156 ? -16.062 -11.828 10.445 1 91.5 156 GLY A N 1
ATOM 1245 C CA . GLY A 1 156 ? -17.516 -11.984 10.328 1 91.5 156 GLY A CA 1
ATOM 1246 C C . GLY A 1 156 ? -18.062 -11.438 9.031 1 91.5 156 GLY A C 1
ATOM 1247 O O . GLY A 1 156 ? -18.188 -12.164 8.039 1 91.5 156 GLY A O 1
ATOM 1248 N N . LEU A 1 157 ? -18.266 -10.125 9.031 1 89.75 157 LEU A N 1
ATOM 1249 C CA . LEU A 1 157 ? -18.953 -9.438 7.941 1 89.75 157 LEU A CA 1
ATOM 1250 C C . LEU A 1 157 ? -18.234 -9.664 6.617 1 89.75 157 LEU A C 1
ATOM 1252 O O . LEU A 1 157 ? -18.844 -10.07 5.629 1 89.75 157 LEU A O 1
ATOM 1256 N N . LYS A 1 158 ? -16.984 -9.469 6.574 1 94.06 158 LYS A N 1
ATOM 1257 C CA . LYS A 1 158 ? -16.25 -9.586 5.312 1 94.06 158 LYS A CA 1
ATOM 1258 C C . LYS A 1 158 ? -16.172 -11.039 4.855 1 94.06 158 LYS A C 1
ATOM 1260 O O . LYS A 1 158 ? -16.25 -11.328 3.658 1 94.06 158 LYS A O 1
ATOM 1265 N N . LEU A 1 159 ? -15.969 -11.914 5.82 1 93.38 159 LEU A N 1
ATOM 1266 C CA . LEU A 1 159 ? -15.984 -13.328 5.457 1 93.38 159 LEU A CA 1
ATOM 1267 C C . LEU A 1 159 ? -17.281 -13.695 4.754 1 93.38 159 LEU A C 1
ATOM 1269 O O . LEU A 1 159 ? -17.266 -14.32 3.691 1 93.38 159 LEU A O 1
ATOM 1273 N N . LYS A 1 160 ? -18.391 -13.312 5.293 1 91.75 160 LYS A N 1
ATOM 1274 C CA . LYS A 1 160 ? -19.688 -13.594 4.695 1 91.75 160 LYS A CA 1
ATOM 1275 C C . LYS A 1 160 ? -19.797 -12.992 3.295 1 91.75 160 LYS A C 1
ATOM 1277 O O . LYS A 1 160 ? -20.297 -13.633 2.373 1 91.75 160 LYS A O 1
ATOM 1282 N N . LYS A 1 161 ? -19.328 -11.773 3.119 1 94.56 161 LYS A N 1
ATOM 1283 C CA . LYS A 1 161 ? -19.359 -11.094 1.824 1 94.56 161 LYS A CA 1
ATOM 1284 C C . LYS A 1 161 ? -18.516 -11.852 0.796 1 94.56 161 LYS A C 1
ATOM 1286 O O . LYS A 1 161 ? -18.938 -12.039 -0.345 1 94.56 161 LYS A O 1
ATOM 1291 N N . TYR A 1 162 ? -17.328 -12.281 1.214 1 96.38 162 TYR A N 1
ATOM 1292 C CA . TYR A 1 162 ? -16.438 -12.992 0.299 1 96.38 162 TYR A CA 1
ATOM 1293 C C . TYR A 1 162 ? -17.031 -14.336 -0.107 1 96.38 162 TYR A C 1
ATOM 1295 O O . TYR A 1 162 ? -16.938 -14.742 -1.269 1 96.38 162 TYR A O 1
ATOM 1303 N N . ILE A 1 163 ? -17.672 -15.039 0.83 1 94.81 163 ILE A N 1
ATOM 1304 C CA . ILE A 1 163 ? -18.328 -16.297 0.533 1 94.81 163 ILE A CA 1
ATOM 1305 C C . ILE A 1 163 ? -19.453 -16.078 -0.487 1 94.81 163 ILE A C 1
ATOM 1307 O O . ILE A 1 163 ? -19.5 -16.75 -1.517 1 94.81 163 ILE A O 1
ATOM 1311 N N . THR A 1 164 ? -20.281 -15.086 -0.219 1 94.38 164 THR A N 1
ATOM 1312 C CA . THR A 1 164 ? -21.453 -14.82 -1.045 1 94.38 164 THR A CA 1
ATOM 1313 C C . THR A 1 164 ? -21.031 -14.391 -2.449 1 94.38 164 THR A C 1
ATOM 1315 O O . THR A 1 164 ? -21.688 -14.742 -3.432 1 94.38 164 THR A O 1
ATOM 1318 N N . ALA A 1 165 ? -19.969 -13.648 -2.562 1 96.31 165 ALA A N 1
ATOM 1319 C CA . ALA A 1 165 ? -19.5 -13.133 -3.844 1 96.31 165 ALA A CA 1
ATOM 1320 C C . ALA A 1 165 ? -18.719 -14.195 -4.617 1 96.31 165 ALA A C 1
ATOM 1322 O O . ALA A 1 165 ? -18.359 -13.984 -5.777 1 96.31 165 ALA A O 1
ATOM 1323 N N . ARG A 1 166 ? -18.375 -15.328 -3.957 1 96.62 166 ARG A N 1
ATOM 1324 C CA . ARG A 1 166 ? -17.719 -16.484 -4.566 1 96.62 166 ARG A CA 1
ATOM 1325 C C . ARG A 1 166 ? -16.234 -16.234 -4.773 1 96.62 166 ARG A C 1
ATOM 1327 O O . ARG A 1 166 ? -15.664 -16.641 -5.789 1 96.62 166 ARG A O 1
ATOM 1334 N N . VAL A 1 167 ? -15.688 -15.492 -3.881 1 98.12 167 VAL A N 1
ATOM 1335 C CA . VAL A 1 167 ? -14.234 -15.531 -3.771 1 98.12 167 VAL A CA 1
ATOM 1336 C C . VAL A 1 167 ? -13.773 -16.969 -3.553 1 98.12 167 VAL A C 1
ATOM 1338 O O . VAL A 1 167 ? -14.398 -17.719 -2.793 1 98.12 167 VAL A O 1
ATOM 1341 N N . ARG A 1 168 ? -12.688 -17.359 -4.141 1 98.44 168 ARG A N 1
ATOM 1342 C CA . ARG A 1 168 ? -12.312 -18.781 -4.105 1 98.44 168 ARG A CA 1
ATOM 1343 C C . ARG A 1 168 ? -11.492 -19.094 -2.863 1 98.44 168 ARG A C 1
ATOM 1345 O O . ARG A 1 168 ? -11.578 -20.203 -2.318 1 98.44 168 ARG A O 1
ATOM 1352 N N . GLU A 1 169 ? -10.672 -18.188 -2.439 1 98.69 169 GLU A N 1
ATOM 1353 C CA . GLU A 1 169 ? -9.789 -18.422 -1.302 1 98.69 169 GLU A CA 1
ATOM 1354 C C . GLU A 1 169 ? -9.617 -17.141 -0.475 1 98.69 169 GLU A C 1
ATOM 1356 O O . GLU A 1 169 ? -9.453 -16.062 -1.028 1 98.69 169 GLU A O 1
ATOM 1361 N N . TYR A 1 170 ? -9.773 -17.266 0.844 1 98.62 170 TYR A N 1
ATOM 1362 C CA . TYR A 1 170 ? -9.664 -16.141 1.771 1 98.62 170 TYR A CA 1
ATOM 1363 C C . TYR A 1 170 ? -8.711 -16.469 2.91 1 98.62 170 TYR A C 1
ATOM 1365 O O . TYR A 1 170 ? -8.867 -17.484 3.59 1 98.62 170 TYR A O 1
ATOM 1373 N N . TRP A 1 171 ? -7.594 -15.648 3.084 1 98.88 171 TRP A N 1
ATOM 1374 C CA . TRP A 1 171 ? -6.645 -15.789 4.184 1 98.88 171 TRP A CA 1
ATOM 1375 C C . TRP A 1 171 ? -6.82 -14.664 5.199 1 98.88 171 TRP A C 1
ATOM 1377 O O . TRP A 1 171 ? -7.02 -13.508 4.824 1 98.88 171 TRP A O 1
ATOM 1387 N N . MET A 1 172 ? -6.773 -15.016 6.418 1 98.38 172 MET A N 1
ATOM 1388 C CA . MET A 1 172 ? -6.582 -14.055 7.504 1 98.38 172 MET A CA 1
ATOM 1389 C C . MET A 1 172 ? -5.242 -14.281 8.203 1 98.38 172 MET A C 1
ATOM 1391 O O . MET A 1 172 ? -4.977 -15.375 8.695 1 98.38 172 MET A O 1
ATOM 1395 N N . VAL A 1 173 ? -4.422 -13.305 8.203 1 98.81 173 VAL A N 1
ATOM 1396 C CA . VAL A 1 173 ? -3.115 -13.367 8.852 1 98.81 173 VAL A CA 1
ATOM 1397 C C . VAL A 1 173 ? -3.137 -12.555 10.141 1 98.81 173 VAL A C 1
ATOM 1399 O O . VAL A 1 173 ? -3.439 -11.359 10.117 1 98.81 173 VAL A O 1
ATOM 1402 N N . ASP A 1 174 ? -2.852 -13.18 11.234 1 97.56 174 ASP A N 1
ATOM 1403 C CA . ASP A 1 174 ? -2.873 -12.555 12.555 1 97.56 174 ASP A CA 1
ATOM 1404 C C . ASP A 1 174 ? -1.456 -12.328 13.078 1 97.56 174 ASP A C 1
ATOM 1406 O O . ASP A 1 174 ? -0.842 -13.242 13.625 1 97.56 174 ASP A O 1
ATOM 1410 N N . PRO A 1 175 ? -0.959 -11.148 12.961 1 97.12 175 PRO A N 1
ATOM 1411 C CA . PRO A 1 175 ? 0.406 -10.914 13.43 1 97.12 175 PRO A CA 1
ATOM 1412 C C . PRO A 1 175 ? 0.541 -11.07 14.945 1 97.12 175 PRO A C 1
ATOM 1414 O O . PRO A 1 175 ? 1.592 -11.492 15.438 1 97.12 175 PRO A O 1
ATOM 1417 N N . ASP A 1 176 ? -0.503 -10.773 15.719 1 94.56 176 ASP A N 1
ATOM 1418 C CA . ASP A 1 176 ? -0.439 -10.844 17.172 1 94.56 176 ASP A CA 1
ATOM 1419 C C . ASP A 1 176 ? -0.333 -12.289 17.656 1 94.56 176 ASP A C 1
ATOM 1421 O O . ASP A 1 176 ? 0.484 -12.609 18.516 1 94.56 176 ASP A O 1
ATOM 1425 N N . LYS A 1 177 ? -1.123 -13.172 17.062 1 96.44 177 LYS A N 1
ATOM 1426 C CA . LYS A 1 177 ? -1.133 -14.578 17.453 1 96.44 177 LYS A CA 1
ATOM 1427 C C . LYS A 1 177 ? -0.178 -15.398 16.594 1 96.44 177 LYS A C 1
ATOM 1429 O O . LYS A 1 177 ? 0.066 -16.578 16.891 1 96.44 177 LYS A O 1
ATOM 1434 N N . LYS A 1 178 ? 0.357 -14.766 15.602 1 97.81 178 LYS A N 1
ATOM 1435 C CA . LYS A 1 178 ? 1.251 -15.422 14.641 1 97.81 178 LYS A CA 1
ATOM 1436 C C . LYS A 1 178 ? 0.596 -16.656 14.031 1 97.81 178 LYS A C 1
ATOM 1438 O O . LYS A 1 178 ? 1.177 -17.734 14.039 1 97.81 178 LYS A O 1
ATOM 1443 N N . LYS A 1 179 ? -0.598 -16.422 13.484 1 98.25 179 LYS A N 1
ATOM 1444 C CA . LYS A 1 179 ? -1.394 -17.484 12.867 1 98.25 179 LYS A CA 1
ATOM 1445 C C . LYS A 1 179 ? -1.883 -17.062 11.484 1 98.25 179 LYS A C 1
ATOM 1447 O O . LYS A 1 179 ? -1.958 -15.867 11.18 1 98.25 179 LYS A O 1
ATOM 1452 N N . VAL A 1 180 ? -2.125 -18 10.688 1 98.62 180 VAL A N 1
ATOM 1453 C CA . VAL A 1 180 ? -2.73 -17.844 9.367 1 98.62 180 VAL A CA 1
ATOM 1454 C C . VAL A 1 180 ? -3.953 -18.75 9.242 1 98.62 180 VAL A C 1
ATOM 1456 O O . VAL A 1 180 ? -3.846 -19.969 9.367 1 98.62 180 VAL A O 1
ATOM 1459 N N . VAL A 1 181 ? -5.117 -18.172 9.055 1 97.88 181 VAL A N 1
ATOM 1460 C CA . VAL A 1 181 ? -6.348 -18.922 8.828 1 97.88 181 VAL A CA 1
ATOM 1461 C C . VAL A 1 181 ? -6.664 -18.938 7.332 1 97.88 181 VAL A C 1
ATOM 1463 O O . VAL A 1 181 ? -6.773 -17.891 6.695 1 97.88 181 VAL A O 1
ATOM 1466 N N . VAL A 1 182 ? -6.801 -20.125 6.805 1 98.38 182 VAL A N 1
ATOM 1467 C CA . VAL A 1 182 ? -6.992 -20.297 5.367 1 98.38 182 VAL A CA 1
ATOM 1468 C C . VAL A 1 182 ? -8.383 -20.859 5.098 1 98.38 182 VAL A C 1
ATOM 1470 O O . VAL A 1 182 ? -8.719 -21.953 5.574 1 98.38 182 VAL A O 1
ATOM 1473 N N . TYR A 1 183 ? -9.148 -20.109 4.328 1 97.06 183 TYR A N 1
ATOM 1474 C CA . TYR A 1 183 ? -10.438 -20.578 3.832 1 97.06 183 TYR A CA 1
ATOM 1475 C C . TYR A 1 183 ? -10.352 -20.953 2.357 1 97.06 183 TYR A C 1
ATOM 1477 O O . TYR A 1 183 ? -10.211 -20.078 1.498 1 97.06 183 TYR A O 1
ATOM 1485 N N . ASP A 1 184 ? -10.367 -22.25 2.068 1 97.5 184 ASP A N 1
ATOM 1486 C CA . ASP A 1 184 ? -10.688 -22.688 0.718 1 97.5 184 ASP A CA 1
ATOM 1487 C C . ASP A 1 184 ? -12.195 -22.688 0.481 1 97.5 184 ASP A C 1
ATOM 1489 O O . ASP A 1 184 ? -12.875 -23.688 0.721 1 97.5 184 ASP A O 1
ATOM 1493 N N . LEU A 1 185 ? -12.664 -21.562 -0.057 1 95.88 185 LEU A N 1
ATOM 1494 C CA . LEU A 1 185 ? -14.102 -21.297 -0.081 1 95.88 185 LEU A CA 1
ATOM 1495 C C . LEU A 1 185 ? -14.773 -22.078 -1.217 1 95.88 185 LEU A C 1
ATOM 1497 O O . LEU A 1 185 ? -16 -22.172 -1.265 1 95.88 185 LEU A O 1
ATOM 1501 N N . GLU A 1 186 ? -13.969 -22.641 -2.041 1 93.31 186 GLU A N 1
ATOM 1502 C CA . GLU A 1 186 ? -14.484 -23.391 -3.174 1 93.31 186 GLU A CA 1
ATOM 1503 C C . GLU A 1 186 ? -14.664 -24.875 -2.818 1 93.31 186 GLU A C 1
ATOM 1505 O O . GLU A 1 186 ? -15.578 -25.531 -3.309 1 93.31 186 GLU A O 1
ATOM 1510 N N . HIS A 1 187 ? -13.82 -25.375 -1.927 1 90.62 187 HIS A N 1
ATOM 1511 C CA . HIS A 1 187 ? -13.773 -26.828 -1.792 1 90.62 187 HIS A CA 1
ATOM 1512 C C . HIS A 1 187 ? -14.047 -27.25 -0.355 1 90.62 187 HIS A C 1
ATOM 1514 O O . HIS A 1 187 ? -14.453 -28.391 -0.108 1 90.62 187 HIS A O 1
ATOM 1520 N N . ASN A 1 188 ? -13.719 -26.344 0.56 1 84.81 188 ASN A N 1
ATOM 1521 C CA . ASN A 1 188 ? -13.789 -26.781 1.953 1 84.81 188 ASN A CA 1
ATOM 1522 C C . ASN A 1 188 ? -14.812 -25.969 2.74 1 84.81 188 ASN A C 1
ATOM 1524 O O . ASN A 1 188 ? -15.039 -24.797 2.447 1 84.81 188 ASN A O 1
ATOM 1528 N N . GLU A 1 189 ? -15.258 -26.578 3.803 1 82 189 GLU A N 1
ATOM 1529 C CA . GLU A 1 189 ? -16.25 -25.922 4.66 1 82 189 GLU A CA 1
ATOM 1530 C C . GLU A 1 189 ? -15.586 -25.344 5.906 1 82 189 GLU A C 1
ATOM 1532 O O . GLU A 1 189 ? -16.172 -24.484 6.578 1 82 189 GLU A O 1
ATOM 1537 N N . LEU A 1 190 ? -14.469 -25.906 6.195 1 90.94 190 LEU A N 1
ATOM 1538 C CA . LEU A 1 190 ? -13.766 -25.438 7.391 1 90.94 190 LEU A CA 1
ATOM 1539 C C . LEU A 1 190 ? -12.414 -24.828 7.027 1 90.94 190 LEU A C 1
ATOM 1541 O O . LEU A 1 190 ? -11.758 -25.281 6.086 1 90.94 190 LEU A O 1
ATOM 1545 N N . PRO A 1 191 ? -12.078 -23.875 7.84 1 95.25 191 PRO A N 1
ATOM 1546 C CA . PRO A 1 191 ? -10.758 -23.281 7.582 1 95.25 191 PRO A CA 1
ATOM 1547 C C . PRO A 1 191 ? -9.617 -24.141 8.141 1 95.25 191 PRO A C 1
ATOM 1549 O O . PRO A 1 191 ? -9.836 -24.969 9.023 1 95.25 191 PRO A O 1
ATOM 1552 N N . ALA A 1 192 ? -8.477 -24.031 7.605 1 96.75 192 ALA A N 1
ATOM 1553 C CA . ALA A 1 192 ? -7.223 -24.562 8.148 1 96.75 192 ALA A CA 1
ATOM 1554 C C . ALA A 1 192 ? -6.453 -23.469 8.891 1 96.75 192 ALA A C 1
ATOM 1556 O O . ALA A 1 192 ? -6.441 -22.312 8.469 1 96.75 192 ALA A O 1
ATOM 1557 N N . ILE A 1 193 ? -5.816 -23.844 9.984 1 97.62 193 ILE A N 1
ATOM 1558 C CA . ILE A 1 193 ? -5.055 -22.891 10.773 1 97.62 193 ILE A CA 1
ATOM 1559 C C . ILE A 1 193 ? -3.578 -23.266 10.773 1 97.62 193 ILE A C 1
ATOM 1561 O O . ILE A 1 193 ? -3.229 -24.422 11.047 1 97.62 193 ILE A O 1
ATOM 1565 N N . TYR A 1 194 ? -2.727 -22.359 10.414 1 98.56 194 TYR A N 1
ATOM 1566 C CA . TYR A 1 194 ? -1.277 -22.516 10.383 1 98.56 194 TYR A CA 1
ATOM 1567 C C . TYR A 1 194 ? -0.601 -21.516 11.312 1 98.56 194 TYR A C 1
ATOM 1569 O O . TYR A 1 194 ? -1.245 -20.578 11.812 1 98.56 194 TYR A O 1
ATOM 1577 N N . GLY A 1 195 ? 0.711 -21.75 11.539 1 98.12 195 GLY A N 1
ATOM 1578 C CA . GLY A 1 195 ? 1.532 -20.797 12.273 1 98.12 195 GLY A CA 1
ATOM 1579 C C . GLY A 1 195 ? 2.596 -20.141 11.414 1 98.12 195 GLY A C 1
ATOM 1580 O O . GLY A 1 195 ? 2.738 -20.469 10.234 1 98.12 195 GLY A O 1
ATOM 1581 N N . PHE A 1 196 ? 3.27 -19.156 12.016 1 98.25 196 PHE A N 1
ATOM 1582 C CA . PHE A 1 196 ? 4.309 -18.422 11.305 1 98.25 196 PHE A CA 1
ATOM 1583 C C . PHE A 1 196 ? 5.543 -19.281 11.102 1 98.25 196 PHE A C 1
ATOM 1585 O O . PHE A 1 196 ? 6.508 -18.859 10.461 1 98.25 196 PHE A O 1
ATOM 1592 N N . GLU A 1 197 ? 5.531 -20.594 11.508 1 98 197 GLU A N 1
ATOM 1593 C CA . GLU A 1 197 ? 6.613 -21.531 11.258 1 98 197 GLU A CA 1
ATOM 1594 C C . GLU A 1 197 ? 6.305 -22.422 10.055 1 98 197 GLU A C 1
ATOM 1596 O O . GLU A 1 197 ? 7.176 -23.141 9.57 1 98 197 GLU A O 1
ATOM 1601 N N . ASP A 1 198 ? 5.129 -22.328 9.5 1 98.56 198 ASP A N 1
ATOM 1602 C CA . ASP A 1 198 ? 4.648 -23.281 8.516 1 98.56 198 ASP A CA 1
ATOM 1603 C C . ASP A 1 198 ? 4.816 -22.75 7.098 1 98.56 198 ASP A C 1
ATOM 1605 O O . ASP A 1 198 ? 4.977 -21.547 6.902 1 98.56 198 ASP A O 1
ATOM 1609 N N . GLN A 1 199 ? 4.863 -23.609 6.18 1 98.62 199 GLN A N 1
ATOM 1610 C CA . GLN A 1 199 ? 4.617 -23.328 4.77 1 98.62 199 GLN A CA 1
ATOM 1611 C C . GLN A 1 199 ? 3.145 -23.531 4.418 1 98.62 199 GLN A C 1
ATOM 1613 O O . GLN A 1 199 ? 2.572 -24.594 4.703 1 98.62 199 GLN A O 1
ATOM 1618 N N . VAL A 1 200 ? 2.59 -22.531 3.857 1 98.75 200 VAL A N 1
ATOM 1619 C CA . VAL A 1 200 ? 1.151 -22.578 3.611 1 98.75 200 VAL A CA 1
ATOM 1620 C C . VAL A 1 200 ? 0.885 -22.656 2.111 1 98.75 200 VAL A C 1
ATOM 1622 O O . VAL A 1 200 ? 1.368 -21.812 1.342 1 98.75 200 VAL A O 1
ATOM 1625 N N . ALA A 1 201 ? 0.097 -23.641 1.683 1 98.5 201 ALA A N 1
ATOM 1626 C CA . ALA A 1 201 ? -0.225 -23.844 0.272 1 98.5 201 ALA A CA 1
ATOM 1627 C C . ALA A 1 201 ? -1.335 -22.891 -0.178 1 98.5 201 ALA A C 1
ATOM 1629 O O . ALA A 1 201 ? -2.295 -22.656 0.56 1 98.5 201 ALA A O 1
ATOM 1630 N N . VAL A 1 202 ? -1.184 -22.359 -1.359 1 98.69 202 VAL A N 1
ATOM 1631 C CA . VAL A 1 202 ? -2.205 -21.5 -1.964 1 98.69 202 VAL A CA 1
ATOM 1632 C C . VAL A 1 202 ? -3.141 -22.359 -2.822 1 98.69 202 VAL A C 1
ATOM 1634 O O . VAL A 1 202 ? -2.734 -22.875 -3.859 1 98.69 202 VAL A O 1
ATOM 1637 N N . ASN A 1 203 ? -4.348 -22.422 -2.486 1 98.25 203 ASN A N 1
ATOM 1638 C CA . ASN A 1 203 ? -5.285 -23.391 -3.045 1 98.25 203 ASN A CA 1
ATOM 1639 C C . ASN A 1 203 ? -5.691 -23.016 -4.469 1 98.25 203 ASN A C 1
ATOM 1641 O O . ASN A 1 203 ? -5.941 -23.891 -5.297 1 98.25 203 ASN A O 1
ATOM 1645 N N . ILE A 1 204 ? -5.727 -21.719 -4.832 1 98.19 204 ILE A N 1
ATOM 1646 C CA . ILE A 1 204 ? -6.16 -21.328 -6.172 1 98.19 204 ILE A CA 1
ATOM 1647 C C . ILE A 1 204 ? -5.121 -21.766 -7.199 1 98.19 204 ILE A C 1
ATOM 1649 O O . ILE A 1 204 ? -5.395 -21.781 -8.406 1 98.19 204 ILE A O 1
ATOM 1653 N N . PHE A 1 205 ? -3.959 -22.109 -6.727 1 98.19 205 PHE A N 1
ATOM 1654 C CA . PHE A 1 205 ? -2.904 -22.609 -7.594 1 98.19 205 PHE A CA 1
ATOM 1655 C C . PHE A 1 205 ? -2.684 -24.109 -7.352 1 98.19 205 PHE A C 1
ATOM 1657 O O . PHE A 1 205 ? -1.562 -24.594 -7.484 1 98.19 205 PHE A O 1
ATOM 1664 N N . ALA A 1 206 ? -3.633 -24.781 -6.809 1 96.75 206 ALA A N 1
ATOM 1665 C CA . ALA A 1 206 ? -3.656 -26.234 -6.59 1 96.75 206 ALA A CA 1
ATOM 1666 C C . ALA A 1 206 ? -2.561 -26.656 -5.613 1 96.75 206 ALA A C 1
ATOM 1668 O O . ALA A 1 206 ? -1.984 -27.734 -5.754 1 96.75 206 ALA A O 1
ATOM 1669 N N . GLY A 1 207 ? -2.156 -25.75 -4.832 1 96.69 207 GLY A N 1
ATOM 1670 C CA . GLY A 1 207 ? -1.182 -26.047 -3.799 1 96.69 207 GLY A CA 1
ATOM 1671 C C . GLY A 1 207 ? 0.25 -26.016 -4.297 1 96.69 207 GLY A C 1
ATOM 1672 O O . GLY A 1 207 ? 1.185 -26.281 -3.539 1 96.69 207 GLY A O 1
ATOM 1673 N N . LYS A 1 208 ? 0.469 -25.641 -5.496 1 97.75 208 LYS A N 1
ATOM 1674 C CA . LYS A 1 208 ? 1.805 -25.625 -6.086 1 97.75 208 LYS A CA 1
ATOM 1675 C C . LYS A 1 208 ? 2.594 -24.406 -5.633 1 97.75 208 LYS A C 1
ATOM 1677 O O . LYS A 1 208 ? 3.824 -24.391 -5.688 1 97.75 208 LYS A O 1
ATOM 1682 N N . CYS A 1 209 ? 1.85 -23.391 -5.266 1 98.31 209 CYS A N 1
ATOM 1683 C CA . CYS A 1 209 ? 2.471 -22.219 -4.645 1 98.31 209 CYS A CA 1
ATOM 1684 C C . CYS A 1 209 ? 2.471 -22.344 -3.125 1 98.31 209 CYS A C 1
ATOM 1686 O O . CYS A 1 209 ? 1.415 -22.516 -2.512 1 98.31 209 CYS A O 1
ATOM 1688 N N . GLN A 1 210 ? 3.633 -22.328 -2.543 1 98.38 210 GLN A N 1
ATOM 1689 C CA . GLN A 1 210 ? 3.773 -22.406 -1.092 1 98.38 210 GLN A CA 1
ATOM 1690 C C . GLN A 1 210 ? 4.379 -21.109 -0.538 1 98.38 210 GLN A C 1
ATOM 1692 O O . GLN A 1 210 ? 5.43 -20.672 -1.004 1 98.38 210 GLN A O 1
ATOM 1697 N N . ILE A 1 211 ? 3.752 -20.547 0.412 1 98.69 211 ILE A N 1
ATOM 1698 C CA . ILE A 1 211 ? 4.293 -19.375 1.082 1 98.69 211 ILE A CA 1
ATOM 1699 C C . ILE A 1 211 ? 4.938 -19.781 2.404 1 98.69 211 ILE A C 1
ATOM 1701 O O . ILE A 1 211 ? 4.258 -20.281 3.305 1 98.69 211 ILE A O 1
ATOM 1705 N N . ASP A 1 212 ? 6.203 -19.625 2.545 1 98.56 212 ASP A N 1
ATOM 1706 C CA . ASP A 1 212 ? 6.961 -19.984 3.742 1 98.56 212 ASP A CA 1
ATOM 1707 C C . ASP A 1 212 ? 6.91 -18.844 4.773 1 98.56 212 ASP A C 1
ATOM 1709 O O . ASP A 1 212 ? 7.719 -17.922 4.719 1 98.56 212 ASP A O 1
ATOM 1713 N N . PHE A 1 213 ? 6.047 -18.938 5.734 1 98.69 213 PHE A N 1
ATOM 1714 C CA . PHE A 1 213 ? 5.875 -17.891 6.723 1 98.69 213 PHE A CA 1
ATOM 1715 C C . PHE A 1 213 ? 7.066 -17.828 7.668 1 98.69 213 PHE A C 1
ATOM 1717 O O . PHE A 1 213 ? 7.316 -16.797 8.297 1 98.69 213 PHE A O 1
ATOM 1724 N N . SER A 1 214 ? 7.797 -18.922 7.809 1 98.31 214 SER A N 1
ATOM 1725 C CA . SER A 1 214 ? 8.992 -18.875 8.641 1 98.31 214 SER A CA 1
ATOM 1726 C C . SER A 1 214 ? 10.039 -17.922 8.062 1 98.31 214 SER A C 1
ATOM 1728 O O . SER A 1 214 ? 10.711 -17.203 8.805 1 98.31 214 SER A O 1
ATOM 1730 N N . GLU A 1 215 ? 10.188 -17.953 6.746 1 97.25 215 GLU A N 1
ATOM 1731 C CA . GLU A 1 215 ? 11.109 -17.031 6.086 1 97.25 215 GLU A CA 1
ATOM 1732 C C . GLU A 1 215 ? 10.641 -15.586 6.219 1 97.25 215 GLU A C 1
ATOM 1734 O O . GLU A 1 215 ? 11.445 -14.688 6.473 1 97.25 215 GLU A O 1
ATOM 1739 N N . ILE A 1 216 ? 9.344 -15.383 6.047 1 97.94 216 ILE A N 1
ATOM 1740 C CA . ILE A 1 216 ? 8.781 -14.039 6.16 1 97.94 216 ILE A CA 1
ATOM 1741 C C . ILE A 1 216 ? 8.977 -13.516 7.582 1 97.94 216 ILE A C 1
ATOM 1743 O O . ILE A 1 216 ? 9.445 -12.391 7.777 1 97.94 216 ILE A O 1
ATOM 1747 N N . TYR A 1 217 ? 8.656 -14.336 8.555 1 97.56 217 TYR A N 1
ATOM 1748 C CA . TYR A 1 217 ? 8.766 -13.938 9.953 1 97.56 217 TYR A CA 1
ATOM 1749 C C . TYR A 1 217 ? 10.211 -13.625 10.32 1 97.56 217 TYR A C 1
ATOM 1751 O O . TYR A 1 217 ? 10.484 -12.633 11 1 97.56 217 TYR A O 1
ATOM 1759 N N . SER A 1 218 ? 11.125 -14.477 9.883 1 95.94 218 SER A N 1
ATOM 1760 C CA . SER A 1 218 ? 12.539 -14.258 10.164 1 95.94 218 SER A CA 1
ATOM 1761 C C . SER A 1 218 ? 13 -12.906 9.633 1 95.94 218 SER A C 1
ATOM 1763 O O . SER A 1 218 ? 13.836 -12.242 10.242 1 95.94 218 SER A O 1
ATOM 1765 N N . TYR A 1 219 ? 12.445 -12.508 8.555 1 94.88 219 TYR A N 1
ATOM 1766 C CA . TYR A 1 219 ? 12.812 -11.258 7.906 1 94.88 219 TYR A CA 1
ATOM 1767 C C . TYR A 1 219 ? 12.289 -10.062 8.695 1 94.88 219 TYR A C 1
ATOM 1769 O O . TYR A 1 219 ? 12.961 -9.039 8.805 1 94.88 219 TYR A O 1
ATOM 1777 N N . ILE A 1 220 ? 11.117 -10.234 9.375 1 96.06 220 ILE A N 1
ATOM 1778 C CA . ILE A 1 220 ? 10.492 -9.031 9.922 1 96.06 220 ILE A CA 1
ATOM 1779 C C . ILE A 1 220 ? 10.445 -9.125 11.445 1 96.06 220 ILE A C 1
ATOM 1781 O O . ILE A 1 220 ? 9.914 -8.234 12.109 1 96.06 220 ILE A O 1
ATOM 1785 N N . GLU A 1 221 ? 10.922 -10.172 12.055 1 94.88 221 GLU A N 1
ATOM 1786 C CA . GLU A 1 221 ? 10.742 -10.453 13.477 1 94.88 221 GLU A CA 1
ATOM 1787 C C . GLU A 1 221 ? 11.281 -9.32 14.344 1 94.88 221 GLU A C 1
ATOM 1789 O O . GLU A 1 221 ? 10.742 -9.047 15.414 1 94.88 221 GLU A O 1
ATOM 1794 N N . PHE A 1 222 ? 12.297 -8.633 13.891 1 94.25 222 PHE A N 1
ATOM 1795 C CA . PHE A 1 222 ? 12.875 -7.547 14.68 1 94.25 222 PHE A CA 1
ATOM 1796 C C . PHE A 1 222 ? 11.852 -6.441 14.914 1 94.25 222 PHE A C 1
ATOM 1798 O O . PHE A 1 222 ? 11.945 -5.707 15.898 1 94.25 222 PHE A O 1
ATOM 1805 N N . LEU A 1 223 ? 10.875 -6.301 14.055 1 94.56 223 LEU A N 1
ATOM 1806 C CA . LEU A 1 223 ? 9.852 -5.27 14.18 1 94.56 223 LEU A CA 1
ATOM 1807 C C . LEU A 1 223 ? 8.938 -5.555 15.359 1 94.56 223 LEU A C 1
ATOM 1809 O O . LEU A 1 223 ? 8.289 -4.645 15.883 1 94.56 223 LEU A O 1
ATOM 1813 N N . PHE A 1 224 ? 8.781 -6.82 15.711 1 92.31 224 PHE A N 1
ATOM 1814 C CA . PHE A 1 224 ? 7.914 -7.207 16.812 1 92.31 224 PHE A CA 1
ATOM 1815 C C . PHE A 1 224 ? 8.523 -6.809 18.156 1 92.31 224 PHE A C 1
ATOM 1817 O O . PHE A 1 224 ? 7.828 -6.754 19.172 1 92.31 224 PHE A O 1
ATOM 1824 N N . GLU A 1 225 ? 9.805 -6.516 18.141 1 87 225 GLU A N 1
ATOM 1825 C CA . GLU A 1 225 ? 10.523 -6.133 19.359 1 87 225 GLU A CA 1
ATOM 1826 C C . GLU A 1 225 ? 10.594 -4.617 19.5 1 87 225 GLU A C 1
ATOM 1828 O O . GLU A 1 225 ? 11.016 -4.109 20.531 1 87 225 GLU A O 1
ATOM 1833 N N . LYS A 1 226 ? 10.234 -4.012 18.5 1 78 226 LYS A N 1
ATOM 1834 C CA . LYS A 1 226 ? 10.32 -2.555 18.516 1 78 226 LYS A CA 1
ATOM 1835 C C . LYS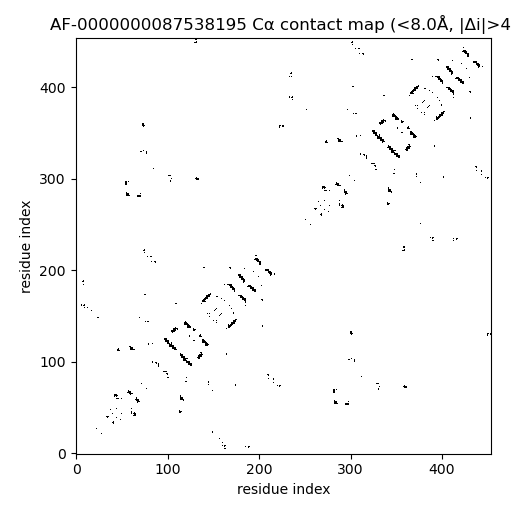 A 1 226 ? 9.094 -1.934 19.172 1 78 226 LYS A C 1
ATOM 1837 O O . LYS A 1 226 ? 8.023 -2.543 19.219 1 78 226 LYS A O 1
ATOM 1842 N N . GLU A 1 227 ? 9.297 -0.823 19.922 1 67.94 227 GLU A N 1
ATOM 1843 C CA . GLU A 1 227 ? 8.195 -0.036 20.469 1 67.94 227 GLU A CA 1
ATOM 1844 C C . GLU A 1 227 ? 7.57 0.857 19.391 1 67.94 227 GLU A C 1
ATOM 1846 O O . GLU A 1 227 ? 8.258 1.283 18.453 1 67.94 227 GLU A O 1
ATOM 1851 N N . MET B 1 1 ? 36.125 19.562 12.805 1 26.39 1 MET B N 1
ATOM 1852 C CA . MET B 1 1 ? 35.531 20.562 11.922 1 26.39 1 MET B CA 1
ATOM 1853 C C . MET B 1 1 ? 34.75 19.906 10.805 1 26.39 1 MET B C 1
ATOM 1855 O O . MET B 1 1 ? 35.312 19.359 9.867 1 26.39 1 MET B O 1
ATOM 1859 N N . LYS B 1 2 ? 33.656 19.281 11.133 1 31.31 2 LYS B N 1
ATOM 1860 C CA . LYS B 1 2 ? 32.812 18.531 10.203 1 31.31 2 LYS B CA 1
ATOM 1861 C C . LYS B 1 2 ? 32.344 19.438 9.055 1 31.31 2 LYS B C 1
ATOM 1863 O O . LYS B 1 2 ? 31.672 20.438 9.281 1 31.31 2 LYS B O 1
ATOM 1868 N N . GLY B 1 3 ? 33.094 19.594 8.023 1 30.36 3 GLY B N 1
ATOM 1869 C CA . GLY B 1 3 ? 32.844 20.469 6.898 1 30.36 3 GLY B CA 1
ATOM 1870 C C . GLY B 1 3 ? 31.469 20.297 6.293 1 30.36 3 GLY B C 1
ATOM 1871 O O . GLY B 1 3 ? 31.016 19.156 6.102 1 30.36 3 GLY B O 1
ATOM 1872 N N . SER B 1 4 ? 30.516 21.25 6.441 1 34.88 4 SER B N 1
ATOM 1873 C CA . SER B 1 4 ? 29.172 21.422 5.906 1 34.88 4 SER B CA 1
ATOM 1874 C C . SER B 1 4 ? 29.156 21.266 4.387 1 34.88 4 SER B C 1
ATOM 1876 O O . SER B 1 4 ? 29.656 22.141 3.666 1 34.88 4 SER B O 1
ATOM 1878 N N . VAL B 1 5 ? 29.578 20.203 3.854 1 38.62 5 VAL B N 1
ATOM 1879 C CA . VAL B 1 5 ? 29.547 20.062 2.402 1 38.62 5 VAL B CA 1
ATOM 1880 C C . VAL B 1 5 ? 28.172 20.438 1.864 1 38.62 5 VAL B C 1
ATOM 1882 O O . VAL B 1 5 ? 27.156 19.891 2.289 1 38.62 5 VAL B O 1
ATOM 1885 N N . SER B 1 6 ? 27.984 21.672 1.322 1 42.72 6 SER B N 1
ATOM 1886 C CA . SER B 1 6 ? 26.812 22.234 0.688 1 42.72 6 SER B CA 1
ATOM 1887 C C . SER B 1 6 ? 26.281 21.328 -0.411 1 42.72 6 SER B C 1
ATOM 1889 O O . SER B 1 6 ? 27.047 20.828 -1.238 1 42.72 6 SER B O 1
ATOM 1891 N N . ASN B 1 7 ? 25.266 20.625 -0.141 1 45.78 7 ASN B N 1
ATOM 1892 C CA . ASN B 1 7 ? 24.609 19.812 -1.163 1 45.78 7 ASN B CA 1
ATOM 1893 C C . ASN B 1 7 ? 24.406 20.594 -2.453 1 45.78 7 ASN B C 1
ATOM 1895 O O . ASN B 1 7 ? 23.797 21.672 -2.439 1 45.78 7 ASN B O 1
ATOM 1899 N N . PRO B 1 8 ? 25.172 20.406 -3.479 1 52.56 8 PRO B N 1
ATOM 1900 C CA . PRO B 1 8 ? 25.125 21.172 -4.73 1 52.56 8 PRO B CA 1
ATOM 1901 C C . PRO B 1 8 ? 23.703 21.422 -5.23 1 52.56 8 PRO B C 1
ATOM 1903 O O . PRO B 1 8 ? 23.453 22.391 -5.934 1 52.56 8 PRO B O 1
ATOM 1906 N N . TYR B 1 9 ? 22.75 20.547 -4.914 1 48.5 9 TYR B N 1
ATOM 1907 C CA . TYR B 1 9 ? 21.375 20.734 -5.387 1 48.5 9 TYR B CA 1
ATOM 1908 C C . TYR B 1 9 ? 20.734 21.938 -4.719 1 48.5 9 TYR B C 1
ATOM 1910 O O . TYR B 1 9 ? 19.828 22.562 -5.285 1 48.5 9 TYR B O 1
ATOM 1918 N N . LEU B 1 10 ? 21.203 22.188 -3.613 1 46.66 10 LEU B N 1
ATOM 1919 C CA . LEU B 1 10 ? 20.594 23.281 -2.861 1 46.66 10 LEU B CA 1
ATOM 1920 C C . LEU B 1 10 ? 20.922 24.625 -3.506 1 46.66 10 LEU B C 1
ATOM 1922 O O . LEU B 1 10 ? 20.109 25.547 -3.467 1 46.66 10 LEU B O 1
ATOM 1926 N N . GLY B 1 11 ? 22.219 24.75 -4.023 1 45.03 11 GLY B N 1
ATOM 1927 C CA . GLY B 1 11 ? 22.578 26 -4.688 1 45.03 11 GLY B CA 1
ATOM 1928 C C . GLY B 1 11 ? 21.719 26.297 -5.902 1 45.03 11 GLY B C 1
ATOM 1929 O O . GLY B 1 11 ? 21.469 27.453 -6.219 1 45.03 11 GLY B O 1
ATOM 1930 N N . MET B 1 12 ? 21.422 25.344 -6.594 1 41.88 12 MET B N 1
ATOM 1931 C CA . MET B 1 12 ? 20.625 25.516 -7.812 1 41.88 12 MET B CA 1
ATOM 1932 C C . MET B 1 12 ? 19.156 25.75 -7.48 1 41.88 12 MET B C 1
ATOM 1934 O O . MET B 1 12 ? 18.375 26.141 -8.344 1 41.88 12 MET B O 1
ATOM 1938 N N . MET B 1 13 ? 18.875 25.406 -6.371 1 38.09 13 MET B N 1
ATOM 1939 C CA . MET B 1 13 ? 17.453 25.562 -6.023 1 38.09 13 MET B CA 1
ATOM 1940 C C . MET B 1 13 ? 17.172 26.969 -5.535 1 38.09 13 MET B C 1
ATOM 1942 O O . MET B 1 13 ? 17.766 27.438 -4.555 1 38.09 13 MET B O 1
ATOM 1946 N N . LYS B 1 14 ? 17.281 28.109 -6.406 1 33.78 14 LYS B N 1
ATOM 1947 C CA . LYS B 1 14 ? 16.766 29.422 -6.031 1 33.78 14 LYS B CA 1
ATOM 1948 C C . LYS B 1 14 ? 15.594 29.312 -5.074 1 33.78 14 LYS B C 1
ATOM 1950 O O . LYS B 1 14 ? 14.82 28.344 -5.137 1 33.78 14 LYS B O 1
ATOM 1955 N N . GLU B 1 15 ? 15.703 30.094 -3.918 1 31.02 15 GLU B N 1
ATOM 1956 C CA . GLU B 1 15 ? 14.648 30.234 -2.922 1 31.02 15 GLU B CA 1
ATOM 1957 C C . GLU B 1 15 ? 13.289 30.453 -3.584 1 31.02 15 GLU B C 1
ATOM 1959 O O . GLU B 1 15 ? 12.828 31.594 -3.686 1 31.02 15 GLU B O 1
ATOM 1964 N N . SER B 1 16 ? 13.219 30.188 -4.77 1 26.23 16 SER B N 1
ATOM 1965 C CA . SER B 1 16 ? 11.836 30.5 -5.129 1 26.23 16 SER B CA 1
ATOM 1966 C C . SER B 1 16 ? 10.852 29.812 -4.188 1 26.23 16 SER B C 1
ATOM 1968 O O . SER B 1 16 ? 10.359 28.734 -4.492 1 26.23 16 SER B O 1
ATOM 1970 N N . VAL B 1 17 ? 11.352 29.562 -3.049 1 27.91 17 VAL B N 1
ATOM 1971 C CA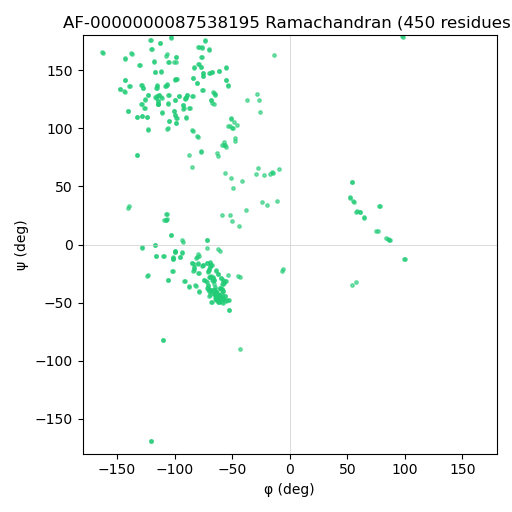 . VAL B 1 17 ? 10.289 29.109 -2.154 1 27.91 17 VAL B CA 1
ATOM 1972 C C . VAL B 1 17 ? 9.117 30.078 -2.201 1 27.91 17 VAL B C 1
ATOM 1974 O O . VAL B 1 17 ? 9.078 31.047 -1.432 1 27.91 17 VAL B O 1
ATOM 1977 N N . SER B 1 18 ? 9.031 30.891 -3.279 1 25.27 18 SER B N 1
ATOM 1978 C CA . SER B 1 18 ? 7.738 31.562 -3.195 1 25.27 18 SER B CA 1
ATOM 1979 C C . SER B 1 18 ? 6.727 30.719 -2.426 1 25.27 18 SER B C 1
ATOM 1981 O O . SER B 1 18 ? 6.848 29.484 -2.367 1 25.27 18 SER B O 1
ATOM 1983 N N . ALA B 1 19 ? 6.191 31.344 -1.399 1 25.7 19 ALA B N 1
ATOM 1984 C CA . ALA B 1 19 ? 5.008 30.766 -0.768 1 25.7 19 ALA B CA 1
ATOM 1985 C C . ALA B 1 19 ? 4.273 29.828 -1.724 1 25.7 19 ALA B C 1
ATOM 1987 O O . ALA B 1 19 ? 3.797 30.266 -2.777 1 25.7 19 ALA B O 1
ATOM 1988 N N . TYR B 1 20 ? 4.973 28.844 -2.131 1 26.73 20 TYR B N 1
ATOM 1989 C CA . TYR B 1 20 ? 4.043 27.875 -2.717 1 26.73 20 TYR B CA 1
ATOM 1990 C C . TYR B 1 20 ? 2.615 28.156 -2.264 1 26.73 20 TYR B C 1
ATOM 1992 O O . TYR B 1 20 ? 2.314 28.109 -1.068 1 26.73 20 TYR B O 1
ATOM 2000 N N . ARG B 1 21 ? 2.164 29.281 -2.574 1 25.8 21 ARG B N 1
ATOM 2001 C CA . ARG B 1 21 ? 0.71 29.219 -2.477 1 25.8 21 ARG B CA 1
ATOM 2002 C C . ARG B 1 21 ? 0.203 27.797 -2.709 1 25.8 21 ARG B C 1
ATOM 2004 O O . ARG B 1 21 ? 0.417 27.219 -3.779 1 25.8 21 ARG B O 1
ATOM 2011 N N . ILE B 1 22 ? 0.591 26.969 -1.765 1 28.12 22 ILE B N 1
ATOM 2012 C CA . ILE B 1 22 ? 0.024 25.641 -1.555 1 28.12 22 ILE B CA 1
ATOM 2013 C C . ILE B 1 22 ? -1.21 25.469 -2.436 1 28.12 22 ILE B C 1
ATOM 2015 O O . ILE B 1 22 ? -2.24 26.109 -2.211 1 28.12 22 ILE B O 1
ATOM 2019 N N . TYR B 1 23 ? -0.954 25.484 -3.627 1 26.69 23 TYR B N 1
ATOM 2020 C CA . TYR B 1 23 ? -1.943 25.203 -4.66 1 26.69 23 TYR B CA 1
ATOM 2021 C C . TYR B 1 23 ? -2.832 24.031 -4.25 1 26.69 23 TYR B C 1
ATOM 2023 O O . TYR B 1 23 ? -2.357 22.906 -4.121 1 26.69 23 TYR B O 1
ATOM 2031 N N . GLY B 1 24 ? -3.463 23.984 -3.182 1 27.88 24 GLY B N 1
ATOM 2032 C CA . GLY B 1 24 ? -4.68 23.25 -3.486 1 27.88 24 GLY B CA 1
ATOM 2033 C C . GLY B 1 24 ? -5.078 23.344 -4.949 1 27.88 24 GLY B C 1
ATOM 2034 O O . GLY B 1 24 ? -4.609 24.219 -5.672 1 27.88 24 GLY B O 1
ATOM 2035 N N . ASP B 1 25 ? -5.109 22.406 -5.805 1 30.81 25 ASP B N 1
ATOM 2036 C CA . ASP B 1 25 ? -5.582 22.797 -7.125 1 30.81 25 ASP B CA 1
ATOM 2037 C C . ASP B 1 25 ? -6.195 24.203 -7.094 1 30.81 25 ASP B C 1
ATOM 2039 O O . ASP B 1 25 ? -6.691 24.688 -8.109 1 30.81 25 ASP B O 1
ATOM 2043 N N . GLY B 1 26 ? -5.746 25.297 -6.336 1 30.97 26 GLY B N 1
ATOM 2044 C CA . GLY B 1 26 ? -6.465 26.547 -6.223 1 30.97 26 GLY B CA 1
ATOM 2045 C C . GLY B 1 26 ? -7.898 26.375 -5.758 1 30.97 26 GLY B C 1
ATOM 2046 O O . GLY B 1 26 ? -8.664 27.344 -5.73 1 30.97 26 GLY B O 1
ATOM 2047 N N . THR B 1 27 ? -8.508 25.266 -6.184 1 31.16 27 THR B N 1
ATOM 2048 C CA . THR B 1 27 ? -9.867 25.219 -5.648 1 31.16 27 THR B CA 1
ATOM 2049 C C . THR B 1 27 ? -9.844 25.156 -4.125 1 31.16 27 THR B C 1
ATOM 2051 O O . THR B 1 27 ? -9.227 24.25 -3.549 1 31.16 27 THR B O 1
ATOM 2054 N N . ASP B 1 28 ? -9.578 26.234 -3.395 1 32.88 28 ASP B N 1
ATOM 2055 C CA . ASP B 1 28 ? -10.164 26.375 -2.062 1 32.88 28 ASP B CA 1
ATOM 2056 C C . ASP B 1 28 ? -11.297 25.375 -1.861 1 32.88 28 ASP B C 1
ATOM 2058 O O . ASP B 1 28 ? -12.383 25.531 -2.426 1 32.88 28 ASP B O 1
ATOM 2062 N N . HIS B 1 29 ? -11 24.125 -1.927 1 36.28 29 HIS B N 1
ATOM 2063 C CA . HIS B 1 29 ? -12.266 23.531 -1.517 1 36.28 29 HIS B CA 1
ATOM 2064 C C . HIS B 1 29 ? -12.805 24.203 -0.258 1 36.28 29 HIS B C 1
ATOM 2066 O O . HIS B 1 29 ? -12.062 24.422 0.701 1 36.28 29 HIS B O 1
ATOM 2072 N N . GLU B 1 30 ? -13.445 25.078 -0.355 1 39.22 30 GLU B N 1
ATOM 2073 C CA . GLU B 1 30 ? -14.25 25.625 0.732 1 39.22 30 GLU B CA 1
ATOM 2074 C C . GLU B 1 30 ? -14.195 24.734 1.967 1 39.22 30 GLU B C 1
ATOM 2076 O O . GLU B 1 30 ? -14.258 25.219 3.098 1 39.22 30 GLU B O 1
ATOM 2081 N N . GLY B 1 31 ? -13.82 23.312 1.875 1 45.97 31 GLY B N 1
ATOM 2082 C CA . GLY B 1 31 ? -13.883 22.312 2.926 1 45.97 31 GLY B CA 1
ATOM 2083 C C . GLY B 1 31 ? -12.516 21.906 3.453 1 45.97 31 GLY B C 1
ATOM 2084 O O . GLY B 1 31 ? -12.344 20.797 3.951 1 45.97 31 GLY B O 1
ATOM 2085 N N . ASP B 1 32 ? -11.406 22.688 3.305 1 57.53 32 ASP B N 1
ATOM 2086 C CA . ASP B 1 32 ? -10.125 22.359 3.924 1 57.53 32 ASP B CA 1
ATOM 2087 C C . ASP B 1 32 ? -10.25 22.266 5.441 1 57.53 32 ASP B C 1
ATOM 2089 O O . ASP B 1 32 ? -10.156 23.281 6.137 1 57.53 32 ASP B O 1
ATOM 2093 N N . ILE B 1 33 ? -10.586 21.234 5.859 1 64.69 33 ILE B N 1
ATOM 2094 C CA . ILE B 1 33 ? -10.883 21 7.266 1 64.69 33 ILE B CA 1
ATOM 2095 C C . ILE B 1 33 ? -9.633 21.234 8.102 1 64.69 33 ILE B C 1
ATOM 2097 O O . ILE B 1 33 ? -9.719 21.438 9.32 1 64.69 33 ILE B O 1
ATOM 2101 N N . TRP B 1 34 ? -8.461 21.531 7.375 1 71 34 TRP B N 1
ATOM 2102 C CA . TRP B 1 34 ? -7.258 21.641 8.188 1 71 34 TRP B CA 1
ATOM 2103 C C . TRP B 1 34 ? -6.926 23.109 8.461 1 71 34 TRP B C 1
ATOM 2105 O O . TRP B 1 34 ? -5.977 23.422 9.188 1 71 34 TRP B O 1
ATOM 2115 N N . LYS B 1 35 ? -7.637 24 7.852 1 71.44 35 LYS B N 1
ATOM 2116 C CA . LYS B 1 35 ? -7.371 25.422 8.039 1 71.44 35 LYS B CA 1
ATOM 2117 C C . LYS B 1 35 ? -7.52 25.812 9.508 1 71.44 35 LYS B C 1
ATOM 2119 O O . LYS B 1 35 ? -6.848 26.734 9.977 1 71.44 35 LYS B O 1
ATOM 2124 N N . SER B 1 36 ? -8.359 25.109 10.219 1 71.25 36 SER B N 1
ATOM 2125 C CA . SER B 1 36 ? -8.555 25.453 11.625 1 71.25 36 SER B CA 1
ATOM 2126 C C . SER B 1 36 ? -8.68 24.203 12.492 1 71.25 36 SER B C 1
ATOM 2128 O O . SER B 1 36 ? -9.359 24.219 13.523 1 71.25 36 SER B O 1
ATOM 2130 N N . PHE B 1 37 ? -7.969 23.266 11.984 1 73.62 37 PHE B N 1
ATOM 2131 C CA . PHE B 1 37 ? -7.98 22.031 12.75 1 73.62 37 PHE B CA 1
ATOM 2132 C C . PHE B 1 37 ? -7.305 22.219 14.102 1 73.62 37 PHE B C 1
ATOM 2134 O O . PHE B 1 37 ? -6.207 22.781 14.18 1 73.62 37 PHE B O 1
ATOM 2141 N N . ARG B 1 38 ? -8.086 21.953 15.195 1 77.62 38 ARG B N 1
ATOM 2142 C CA . ARG B 1 38 ? -7.629 22.062 16.578 1 77.62 38 ARG B CA 1
ATOM 2143 C C . ARG B 1 38 ? -7.211 23.484 16.906 1 77.62 38 ARG B C 1
ATOM 2145 O O . ARG B 1 38 ? -6.273 23.703 17.672 1 77.62 38 ARG B O 1
ATOM 2152 N N . GLY B 1 39 ? -7.859 24.469 16.172 1 77.62 39 GLY B N 1
ATOM 2153 C CA . GLY B 1 39 ? -7.652 25.891 16.453 1 77.62 39 GLY B CA 1
ATOM 2154 C C . GLY B 1 39 ? -6.32 26.406 15.953 1 77.62 39 GLY B C 1
ATOM 2155 O O . GLY B 1 39 ? -5.859 27.469 16.391 1 77.62 39 GLY B O 1
ATOM 2156 N N . LYS B 1 40 ? -5.688 25.641 15.188 1 84.5 40 LYS B N 1
ATOM 2157 C CA . LYS B 1 40 ? -4.383 26.047 14.664 1 84.5 40 LYS B CA 1
ATOM 2158 C C . LYS B 1 40 ? -4.473 26.422 13.188 1 84.5 40 LYS B C 1
ATOM 2160 O O . LYS B 1 40 ? -5.469 26.125 12.523 1 84.5 40 LYS B O 1
ATOM 2165 N N . LYS B 1 41 ? -3.412 27.125 12.75 1 83.06 41 LYS B N 1
ATOM 2166 C CA . LYS B 1 41 ? -3.307 27.5 11.344 1 83.06 41 LYS B CA 1
ATOM 2167 C C . LYS B 1 41 ? -2.262 26.656 10.625 1 83.06 41 LYS B C 1
ATOM 2169 O O . LYS B 1 41 ? -1.374 26.078 11.266 1 83.06 41 LYS B O 1
ATOM 2174 N N . GLN B 1 42 ? -2.422 26.578 9.328 1 86.44 42 GLN B N 1
ATOM 2175 C CA . GLN B 1 42 ? -1.402 25.906 8.539 1 86.44 42 GLN B CA 1
ATOM 2176 C C . GLN B 1 42 ? -0.016 26.484 8.82 1 86.44 42 GLN B C 1
ATOM 2178 O O . GLN B 1 42 ? 0.15 27.688 8.938 1 86.44 42 GLN B O 1
ATOM 2183 N N . GLY B 1 43 ? 0.892 25.656 8.945 1 88.06 43 GLY B N 1
ATOM 2184 C CA . GLY B 1 43 ? 2.236 26.078 9.305 1 88.06 43 GLY B CA 1
ATOM 2185 C C . GLY B 1 43 ? 2.545 25.891 10.773 1 88.06 43 GLY B C 1
ATOM 2186 O O . GLY B 1 43 ? 3.711 25.906 11.18 1 88.06 43 GLY B O 1
ATOM 2187 N N . GLU B 1 44 ? 1.498 25.625 11.57 1 90.44 44 GLU B N 1
ATOM 2188 C CA . GLU B 1 44 ? 1.678 25.547 13.016 1 90.44 44 GLU B CA 1
ATOM 2189 C C . GLU B 1 44 ? 1.552 24.109 13.516 1 90.44 44 GLU B C 1
ATOM 2191 O O . GLU B 1 44 ? 1.874 23.828 14.672 1 90.44 44 GLU B O 1
ATOM 2196 N N . TYR B 1 45 ? 1.146 23.25 12.727 1 90.31 45 TYR B N 1
ATOM 2197 C CA . TYR B 1 45 ? 0.824 21.906 13.188 1 90.31 45 TYR B CA 1
ATOM 2198 C C . TYR B 1 45 ? 2.086 21.141 13.578 1 90.31 45 TYR B C 1
ATOM 2200 O O . TYR B 1 45 ? 3.162 21.391 13.031 1 90.31 45 TYR B O 1
ATOM 2208 N N . THR B 1 46 ? 1.896 20.281 14.562 1 93.06 46 THR B N 1
ATOM 2209 C CA . THR B 1 46 ? 2.959 19.406 15.07 1 93.06 46 THR B CA 1
ATOM 2210 C C . THR B 1 46 ? 2.574 17.938 14.93 1 93.06 46 THR B C 1
ATOM 2212 O O . THR B 1 46 ? 1.463 17.625 14.492 1 93.06 46 THR B O 1
ATOM 2215 N N . LEU B 1 47 ? 3.504 17.141 15.289 1 92.5 47 LEU B N 1
ATOM 2216 C CA . LEU B 1 47 ? 3.24 15.695 15.266 1 92.5 47 LEU B CA 1
ATOM 2217 C C . LEU B 1 47 ? 2.064 15.344 16.172 1 92.5 47 LEU B C 1
ATOM 2219 O O . LEU B 1 47 ? 1.302 14.422 15.875 1 92.5 47 LEU B O 1
ATOM 2223 N N . LYS B 1 48 ? 2.01 16 17.266 1 89.19 48 LYS B N 1
ATOM 2224 C CA . LYS B 1 48 ? 0.88 15.766 18.172 1 89.19 48 LYS B CA 1
ATOM 2225 C C . LYS B 1 48 ? -0.447 16 17.453 1 89.19 48 LYS B C 1
ATOM 2227 O O . LYS B 1 48 ? -1.387 15.227 17.594 1 89.19 48 LYS B O 1
ATOM 2232 N N . ASP B 1 49 ? -0.483 17.109 16.688 1 87.12 49 ASP B N 1
ATOM 2233 C CA . ASP B 1 49 ? -1.677 17.406 15.906 1 87.12 49 ASP B CA 1
ATOM 2234 C C . ASP B 1 49 ? -1.899 16.344 14.828 1 87.12 49 ASP B C 1
ATOM 2236 O O . ASP B 1 49 ? -3.025 15.883 14.625 1 87.12 49 ASP B O 1
ATOM 2240 N N . TYR B 1 50 ? -0.808 15.984 14.18 1 89.56 50 TYR B N 1
ATOM 2241 C CA . TYR B 1 50 ? -0.838 14.961 13.133 1 89.56 50 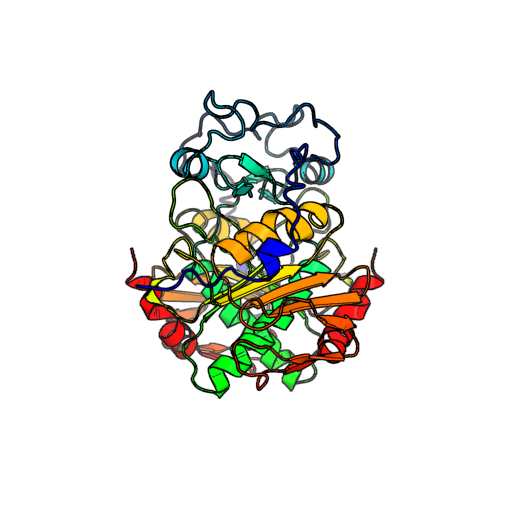TYR B CA 1
ATOM 2242 C C . TYR B 1 50 ? -1.374 13.641 13.68 1 89.56 50 TYR B C 1
ATOM 2244 O O . TYR B 1 50 ? -2.238 13.016 13.062 1 89.56 50 TYR B O 1
ATOM 2252 N N . GLU B 1 51 ? -0.886 13.234 14.828 1 87.19 51 GLU B N 1
ATOM 2253 C CA . GLU B 1 51 ? -1.261 11.961 15.43 1 87.19 51 GLU B CA 1
ATOM 2254 C C . GLU B 1 51 ? -2.713 11.977 15.898 1 87.19 51 GLU B C 1
ATOM 2256 O O . GLU B 1 51 ? -3.322 10.922 16.094 1 87.19 51 GLU B O 1
ATOM 2261 N N . ALA B 1 52 ? -3.268 13.133 16.062 1 83.75 52 ALA B N 1
ATOM 2262 C CA . ALA B 1 52 ? -4.648 13.273 16.516 1 83.75 52 ALA B CA 1
ATOM 2263 C C . ALA B 1 52 ? -5.629 13.172 15.352 1 83.75 52 ALA B C 1
ATOM 2265 O O . ALA B 1 52 ? -6.836 13.023 15.562 1 83.75 52 ALA B O 1
ATOM 2266 N N . ILE B 1 53 ? -5.07 13.312 14.156 1 81.69 53 ILE B N 1
ATOM 2267 C CA . ILE B 1 53 ? -5.93 13.156 12.992 1 81.69 53 ILE B CA 1
ATOM 2268 C C . ILE B 1 53 ? -6.438 11.719 12.914 1 81.69 53 ILE B C 1
ATOM 2270 O O . ILE B 1 53 ? -5.656 10.773 13.016 1 81.69 53 ILE B O 1
ATOM 2274 N N . PRO B 1 54 ? -7.73 11.602 12.766 1 76.12 54 PRO B N 1
ATOM 2275 C CA . PRO B 1 54 ? -8.273 10.242 12.688 1 76.12 54 PRO B CA 1
ATOM 2276 C C . PRO B 1 54 ? -7.633 9.406 11.586 1 76.12 54 PRO B C 1
ATOM 2278 O O . PRO B 1 54 ? -7.293 9.938 10.523 1 76.12 54 PRO B O 1
ATOM 2281 N N . ASP B 1 55 ? -7.605 8.078 11.766 1 69.62 55 ASP B N 1
ATOM 2282 C CA . ASP B 1 55 ? -6.855 7.152 10.922 1 69.62 55 ASP B CA 1
ATOM 2283 C C . ASP B 1 55 ? -7.449 7.082 9.516 1 69.62 55 ASP B C 1
ATOM 2285 O O . ASP B 1 55 ? -6.773 6.676 8.57 1 69.62 55 ASP B O 1
ATOM 2289 N N . GLU B 1 56 ? -8.617 7.52 9.43 1 72.62 56 GLU B N 1
ATOM 2290 C CA . GLU B 1 56 ? -9.281 7.422 8.133 1 72.62 56 GLU B CA 1
ATOM 2291 C C . GLU B 1 56 ? -8.75 8.469 7.156 1 72.62 56 GLU B C 1
ATOM 2293 O O . GLU B 1 56 ? -8.969 8.367 5.949 1 72.62 56 GLU B O 1
ATOM 2298 N N . TYR B 1 57 ? -8.094 9.477 7.773 1 76.69 57 TYR B N 1
ATOM 2299 C CA . TYR B 1 57 ? -7.5 10.5 6.926 1 76.69 57 TYR B CA 1
ATOM 2300 C C . TYR B 1 57 ? -6.074 10.133 6.539 1 76.69 57 TYR B C 1
ATOM 2302 O O . TYR B 1 57 ? -5.262 9.781 7.398 1 76.69 57 TYR B O 1
ATOM 2310 N N . ARG B 1 58 ? -5.836 10.195 5.27 1 82.94 58 ARG B N 1
ATOM 2311 C CA . ARG B 1 58 ? -4.469 10.055 4.781 1 82.94 58 ARG B CA 1
ATOM 2312 C C . ARG B 1 58 ? -3.85 11.414 4.48 1 82.94 58 ARG B C 1
ATOM 2314 O O . ARG B 1 58 ? -4.285 12.117 3.562 1 82.94 58 ARG B O 1
ATOM 2321 N N . VAL B 1 59 ? -2.828 11.828 5.297 1 85.88 59 VAL B N 1
ATOM 2322 C CA . VAL B 1 59 ? -2.27 13.172 5.168 1 85.88 59 VAL B CA 1
ATOM 2323 C C . VAL B 1 59 ? -0.762 13.125 5.406 1 85.88 59 VAL B C 1
ATOM 2325 O O . VAL B 1 59 ? -0.239 12.148 5.941 1 85.88 59 VAL B O 1
ATOM 2328 N N . GLU B 1 60 ? -0.089 14.109 4.953 1 90.75 60 GLU B N 1
ATOM 2329 C CA . GLU B 1 60 ? 1.302 14.406 5.285 1 90.75 60 GLU B CA 1
ATOM 2330 C C . GLU B 1 60 ? 1.412 15.688 6.105 1 90.75 60 GLU B C 1
ATOM 2332 O O . GLU B 1 60 ? 0.552 16.562 6.016 1 90.75 60 GLU B O 1
ATOM 2337 N N . LEU B 1 61 ? 2.365 15.727 6.918 1 92.25 61 LEU B N 1
ATOM 2338 C CA . LEU B 1 61 ? 2.787 16.922 7.637 1 92.25 61 LEU B CA 1
ATOM 2339 C C . LEU B 1 61 ? 4.148 17.406 7.145 1 92.25 61 LEU B C 1
ATOM 2341 O O . LEU B 1 61 ? 5.145 16.672 7.262 1 92.25 61 LEU B O 1
ATOM 2345 N N . ILE B 1 62 ? 4.176 18.562 6.527 1 92.19 62 ILE B N 1
ATOM 2346 C CA . ILE B 1 62 ? 5.438 19.109 6.039 1 92.19 62 ILE B CA 1
ATOM 2347 C C . ILE B 1 62 ? 5.648 20.5 6.621 1 92.19 62 ILE B C 1
ATOM 2349 O O . ILE B 1 62 ? 4.953 21.453 6.242 1 92.19 62 ILE B O 1
ATOM 2353 N N . ASP B 1 63 ? 6.602 20.578 7.504 1 92.12 63 ASP B N 1
ATOM 2354 C CA . ASP B 1 63 ? 6.926 21.844 8.164 1 92.12 63 ASP B CA 1
ATOM 2355 C C . ASP B 1 63 ? 5.684 22.484 8.781 1 92.12 63 ASP B C 1
ATOM 2357 O O . ASP B 1 63 ? 5.438 23.672 8.617 1 92.12 63 ASP B O 1
ATOM 2361 N N . GLY B 1 64 ? 4.906 21.719 9.336 1 91.81 64 GLY B N 1
ATOM 2362 C CA . GLY B 1 64 ? 3.748 22.172 10.078 1 91.81 64 GLY B CA 1
ATOM 2363 C C . GLY B 1 64 ? 2.527 22.391 9.203 1 91.81 64 GLY B C 1
ATOM 2364 O O . GLY B 1 64 ? 1.5 22.891 9.672 1 91.81 64 GLY B O 1
ATOM 2365 N N . VAL B 1 65 ? 2.627 22.094 7.957 1 90.5 65 VAL B N 1
ATOM 2366 C CA . VAL B 1 65 ? 1.499 22.219 7.039 1 90.5 65 VAL B CA 1
ATOM 2367 C C . VAL B 1 65 ? 0.944 20.828 6.715 1 90.5 65 VAL B C 1
ATOM 2369 O O . VAL B 1 65 ? 1.699 19.922 6.371 1 90.5 65 VAL B O 1
ATOM 2372 N N . ILE B 1 66 ? -0.4 20.625 6.863 1 88.62 66 ILE B N 1
ATOM 2373 C CA . ILE B 1 66 ? -1.049 19.359 6.574 1 88.62 66 ILE B CA 1
ATOM 2374 C C . ILE B 1 66 ? -1.495 19.328 5.113 1 88.62 66 ILE B C 1
ATOM 2376 O O . ILE B 1 66 ? -2.127 20.266 4.629 1 88.62 66 ILE B O 1
ATOM 2380 N N . TYR B 1 67 ? -1.086 18.297 4.43 1 87.12 67 TYR B N 1
ATOM 2381 C CA . TYR B 1 67 ? -1.474 18.047 3.043 1 87.12 67 TYR B CA 1
ATOM 2382 C C . TYR B 1 67 ? -2.283 16.766 2.918 1 87.12 67 TYR B C 1
ATOM 2384 O O . TYR B 1 67 ? -1.888 15.727 3.441 1 87.12 67 TYR B O 1
ATOM 2392 N N . ASP B 1 68 ? -3.369 16.828 2.17 1 84.44 68 ASP B N 1
ATOM 2393 C CA . ASP B 1 68 ? -4.164 15.633 1.896 1 84.44 68 ASP B CA 1
ATOM 2394 C C . ASP B 1 68 ? -3.471 14.734 0.869 1 84.44 68 ASP B C 1
ATOM 2396 O O . ASP B 1 68 ? -2.832 15.234 -0.062 1 84.44 68 ASP B O 1
ATOM 2400 N N . LEU B 1 69 ? -3.617 13.43 1.033 1 84.31 69 LEU B N 1
ATOM 2401 C CA . LEU B 1 69 ? -3.143 12.469 0.044 1 84.31 69 LEU B CA 1
ATOM 2402 C C . LEU B 1 69 ? -4.312 11.836 -0.699 1 84.31 69 LEU B C 1
ATOM 2404 O O . LEU B 1 69 ? -5.332 11.5 -0.091 1 84.31 69 LEU B O 1
ATOM 2408 N N . ASN B 1 70 ? -4.223 11.695 -1.976 1 80.31 70 ASN B N 1
ATOM 2409 C CA . ASN B 1 70 ? -5.254 11.078 -2.803 1 80.31 70 ASN B CA 1
ATOM 2410 C C . ASN B 1 70 ? -5.129 9.555 -2.807 1 80.31 70 ASN B C 1
ATOM 2412 O O . ASN B 1 70 ? -4.039 9.016 -2.607 1 80.31 70 ASN B O 1
ATOM 2416 N N . THR B 1 71 ? -6.309 8.898 -3.014 1 78.5 71 THR B N 1
ATOM 2417 C CA . THR B 1 71 ? -6.281 7.457 -3.232 1 78.5 71 THR B CA 1
ATOM 2418 C C . THR B 1 71 ? -5.578 7.121 -4.543 1 78.5 71 THR B C 1
ATOM 2420 O O . THR B 1 71 ? -5.902 7.684 -5.59 1 78.5 71 THR B O 1
ATOM 2423 N N . PRO B 1 72 ? -4.676 6.23 -4.496 1 86.12 72 PRO B N 1
ATOM 2424 C CA . PRO B 1 72 ? -3.912 5.922 -5.707 1 86.12 72 PRO B CA 1
ATOM 2425 C C . PRO B 1 72 ? -4.691 5.059 -6.695 1 86.12 72 PRO B C 1
ATOM 2427 O O . PRO B 1 72 ? -5.602 4.328 -6.297 1 86.12 72 PRO B O 1
ATOM 2430 N N . THR B 1 73 ? -4.367 5.176 -7.945 1 90 73 THR B N 1
ATOM 2431 C CA . THR B 1 73 ? -4.926 4.332 -9 1 90 73 THR B CA 1
ATOM 2432 C C . THR B 1 73 ? -4.242 2.967 -9.016 1 90 73 THR B C 1
ATOM 2434 O O . THR B 1 73 ? -3.186 2.787 -8.406 1 90 73 THR B O 1
ATOM 2437 N N . THR B 1 74 ? -4.836 2.066 -9.812 1 94.19 74 THR B N 1
ATOM 2438 C CA . THR B 1 74 ? -4.262 0.734 -9.969 1 94.19 74 THR B CA 1
ATOM 2439 C C . THR B 1 74 ? -2.881 0.81 -10.609 1 94.19 74 THR B C 1
ATOM 2441 O O . THR B 1 74 ? -1.949 0.126 -10.18 1 94.19 74 THR B O 1
ATOM 2444 N N . ILE B 1 75 ? -2.738 1.674 -11.617 1 95.56 75 ILE B N 1
ATOM 2445 C CA . ILE B 1 75 ? -1.457 1.839 -12.297 1 95.56 75 ILE B CA 1
ATOM 2446 C C . ILE B 1 75 ? -0.409 2.336 -11.305 1 95.56 75 ILE B C 1
ATOM 2448 O O . ILE B 1 75 ? 0.707 1.811 -11.25 1 95.56 75 ILE B O 1
ATOM 2452 N N . HIS B 1 76 ? -0.805 3.377 -10.555 1 95.88 76 HIS B N 1
ATOM 2453 C CA . HIS B 1 76 ? 0.081 3.947 -9.547 1 95.88 76 HIS B CA 1
ATOM 2454 C C . HIS B 1 76 ? 0.595 2.875 -8.594 1 95.88 76 HIS B C 1
ATOM 2456 O O . HIS B 1 76 ? 1.804 2.752 -8.383 1 95.88 76 HIS B O 1
ATOM 2462 N N . GLN B 1 77 ? -0.256 2.047 -8.094 1 95.12 77 GLN B N 1
ATOM 2463 C CA . GLN B 1 77 ? 0.068 1.028 -7.098 1 95.12 77 GLN B CA 1
ATOM 2464 C C . GLN B 1 77 ? 0.883 -0.104 -7.715 1 95.12 77 GLN B C 1
ATOM 2466 O O . GLN B 1 77 ? 1.796 -0.636 -7.078 1 95.12 77 GLN B O 1
ATOM 2471 N N . GLN B 1 78 ? 0.586 -0.471 -8.922 1 97.44 78 GLN B N 1
ATOM 2472 C CA . GLN B 1 78 ? 1.306 -1.559 -9.578 1 97.44 78 GLN B CA 1
ATOM 2473 C C . GLN B 1 78 ? 2.744 -1.158 -9.883 1 97.44 78 GLN B C 1
ATOM 2475 O O . GLN B 1 78 ? 3.658 -1.981 -9.789 1 97.44 78 GLN B O 1
ATOM 2480 N N . LEU B 1 79 ? 2.922 0.075 -10.289 1 98.19 79 LEU B N 1
ATOM 2481 C CA . LEU B 1 79 ? 4.281 0.556 -10.508 1 98.19 79 LEU B CA 1
ATOM 2482 C C . LEU B 1 79 ? 5.086 0.508 -9.211 1 98.19 79 LEU B C 1
ATOM 2484 O O . LEU B 1 79 ? 6.199 -0.027 -9.188 1 98.19 79 LEU B O 1
ATOM 2488 N N . ALA B 1 80 ? 4.531 1.044 -8.141 1 98.25 80 ALA B N 1
ATOM 2489 C CA . ALA B 1 80 ? 5.203 1.016 -6.84 1 98.25 80 ALA B CA 1
ATOM 2490 C C . ALA B 1 80 ? 5.504 -0.417 -6.41 1 98.25 80 ALA B C 1
ATOM 2492 O O . ALA B 1 80 ? 6.598 -0.708 -5.918 1 98.25 80 ALA B O 1
ATOM 2493 N N . PHE B 1 81 ? 4.57 -1.254 -6.676 1 98.5 81 PHE B N 1
ATOM 2494 C CA . PHE B 1 81 ? 4.684 -2.648 -6.262 1 98.5 81 PHE B CA 1
ATOM 2495 C C . PHE B 1 81 ? 5.781 -3.357 -7.047 1 98.5 81 PHE B C 1
ATOM 2497 O O . PHE B 1 81 ? 6.676 -3.969 -6.461 1 98.5 81 PHE B O 1
ATOM 2504 N N . GLU B 1 82 ? 5.785 -3.25 -8.336 1 98.62 82 GLU B N 1
ATOM 2505 C CA . GLU B 1 82 ? 6.742 -3.945 -9.188 1 98.62 82 GLU B CA 1
ATOM 2506 C C . GLU B 1 82 ? 8.164 -3.438 -8.945 1 98.62 82 GLU B C 1
ATOM 2508 O O . GLU B 1 82 ? 9.117 -4.219 -8.953 1 98.62 82 GLU B O 1
ATOM 2513 N N . ILE B 1 83 ? 8.289 -2.148 -8.758 1 98.75 83 ILE B N 1
ATOM 2514 C CA . ILE B 1 83 ? 9.602 -1.6 -8.43 1 98.75 83 ILE B CA 1
ATOM 2515 C C . ILE B 1 83 ? 10.078 -2.166 -7.094 1 98.75 83 ILE B C 1
ATOM 2517 O O . ILE B 1 83 ? 11.227 -2.588 -6.965 1 98.75 83 ILE B O 1
ATOM 2521 N N . SER B 1 84 ? 9.18 -2.221 -6.102 1 98.75 84 SER B N 1
ATOM 2522 C CA . SER B 1 84 ? 9.508 -2.738 -4.777 1 98.75 84 SER B CA 1
ATOM 2523 C C . SER B 1 84 ? 9.953 -4.195 -4.848 1 98.75 84 SER B C 1
ATOM 2525 O O . SER B 1 84 ? 10.875 -4.602 -4.141 1 98.75 84 SER B O 1
ATOM 2527 N N . ILE B 1 85 ? 9.344 -4.98 -5.719 1 98.38 85 ILE B N 1
ATOM 2528 C CA . ILE B 1 85 ? 9.688 -6.391 -5.871 1 98.38 85 ILE B CA 1
ATOM 2529 C C . ILE B 1 85 ? 11.133 -6.52 -6.363 1 98.38 85 ILE B C 1
ATOM 2531 O O . ILE B 1 85 ? 11.906 -7.316 -5.828 1 98.38 85 ILE B O 1
ATOM 2535 N N . ARG B 1 86 ? 11.461 -5.703 -7.363 1 98.38 86 ARG B N 1
ATOM 2536 C CA . ARG B 1 86 ? 12.797 -5.785 -7.934 1 98.38 86 ARG B CA 1
ATOM 2537 C C . ARG B 1 86 ? 13.859 -5.395 -6.906 1 98.38 86 ARG B C 1
ATOM 2539 O O . ARG B 1 86 ? 14.898 -6.039 -6.809 1 98.38 86 ARG B O 1
ATOM 2546 N N . LEU B 1 87 ? 13.562 -4.363 -6.145 1 98.75 87 LEU B N 1
ATOM 2547 C CA . LEU B 1 87 ? 14.469 -3.924 -5.094 1 98.75 87 LEU B CA 1
ATOM 2548 C C . LEU B 1 87 ? 14.625 -5 -4.027 1 98.75 87 LEU B C 1
ATOM 2550 O O . LEU B 1 87 ? 15.75 -5.328 -3.631 1 98.75 87 LEU B O 1
ATOM 2554 N N . ARG B 1 88 ? 13.523 -5.574 -3.578 1 98.5 88 ARG B N 1
ATOM 2555 C CA . ARG B 1 88 ? 13.531 -6.586 -2.529 1 98.5 88 ARG B CA 1
ATOM 2556 C C . ARG B 1 88 ? 14.258 -7.848 -2.992 1 98.5 88 ARG B C 1
ATOM 2558 O O . ARG B 1 88 ? 15.023 -8.445 -2.234 1 98.5 88 ARG B O 1
ATOM 2565 N N . GLU B 1 89 ? 14.023 -8.25 -4.23 1 97.31 89 GLU B N 1
ATOM 2566 C CA . GLU B 1 89 ? 14.695 -9.414 -4.789 1 97.31 89 GLU B CA 1
ATOM 2567 C C . GLU B 1 89 ? 16.203 -9.227 -4.828 1 97.31 89 GLU B C 1
ATOM 2569 O O . GLU B 1 89 ? 16.969 -10.125 -4.457 1 97.31 89 GLU B O 1
ATOM 2574 N N . TYR B 1 90 ? 16.641 -8.062 -5.254 1 98.31 90 TYR B N 1
ATOM 2575 C CA . TYR B 1 90 ? 18.062 -7.773 -5.289 1 98.31 90 TYR B CA 1
ATOM 2576 C C . TYR B 1 90 ? 18.672 -7.855 -3.896 1 98.31 90 TYR B C 1
ATOM 2578 O O . TYR B 1 90 ? 19.719 -8.477 -3.707 1 98.31 90 TYR B O 1
ATOM 2586 N N . ILE B 1 91 ? 17.984 -7.254 -2.922 1 98.25 91 ILE B N 1
ATOM 2587 C CA . ILE B 1 91 ? 18.484 -7.203 -1.555 1 98.25 91 ILE B CA 1
ATOM 2588 C C . ILE B 1 91 ? 18.578 -8.617 -0.985 1 98.25 91 ILE B C 1
ATOM 2590 O O . ILE B 1 91 ? 19.578 -8.984 -0.375 1 98.25 91 ILE B O 1
ATOM 2594 N N . ARG B 1 92 ? 17.484 -9.383 -1.201 1 96.31 92 ARG B N 1
ATOM 2595 C CA . ARG B 1 92 ? 17.438 -10.758 -0.704 1 96.31 92 ARG B CA 1
ATOM 2596 C C . ARG B 1 92 ? 18.547 -11.602 -1.329 1 96.31 92 ARG B C 1
ATOM 2598 O O . ARG B 1 92 ? 19.266 -12.312 -0.624 1 96.31 92 ARG B O 1
ATOM 2605 N N . GLN B 1 93 ? 18.766 -11.484 -2.631 1 96.75 93 GLN B N 1
ATOM 2606 C CA . GLN B 1 93 ? 19.75 -12.289 -3.363 1 96.75 93 GLN B CA 1
ATOM 2607 C C . GLN B 1 93 ? 21.172 -11.953 -2.93 1 96.75 93 GLN B C 1
ATOM 2609 O O . GLN B 1 93 ? 22.047 -12.82 -2.949 1 96.75 93 GLN B O 1
ATOM 2614 N N . ASN B 1 94 ? 21.391 -10.742 -2.49 1 97.44 94 ASN B N 1
ATOM 2615 C CA . ASN B 1 94 ? 22.719 -10.305 -2.117 1 97.44 94 ASN B CA 1
ATOM 2616 C C . ASN B 1 94 ? 22.906 -10.266 -0.602 1 97.44 94 ASN B C 1
ATOM 2618 O O . ASN B 1 94 ? 23.891 -9.719 -0.1 1 97.44 94 ASN B O 1
ATOM 2622 N N . LYS B 1 95 ? 21.891 -10.789 0.105 1 94.69 95 LYS B N 1
ATOM 2623 C CA . LYS B 1 95 ? 21.922 -10.883 1.562 1 94.69 95 LYS B CA 1
ATOM 2624 C C . LYS B 1 95 ? 22.172 -9.516 2.195 1 94.69 95 LYS B C 1
ATOM 2626 O O . LYS B 1 95 ? 22.969 -9.391 3.117 1 94.69 95 LYS B O 1
ATOM 2631 N N . GLY B 1 96 ? 21.562 -8.531 1.525 1 94.75 96 GLY B N 1
ATOM 2632 C CA . GLY B 1 96 ? 21.703 -7.18 2.041 1 94.75 96 GLY B CA 1
ATOM 2633 C C . GLY B 1 96 ? 20.828 -6.918 3.258 1 94.75 96 GLY B C 1
ATOM 2634 O O . GLY B 1 96 ? 19.906 -7.676 3.539 1 94.75 96 GLY B O 1
ATOM 2635 N N . LEU B 1 97 ? 21.094 -5.758 3.918 1 94 97 LEU B N 1
ATOM 2636 C CA . LEU B 1 97 ? 20.406 -5.441 5.168 1 94 97 LEU B CA 1
ATOM 2637 C C . LEU B 1 97 ? 19.281 -4.445 4.938 1 94 97 LEU B C 1
ATOM 2639 O O . LEU B 1 97 ? 18.453 -4.23 5.816 1 94 97 LEU B O 1
ATOM 2643 N N . CYS B 1 98 ? 19.25 -3.887 3.756 1 98.19 98 CYS B N 1
ATOM 2644 C CA . CYS B 1 98 ? 18.25 -2.863 3.49 1 98.19 98 CYS B CA 1
ATOM 2645 C C . CYS B 1 98 ? 16.844 -3.463 3.473 1 98.19 98 CYS B C 1
ATOM 2647 O O . CYS B 1 98 ? 16.672 -4.637 3.133 1 98.19 98 CYS B O 1
ATOM 2649 N N . MET B 1 99 ? 15.961 -2.662 3.877 1 98.31 99 MET B N 1
ATOM 2650 C CA . MET B 1 99 ? 14.547 -3.035 3.834 1 98.31 99 MET B CA 1
ATOM 2651 C C . MET B 1 99 ? 13.773 -2.139 2.875 1 98.31 99 MET B C 1
ATOM 2653 O O . MET B 1 99 ? 14.016 -0.931 2.82 1 98.31 99 MET B O 1
ATOM 2657 N N . VAL B 1 100 ? 12.898 -2.787 2.082 1 98.69 100 VAL B N 1
ATOM 2658 C CA . VAL B 1 100 ? 11.992 -2.053 1.205 1 98.69 100 VAL B CA 1
ATOM 2659 C C . VAL B 1 100 ? 10.641 -1.878 1.891 1 98.69 100 VAL B C 1
ATOM 2661 O O . VAL B 1 100 ? 10.07 -2.84 2.412 1 98.69 100 VAL B O 1
ATOM 2664 N N . LEU B 1 101 ? 10.156 -0.659 1.949 1 97.94 101 LEU B N 1
ATOM 2665 C CA . LEU B 1 101 ? 8.883 -0.328 2.58 1 97.94 101 LEU B CA 1
ATOM 2666 C C . LEU B 1 101 ? 7.949 0.367 1.594 1 97.94 101 LEU B C 1
ATOM 2668 O O . LEU B 1 101 ? 8.062 1.573 1.367 1 97.94 101 LEU B O 1
ATOM 2672 N N . PRO B 1 102 ? 7.012 -0.378 1.004 1 96.69 102 PRO B N 1
ATOM 2673 C CA . PRO B 1 102 ? 6.02 0.259 0.137 1 96.69 102 PRO B CA 1
ATOM 2674 C C . PRO B 1 102 ? 4.93 0.989 0.922 1 96.69 102 PRO B C 1
ATOM 2676 O O . PRO B 1 102 ? 4.754 0.741 2.117 1 96.69 102 PRO B O 1
ATOM 2679 N N . SER B 1 103 ? 4.242 1.886 0.26 1 93.31 103 SER B N 1
ATOM 2680 C CA . SER B 1 103 ? 3.127 2.621 0.846 1 93.31 103 SER B CA 1
ATOM 2681 C C . SER B 1 103 ? 2.008 1.677 1.273 1 93.31 103 SER B C 1
ATOM 2683 O O . SER B 1 103 ? 1.796 0.634 0.651 1 93.31 103 SER B O 1
ATOM 2685 N N . PRO B 1 104 ? 1.338 2.096 2.293 1 91.12 104 PRO B N 1
ATOM 2686 C CA . PRO B 1 104 ? 1.53 3.279 3.137 1 91.12 104 PRO B CA 1
ATOM 2687 C C . PRO B 1 104 ? 2.689 3.121 4.117 1 91.12 104 PRO B C 1
ATOM 2689 O O . PRO B 1 104 ? 2.85 2.059 4.723 1 91.12 104 PRO B O 1
ATOM 2692 N N . VAL B 1 105 ? 3.541 4.07 4.227 1 93.69 105 VAL B N 1
ATOM 2693 C CA . VAL B 1 105 ? 4.648 4.148 5.176 1 93.69 105 VAL B CA 1
ATOM 2694 C C . VAL B 1 105 ? 4.898 5.605 5.555 1 93.69 105 VAL B C 1
ATOM 2696 O O . VAL B 1 105 ? 4.883 6.492 4.699 1 93.69 105 VAL B O 1
ATOM 2699 N N . SER B 1 106 ? 5.059 5.844 6.824 1 94.19 106 SER B N 1
ATOM 2700 C CA . SER B 1 106 ? 5.348 7.191 7.297 1 94.19 106 SER B CA 1
ATOM 2701 C C . SER B 1 106 ? 6.836 7.371 7.578 1 94.19 106 SER B C 1
ATOM 2703 O O . SER B 1 106 ? 7.496 6.449 8.062 1 94.19 106 SER B O 1
ATOM 2705 N N . VAL B 1 107 ? 7.312 8.539 7.25 1 97.06 107 VAL B N 1
ATOM 2706 C CA . VAL B 1 107 ? 8.711 8.875 7.465 1 97.06 107 VAL B CA 1
ATOM 2707 C C . VAL B 1 107 ? 8.82 10.195 8.219 1 97.06 107 VAL B C 1
ATOM 2709 O O . VAL B 1 107 ? 8.445 11.25 7.691 1 97.06 107 VAL B O 1
ATOM 2712 N N . GLN B 1 108 ? 9.25 10.148 9.438 1 97.56 108 GLN B N 1
ATOM 2713 C CA . GLN B 1 108 ? 9.586 11.367 10.156 1 97.56 108 GLN B CA 1
ATOM 2714 C C . GLN B 1 108 ? 10.938 11.914 9.719 1 97.56 108 GLN B C 1
ATOM 2716 O O . GLN B 1 108 ? 11.922 11.805 10.445 1 97.56 108 GLN B O 1
ATOM 2721 N N . LEU B 1 109 ? 10.969 12.555 8.656 1 97.69 109 LEU B N 1
ATOM 2722 C CA . LEU B 1 109 ? 12.125 12.805 7.809 1 97.69 109 LEU B CA 1
ATOM 2723 C C . LEU B 1 109 ? 13.164 13.648 8.539 1 97.69 109 LEU B C 1
ATOM 2725 O O . LEU B 1 109 ? 14.352 13.305 8.562 1 97.69 109 LEU B O 1
ATOM 2729 N N . ASP B 1 110 ? 12.68 14.766 9.203 1 95.5 110 ASP B N 1
ATOM 2730 C CA . ASP B 1 110 ? 13.594 15.766 9.766 1 95.5 110 ASP B CA 1
ATOM 2731 C C . ASP B 1 110 ? 13.891 15.477 11.234 1 95.5 110 ASP B C 1
ATOM 2733 O O . ASP B 1 110 ? 14.531 16.281 11.914 1 95.5 110 ASP B O 1
ATOM 2737 N N . GLU B 1 111 ? 13.344 14.352 11.719 1 95.56 111 GLU B N 1
ATOM 2738 C CA . GLU B 1 111 ? 13.516 13.977 13.117 1 95.56 111 GLU B CA 1
ATOM 2739 C C . GLU B 1 111 ? 13.008 15.07 14.047 1 95.56 111 GLU B C 1
ATOM 2741 O O . GLU B 1 111 ? 13.586 15.297 15.117 1 95.56 111 GLU B O 1
ATOM 2746 N N . ASP B 1 112 ? 12.062 15.828 13.594 1 92.69 112 ASP B N 1
ATOM 2747 C CA . ASP B 1 112 ? 11.398 16.844 14.406 1 92.69 112 ASP B CA 1
ATOM 2748 C C . ASP B 1 112 ? 9.898 16.578 14.508 1 92.69 112 ASP B C 1
ATOM 2750 O O . ASP B 1 112 ? 9.445 15.461 14.234 1 92.69 112 ASP B O 1
ATOM 2754 N N . ASP B 1 113 ? 9.219 17.516 15 1 93.81 113 ASP B N 1
ATOM 2755 C CA . ASP B 1 113 ? 7.793 17.281 15.227 1 93.81 113 ASP B CA 1
ATOM 2756 C C . ASP B 1 113 ? 6.945 18.047 14.203 1 93.81 113 ASP B C 1
ATOM 2758 O O . ASP B 1 113 ? 5.781 18.344 14.469 1 93.81 113 ASP B O 1
ATOM 2762 N N . ARG B 1 114 ? 7.559 18.312 13.023 1 92.81 114 ARG B N 1
ATOM 2763 C CA . ARG B 1 114 ? 6.832 19.156 12.094 1 92.81 114 ARG B CA 1
ATOM 2764 C C . ARG B 1 114 ? 6.742 18.516 10.711 1 92.81 114 ARG B C 1
ATOM 2766 O O . ARG B 1 114 ? 6.121 19.062 9.805 1 92.81 114 ARG B O 1
ATOM 2773 N N . THR B 1 115 ? 7.371 17.375 10.625 1 93.38 115 THR B N 1
ATOM 2774 C CA . THR B 1 115 ? 7.438 16.797 9.289 1 93.38 115 THR B CA 1
ATOM 2775 C C . THR B 1 115 ? 7.254 15.281 9.352 1 93.38 115 THR B C 1
ATOM 2777 O O . THR B 1 115 ? 8.031 14.586 10.008 1 93.38 115 THR B O 1
ATOM 2780 N N . MET B 1 116 ? 6.211 14.781 8.797 1 95.38 116 MET B N 1
ATOM 2781 C CA . MET B 1 116 ? 5.906 13.367 8.57 1 95.38 116 MET B CA 1
ATOM 2782 C C . MET B 1 116 ? 5.438 13.133 7.141 1 95.38 116 MET B C 1
ATOM 2784 O O . MET B 1 116 ? 4.352 13.57 6.758 1 95.38 116 MET B O 1
ATOM 2788 N N . LEU B 1 117 ? 6.254 12.492 6.367 1 96.5 117 LEU B N 1
ATOM 2789 C CA . LEU B 1 117 ? 5.941 12.242 4.965 1 96.5 117 LEU B CA 1
ATOM 2790 C C . LEU B 1 117 ? 5.406 10.828 4.77 1 96.5 117 LEU B C 1
ATOM 2792 O O . LEU B 1 117 ? 5.574 9.969 5.637 1 96.5 117 LEU B O 1
ATOM 2796 N N . GLN B 1 118 ? 4.734 10.617 3.65 1 94.44 118 GLN B N 1
ATOM 2797 C CA . GLN B 1 118 ? 4.254 9.297 3.244 1 94.44 118 GLN B CA 1
ATOM 2798 C C . GLN B 1 118 ? 4.605 9.016 1.787 1 94.44 118 GLN B C 1
ATOM 2800 O O . GLN B 1 118 ? 3.729 9.023 0.919 1 94.44 118 GLN B O 1
ATOM 2805 N N . PRO B 1 119 ? 5.863 8.672 1.51 1 97.31 119 PRO B N 1
ATOM 2806 C CA . PRO B 1 119 ? 6.289 8.352 0.145 1 97.31 119 PRO B CA 1
ATOM 2807 C C . PRO B 1 119 ? 5.715 7.027 -0.354 1 97.31 119 PRO B C 1
ATOM 2809 O O . PRO B 1 119 ? 5.195 6.238 0.438 1 97.31 119 PRO B O 1
ATOM 2812 N N . ASP B 1 120 ? 5.852 6.797 -1.661 1 97.19 120 ASP B N 1
ATOM 2813 C CA . ASP B 1 120 ? 5.293 5.586 -2.26 1 97.19 120 ASP B CA 1
ATOM 2814 C C . ASP B 1 120 ? 6.188 4.379 -1.995 1 97.19 120 ASP B C 1
ATOM 2816 O O . ASP B 1 120 ? 5.691 3.264 -1.815 1 97.19 120 ASP B O 1
ATOM 2820 N N . VAL B 1 121 ? 7.473 4.523 -2.07 1 98.69 121 VAL B N 1
ATOM 2821 C CA . VAL B 1 121 ? 8.422 3.455 -1.778 1 98.69 121 VAL B CA 1
ATOM 2822 C C . VAL B 1 121 ? 9.609 4.02 -0.997 1 98.69 121 VAL B C 1
ATOM 2824 O O . VAL B 1 121 ? 10.133 5.082 -1.337 1 98.69 121 VAL B O 1
ATOM 2827 N N . VAL B 1 122 ? 10.023 3.318 0.009 1 98.75 122 VAL B N 1
ATOM 2828 C CA . VAL B 1 122 ? 11.164 3.703 0.835 1 98.75 122 VAL B CA 1
ATOM 2829 C C . VAL B 1 122 ? 12.148 2.541 0.928 1 98.75 122 VAL B C 1
ATOM 2831 O O . VAL B 1 122 ? 11.742 1.385 1.078 1 98.75 122 VAL B O 1
ATOM 2834 N N . VAL B 1 123 ? 13.398 2.828 0.774 1 98.88 123 VAL B N 1
ATOM 2835 C CA . VAL B 1 123 ? 14.453 1.875 1.102 1 98.88 123 VAL B CA 1
ATOM 2836 C C . VAL B 1 123 ? 15.281 2.4 2.271 1 98.88 123 VAL B C 1
ATOM 2838 O O . VAL B 1 123 ? 15.805 3.518 2.221 1 98.88 123 VAL B O 1
ATOM 2841 N N . CYS B 1 124 ? 15.352 1.643 3.271 1 98.69 124 CYS B N 1
ATOM 2842 C CA . CYS B 1 124 ? 16.094 2 4.473 1 98.69 124 CYS B CA 1
ATOM 2843 C C . CYS B 1 124 ? 17.109 0.911 4.836 1 98.69 124 CYS B C 1
ATOM 2845 O O . CYS B 1 124 ? 16.719 -0.247 5.027 1 98.69 124 CYS B O 1
ATOM 2847 N N . CYS B 1 125 ? 18.375 1.294 4.965 1 98.25 125 CYS B N 1
ATOM 2848 C CA . CYS B 1 125 ? 19.422 0.301 5.188 1 98.25 125 CYS B CA 1
ATOM 2849 C C . CYS B 1 125 ? 19.828 0.256 6.652 1 98.25 125 CYS B C 1
ATOM 2851 O O . CYS B 1 125 ? 20.562 -0.641 7.07 1 98.25 125 CYS B O 1
ATOM 2853 N N . ASP B 1 126 ? 19.422 1.205 7.43 1 97.75 126 ASP B N 1
ATOM 2854 C CA . ASP B 1 126 ? 19.578 1.192 8.883 1 97.75 126 ASP B CA 1
ATOM 2855 C C . ASP B 1 126 ? 18.281 0.747 9.562 1 97.75 126 ASP B C 1
ATOM 2857 O O . ASP B 1 126 ? 17.391 1.558 9.789 1 97.75 126 ASP B O 1
ATOM 2861 N N . ARG B 1 127 ? 18.219 -0.415 10.023 1 95.12 127 ARG B N 1
ATOM 2862 C CA . ARG B 1 127 ? 17 -1.008 10.555 1 95.12 127 ARG B CA 1
ATOM 2863 C C . ARG B 1 127 ? 16.609 -0.362 11.875 1 95.12 127 ARG B C 1
ATOM 2865 O O . ARG B 1 127 ? 15.461 -0.479 12.312 1 95.12 127 ARG B O 1
ATOM 2872 N N . ASP B 1 128 ? 17.562 0.275 12.547 1 95.56 128 ASP B N 1
ATOM 2873 C CA . ASP B 1 128 ? 17.25 0.969 13.789 1 95.56 128 ASP B CA 1
ATOM 2874 C C . ASP B 1 128 ? 16.297 2.133 13.547 1 95.56 128 ASP B C 1
ATOM 2876 O O . ASP B 1 128 ? 15.586 2.562 14.461 1 95.56 128 ASP B O 1
ATOM 2880 N N . LYS B 1 129 ? 16.281 2.6 12.32 1 97.38 129 LYS B N 1
ATOM 2881 C CA . LYS B 1 129 ? 15.406 3.715 11.977 1 97.38 129 LYS B CA 1
ATOM 2882 C C . LYS B 1 129 ? 13.977 3.242 11.75 1 97.38 129 LYS B C 1
ATOM 2884 O O . LYS B 1 129 ? 13.047 4.051 11.703 1 97.38 129 LYS B O 1
ATOM 2889 N N . ILE B 1 130 ? 13.82 1.975 11.57 1 97.06 130 ILE B N 1
ATOM 2890 C CA . ILE B 1 130 ? 12.508 1.428 11.242 1 97.06 130 ILE B CA 1
ATOM 2891 C C . ILE B 1 130 ? 11.766 1.058 12.523 1 97.06 130 ILE B C 1
ATOM 2893 O O . ILE B 1 130 ? 12.133 0.092 13.203 1 97.06 130 ILE B O 1
ATOM 2897 N N . LEU B 1 131 ? 10.773 1.814 12.812 1 94.44 131 LEU B N 1
ATOM 2898 C CA . LEU B 1 131 ? 9.945 1.606 14 1 94.44 131 LEU B CA 1
ATOM 2899 C C . LEU B 1 131 ? 8.617 0.967 13.617 1 94.44 131 LEU B C 1
ATOM 2901 O O . LEU B 1 131 ? 8.344 0.733 12.438 1 94.44 131 LEU B O 1
ATOM 2905 N N . ARG B 1 132 ? 7.781 0.677 14.531 1 91.25 132 ARG B N 1
ATOM 2906 C CA . ARG B 1 132 ? 6.5 0.021 14.297 1 91.25 132 ARG B CA 1
ATOM 2907 C C . ARG B 1 132 ? 5.555 0.928 13.508 1 91.25 132 ARG B C 1
ATOM 2909 O O . ARG B 1 132 ? 4.75 0.45 12.711 1 91.25 132 ARG B O 1
ATOM 2916 N N . SER B 1 133 ? 5.777 2.205 13.773 1 90.31 133 SER B N 1
ATOM 2917 C CA . SER B 1 133 ? 4.781 3.123 13.227 1 90.31 133 SER B CA 1
ATOM 2918 C C . SER B 1 133 ? 5.332 3.885 12.023 1 90.31 133 SER B C 1
ATOM 2920 O O . SER B 1 133 ? 4.57 4.328 11.164 1 90.31 133 SER B O 1
ATOM 2922 N N . HIS B 1 134 ? 6.602 4.137 11.977 1 93.94 134 HIS B N 1
ATOM 2923 C CA . HIS B 1 134 ? 7.191 5 10.953 1 93.94 134 HIS B CA 1
ATOM 2924 C C . HIS B 1 134 ? 8.695 4.797 10.867 1 93.94 134 HIS B C 1
ATOM 2926 O O . HIS B 1 134 ? 9.281 4.086 11.688 1 93.94 134 HIS B O 1
ATOM 2932 N N . VAL B 1 135 ? 9.289 5.273 9.844 1 96.88 135 VAL B N 1
ATOM 2933 C CA . VAL B 1 135 ? 10.742 5.402 9.734 1 96.88 135 VAL B CA 1
ATOM 2934 C C . VAL B 1 135 ? 11.195 6.711 10.375 1 96.88 135 VAL B C 1
ATOM 2936 O O . VAL B 1 135 ? 10.664 7.777 10.07 1 96.88 135 VAL B O 1
ATOM 2939 N N . TYR B 1 136 ? 12.133 6.613 11.258 1 97.5 136 TYR B N 1
ATOM 2940 C CA . TYR B 1 136 ? 12.648 7.785 11.961 1 97.5 136 TYR B CA 1
ATOM 2941 C C . TYR B 1 136 ? 13.938 8.281 11.32 1 97.5 136 TYR B C 1
ATOM 2943 O O . TYR B 1 136 ? 14.977 7.617 11.414 1 97.5 136 TYR B O 1
ATOM 2951 N N . GLY B 1 137 ? 13.836 9.484 10.625 1 97.94 137 GLY B N 1
ATOM 2952 C CA . GLY B 1 137 ? 14.977 10.047 9.93 1 97.94 137 GLY B CA 1
ATOM 2953 C C . GLY B 1 137 ? 14.984 9.734 8.445 1 97.94 137 GLY B C 1
ATOM 2954 O O . GLY B 1 137 ? 14.078 9.07 7.938 1 97.94 137 GLY B O 1
ATOM 2955 N N . ALA B 1 138 ? 16 10.234 7.746 1 98.19 138 ALA B N 1
ATOM 2956 C CA . ALA B 1 138 ? 16.109 10.117 6.297 1 98.19 138 ALA B CA 1
ATOM 2957 C C . ALA B 1 138 ? 16.359 8.672 5.883 1 98.19 138 ALA B C 1
ATOM 2959 O O . ALA B 1 138 ? 17.312 8.047 6.352 1 98.19 138 ALA B O 1
ATOM 2960 N N . PRO B 1 139 ? 15.555 8.102 5.031 1 98.62 139 PRO B N 1
ATOM 2961 C CA . PRO B 1 139 ? 15.906 6.816 4.414 1 98.62 139 PRO B CA 1
ATOM 2962 C C . PRO B 1 139 ? 17 6.941 3.367 1 98.62 139 PRO B C 1
ATOM 2964 O O . PRO B 1 139 ? 17.484 8.047 3.098 1 98.62 139 PRO B O 1
ATOM 2967 N N . ASP B 1 140 ? 17.406 5.785 2.857 1 98.81 140 ASP B N 1
ATOM 2968 C CA . ASP B 1 140 ? 18.484 5.789 1.866 1 98.81 140 ASP B CA 1
ATOM 2969 C C . ASP B 1 140 ? 17.953 6.133 0.478 1 98.81 140 ASP B C 1
ATOM 2971 O O . ASP B 1 140 ? 18.625 6.785 -0.314 1 98.81 140 ASP B O 1
ATOM 2975 N N . MET B 1 141 ? 16.75 5.688 0.168 1 98.81 141 MET B N 1
ATOM 2976 C CA . MET B 1 141 ? 16.125 5.934 -1.127 1 98.81 141 MET B CA 1
ATOM 2977 C C . MET B 1 141 ? 14.625 6.176 -0.969 1 98.81 141 MET B C 1
ATOM 2979 O O . MET B 1 141 ? 13.977 5.539 -0.14 1 98.81 141 MET B O 1
ATOM 2983 N N . VAL B 1 142 ? 14.078 7.117 -1.749 1 98.88 142 VAL B N 1
ATOM 2984 C CA . VAL B 1 142 ? 12.648 7.387 -1.827 1 98.88 142 VAL B CA 1
ATOM 2985 C C . VAL B 1 142 ? 12.203 7.387 -3.287 1 98.88 142 VAL B C 1
ATOM 2987 O O . VAL B 1 142 ? 12.898 7.918 -4.156 1 98.88 142 VAL B O 1
ATOM 2990 N N . ILE B 1 143 ? 11.078 6.777 -3.568 1 98.88 143 ILE B N 1
ATOM 2991 C CA . ILE B 1 143 ? 10.461 6.797 -4.891 1 98.88 143 ILE B CA 1
ATOM 2992 C C . ILE B 1 143 ? 9.039 7.348 -4.789 1 98.88 143 ILE B C 1
ATOM 2994 O O . ILE B 1 143 ? 8.266 6.934 -3.922 1 98.88 143 ILE B O 1
ATOM 2998 N N . GLU B 1 144 ? 8.734 8.312 -5.598 1 98.5 144 GLU B N 1
ATOM 2999 C CA . GLU B 1 144 ? 7.379 8.852 -5.738 1 98.5 144 GLU B CA 1
ATOM 3000 C C . GLU B 1 144 ? 6.809 8.547 -7.121 1 98.5 144 GLU B C 1
ATOM 3002 O O . GLU B 1 144 ? 7.488 8.742 -8.133 1 98.5 144 GLU B O 1
ATOM 3007 N N . ILE B 1 145 ? 5.641 7.992 -7.188 1 98.31 145 ILE B N 1
ATOM 3008 C CA . ILE B 1 145 ? 4.895 7.871 -8.438 1 98.31 145 ILE B CA 1
ATOM 3009 C C . ILE B 1 145 ? 4.066 9.133 -8.664 1 98.31 145 ILE B C 1
ATOM 3011 O O . ILE B 1 145 ? 3.195 9.461 -7.855 1 98.31 145 ILE B O 1
ATOM 3015 N N . LEU B 1 146 ? 4.344 9.828 -9.703 1 96.06 146 LEU B N 1
ATOM 3016 C CA . LEU B 1 146 ? 3.742 11.133 -9.938 1 96.06 146 LEU B CA 1
ATOM 3017 C C . LEU B 1 146 ? 2.295 10.992 -10.406 1 96.06 146 LEU B C 1
ATOM 3019 O O . LEU B 1 146 ? 1.933 9.984 -11.016 1 96.06 146 LEU B O 1
ATOM 3023 N N . SER B 1 147 ? 1.552 11.898 -10.047 1 91.69 147 SER B N 1
ATOM 3024 C CA . SER B 1 147 ? 0.198 12.125 -10.539 1 91.69 147 SER B CA 1
ATOM 3025 C C . SER B 1 147 ? -0.054 13.609 -10.797 1 91.69 147 SER B C 1
ATOM 3027 O O . SER B 1 147 ? 0.732 14.461 -10.375 1 91.69 147 SER B O 1
ATOM 3029 N N . PRO B 1 148 ? -1.132 13.953 -11.555 1 87.44 148 PRO B N 1
ATOM 3030 C CA . PRO B 1 148 ? -1.431 15.375 -11.75 1 87.44 148 PRO B CA 1
ATOM 3031 C C . PRO B 1 148 ? -1.589 16.141 -10.438 1 87.44 148 PRO B C 1
ATOM 3033 O O . PRO B 1 148 ? -1.183 17.297 -10.336 1 87.44 148 PRO B O 1
ATOM 3036 N N . SER B 1 149 ? -2.07 15.461 -9.422 1 83.81 149 SER B N 1
ATOM 3037 C CA . SER B 1 149 ? -2.381 16.125 -8.164 1 83.81 149 SER B CA 1
ATOM 3038 C C . SER B 1 149 ? -1.137 16.281 -7.293 1 83.81 149 SER B C 1
ATOM 3040 O O . SER B 1 149 ? -1.093 17.125 -6.406 1 83.81 149 SER B O 1
ATOM 3042 N N . THR B 1 150 ? -0.056 15.477 -7.547 1 88.44 150 THR B N 1
ATOM 3043 C CA . THR B 1 150 ? 1.063 15.492 -6.613 1 88.44 150 THR B CA 1
ATOM 3044 C C . THR B 1 150 ? 2.33 16.016 -7.293 1 88.44 150 THR B C 1
ATOM 3046 O O . THR B 1 150 ? 3.311 16.344 -6.625 1 88.44 150 THR B O 1
ATOM 3049 N N . ARG B 1 151 ? 2.309 16.172 -8.555 1 91 151 ARG B N 1
ATOM 3050 C CA . ARG B 1 151 ? 3.49 16.484 -9.359 1 91 151 ARG B CA 1
ATOM 3051 C C . ARG B 1 151 ? 4.227 17.703 -8.805 1 91 151 ARG B C 1
ATOM 3053 O O . ARG B 1 151 ? 5.434 17.641 -8.547 1 91 151 ARG B O 1
ATOM 3060 N N . LYS B 1 152 ? 3.568 18.797 -8.68 1 87.25 152 LYS B N 1
ATOM 3061 C CA . LYS B 1 152 ? 4.199 20.031 -8.227 1 87.25 152 LYS B CA 1
ATOM 3062 C C . LYS B 1 152 ? 4.836 19.859 -6.855 1 87.25 152 LYS B C 1
ATOM 3064 O O . LYS B 1 152 ? 5.977 20.266 -6.637 1 87.25 152 LYS B O 1
ATOM 3069 N N . LYS B 1 153 ? 4.125 19.266 -5.93 1 89.88 153 LYS B N 1
ATOM 3070 C CA . LYS B 1 153 ? 4.617 19.047 -4.574 1 89.88 153 LYS B CA 1
ATOM 3071 C C . LYS B 1 153 ? 5.828 18.109 -4.574 1 89.88 153 LYS B C 1
ATOM 3073 O O . LYS B 1 153 ? 6.824 18.375 -3.898 1 89.88 153 LYS B O 1
ATOM 3078 N N . ASP B 1 154 ? 5.785 17.047 -5.344 1 93.81 154 ASP B N 1
ATOM 3079 C CA . ASP B 1 154 ? 6.844 16.047 -5.371 1 93.81 154 ASP B CA 1
ATOM 3080 C C . ASP B 1 154 ? 8.102 16.594 -6.051 1 93.81 154 ASP B C 1
ATOM 3082 O O . ASP B 1 154 ? 9.219 16.312 -5.621 1 93.81 154 ASP B O 1
ATOM 3086 N N . MET B 1 155 ? 7.914 17.406 -7.039 1 92.12 155 MET B N 1
ATOM 3087 C CA . MET B 1 155 ? 9.039 17.922 -7.82 1 92.12 155 MET B CA 1
ATOM 3088 C C . MET B 1 155 ? 9.68 19.125 -7.137 1 92.12 155 MET B C 1
ATOM 3090 O O . MET B 1 155 ? 10.812 19.484 -7.445 1 92.12 155 MET B O 1
ATOM 3094 N N . GLY B 1 156 ? 8.961 19.766 -6.309 1 91.5 156 GLY B N 1
ATOM 3095 C CA . GLY B 1 156 ? 9.461 20.953 -5.645 1 91.5 156 GLY B CA 1
ATOM 3096 C C . GLY B 1 156 ? 9.711 20.75 -4.16 1 91.5 156 GLY B C 1
ATOM 3097 O O . GLY B 1 156 ? 10.82 20.391 -3.756 1 91.5 156 GLY B O 1
ATOM 3098 N N . LEU B 1 157 ? 8.633 20.859 -3.408 1 89.56 157 LEU B N 1
ATOM 3099 C CA . LEU B 1 157 ? 8.688 20.859 -1.951 1 89.56 157 LEU B CA 1
ATOM 3100 C C . LEU B 1 157 ? 9.336 19.578 -1.431 1 89.56 157 LEU B C 1
ATOM 3102 O O . LEU B 1 157 ? 10.273 19.625 -0.634 1 89.56 157 LEU B O 1
ATOM 3106 N N . LYS B 1 158 ? 8.906 18.469 -1.871 1 93.94 158 LYS B N 1
ATOM 3107 C CA . LYS B 1 158 ? 9.422 17.219 -1.342 1 93.94 158 LYS B CA 1
ATOM 3108 C C . LYS B 1 158 ? 10.859 16.984 -1.786 1 93.94 158 LYS B C 1
ATOM 3110 O O . LYS B 1 158 ? 11.672 16.453 -1.025 1 93.94 158 LYS B O 1
ATOM 3115 N N . LEU B 1 159 ? 11.125 17.344 -3.023 1 93.19 159 LEU B N 1
ATOM 3116 C CA . LEU B 1 159 ? 12.508 17.234 -3.471 1 93.19 159 LEU B CA 1
ATOM 3117 C C . LEU B 1 159 ? 13.438 18.016 -2.545 1 93.19 159 LEU B C 1
ATOM 3119 O O . LEU B 1 159 ? 14.453 17.5 -2.094 1 93.19 159 LEU B O 1
ATOM 3123 N N . LYS B 1 160 ? 13.102 19.219 -2.238 1 91.75 160 LYS B N 1
ATOM 3124 C CA . LYS B 1 160 ? 13.906 20.062 -1.346 1 91.75 160 LYS B CA 1
ATOM 3125 C C . LYS B 1 160 ? 14.055 19.406 0.027 1 91.75 160 LYS B C 1
ATOM 3127 O O . LYS B 1 160 ? 15.141 19.406 0.605 1 91.75 160 LYS B O 1
ATOM 3132 N N . LYS B 1 161 ? 12.992 18.844 0.563 1 94.5 161 LYS B N 1
ATOM 3133 C CA . LYS B 1 161 ? 13.016 18.188 1.863 1 94.5 161 LYS B CA 1
ATOM 3134 C C . LYS B 1 161 ? 13.953 16.969 1.848 1 94.5 161 LYS B C 1
ATOM 3136 O O . LYS B 1 161 ? 14.727 16.781 2.783 1 94.5 161 LYS B O 1
ATOM 3141 N N . TYR B 1 162 ? 13.852 16.172 0.779 1 96.25 162 TYR B N 1
ATOM 3142 C CA . TYR B 1 162 ? 14.688 14.984 0.681 1 96.25 162 TYR B CA 1
ATOM 3143 C C . TYR B 1 162 ? 16.156 15.352 0.57 1 96.25 162 TYR B C 1
ATOM 3145 O O . TYR B 1 162 ? 17.016 14.703 1.17 1 96.25 162 TYR B O 1
ATOM 3153 N N . ILE B 1 163 ? 16.484 16.422 -0.173 1 94.69 163 ILE B N 1
ATOM 3154 C CA . ILE B 1 163 ? 17.844 16.906 -0.297 1 94.69 163 ILE B CA 1
ATOM 3155 C C . ILE B 1 163 ? 18.375 17.344 1.072 1 94.69 163 ILE B C 1
ATOM 3157 O O . ILE B 1 163 ? 19.438 16.891 1.507 1 94.69 163 ILE B O 1
ATOM 3161 N N . THR B 1 164 ? 17.578 18.141 1.751 1 94.38 164 THR B N 1
ATOM 3162 C CA . THR B 1 164 ? 18 18.719 3.023 1 94.38 164 THR B CA 1
ATOM 3163 C C . THR B 1 164 ? 18.172 17.641 4.078 1 94.38 164 THR B C 1
ATOM 3165 O O . THR B 1 164 ? 19.078 17.719 4.914 1 94.38 164 THR B O 1
ATOM 3168 N N . ALA B 1 165 ? 17.359 16.609 4.039 1 96.19 165 ALA B N 1
ATOM 3169 C CA . ALA B 1 165 ? 17.406 15.531 5.023 1 96.19 165 ALA B CA 1
ATOM 3170 C C . ALA B 1 165 ? 18.5 14.531 4.695 1 96.19 165 ALA B C 1
ATOM 3172 O O . ALA B 1 165 ? 18.766 13.609 5.477 1 96.19 165 ALA B O 1
ATOM 3173 N N . ARG B 1 166 ? 19.094 14.617 3.484 1 96.56 166 ARG B N 1
ATOM 3174 C CA . ARG B 1 166 ? 20.219 13.812 3.045 1 96.56 166 ARG B CA 1
ATOM 3175 C C . ARG B 1 166 ? 19.766 12.406 2.639 1 96.56 166 ARG B C 1
ATOM 3177 O O . ARG B 1 166 ? 20.453 11.43 2.908 1 96.56 166 ARG B O 1
ATOM 3184 N N . VAL B 1 167 ? 18.594 12.344 2.113 1 98.06 167 VAL B N 1
ATOM 3185 C CA . VAL B 1 167 ? 18.266 11.148 1.343 1 98.06 167 VAL B CA 1
ATOM 3186 C C . VAL B 1 167 ? 19.297 10.938 0.242 1 98.06 167 VAL B C 1
ATOM 3188 O O . VAL B 1 167 ? 19.734 11.898 -0.407 1 98.06 167 VAL B O 1
ATOM 3191 N N . ARG B 1 168 ? 19.656 9.734 -0.02 1 98.44 168 ARG B N 1
ATOM 3192 C CA . ARG B 1 168 ? 20.781 9.492 -0.933 1 98.44 168 ARG B CA 1
ATOM 3193 C C . ARG B 1 168 ? 20.297 9.43 -2.379 1 98.44 168 ARG B C 1
ATOM 3195 O O . ARG B 1 168 ? 21.016 9.828 -3.297 1 98.44 168 ARG B O 1
ATOM 3202 N N . GLU B 1 169 ? 19.156 8.891 -2.596 1 98.62 169 GLU B N 1
ATOM 3203 C CA . GLU B 1 169 ? 18.625 8.719 -3.945 1 98.62 169 GLU B CA 1
ATOM 3204 C C . GLU B 1 169 ? 17.125 8.93 -3.982 1 98.62 169 GLU B C 1
ATOM 3206 O O . GLU B 1 169 ? 16.406 8.461 -3.094 1 98.62 169 GLU B O 1
ATOM 3211 N N . TYR B 1 170 ? 16.656 9.758 -4.941 1 98.62 170 TYR B N 1
ATOM 3212 C CA . TYR B 1 170 ? 15.242 10.078 -5.098 1 98.62 170 TYR B CA 1
ATOM 3213 C C . TYR B 1 170 ? 14.789 9.852 -6.535 1 98.62 170 TYR B C 1
ATOM 3215 O O . TYR B 1 170 ? 15.383 10.383 -7.473 1 98.62 170 TYR B O 1
ATOM 3223 N N . TRP B 1 171 ? 13.734 8.922 -6.746 1 98.88 171 TRP B N 1
ATOM 3224 C CA . TRP B 1 171 ? 13.141 8.672 -8.055 1 98.88 171 TRP B CA 1
ATOM 3225 C C . TRP B 1 171 ? 11.742 9.289 -8.148 1 98.88 171 TRP B C 1
ATOM 3227 O O . TRP B 1 171 ? 10.961 9.211 -7.195 1 98.88 171 TRP B O 1
ATOM 3237 N N . MET B 1 172 ? 11.484 9.875 -9.242 1 98.38 172 MET B N 1
ATOM 3238 C CA . MET B 1 172 ? 10.117 10.211 -9.641 1 98.38 172 MET B CA 1
ATOM 3239 C C . MET B 1 172 ? 9.703 9.43 -10.875 1 98.38 172 MET B C 1
ATOM 3241 O O . MET B 1 172 ? 10.352 9.5 -11.922 1 98.38 172 MET B O 1
ATOM 3245 N N . VAL B 1 173 ? 8.672 8.672 -10.758 1 98.81 173 VAL B N 1
ATOM 3246 C CA . VAL B 1 173 ? 8.141 7.883 -11.859 1 98.81 173 VAL B CA 1
ATOM 3247 C C . VAL B 1 173 ? 6.852 8.508 -12.375 1 98.81 173 VAL B C 1
ATOM 3249 O O . VAL B 1 173 ? 5.898 8.703 -11.617 1 98.81 173 VAL B O 1
ATOM 3252 N N . ASP B 1 174 ? 6.836 8.859 -13.633 1 97.5 174 ASP B N 1
ATOM 3253 C CA . ASP B 1 174 ? 5.691 9.508 -14.266 1 97.5 174 ASP B CA 1
ATOM 3254 C C . ASP B 1 174 ? 4.949 8.539 -15.18 1 97.5 174 ASP B C 1
ATOM 3256 O O . ASP B 1 174 ? 5.348 8.336 -16.328 1 97.5 174 ASP B O 1
ATOM 3260 N N . PRO B 1 175 ? 3.877 7.992 -14.727 1 97.19 175 PRO B N 1
ATOM 3261 C CA . PRO B 1 175 ? 3.158 7.043 -15.578 1 97.19 175 PRO B CA 1
ATOM 3262 C C . PRO B 1 175 ? 2.566 7.699 -16.828 1 97.19 175 PRO B C 1
ATOM 3264 O O . PRO B 1 175 ? 2.467 7.062 -17.875 1 97.19 175 PRO B O 1
ATOM 3267 N N . ASP B 1 176 ? 2.189 8.977 -16.766 1 94.56 176 ASP B N 1
ATOM 3268 C CA . ASP B 1 176 ? 1.565 9.664 -17.891 1 94.56 176 ASP B CA 1
ATOM 3269 C C . ASP B 1 176 ? 2.57 9.891 -19.016 1 94.56 176 ASP B C 1
ATOM 3271 O O . ASP B 1 176 ? 2.268 9.633 -20.188 1 94.56 176 ASP B O 1
ATOM 3275 N N . LYS B 1 177 ? 3.764 10.32 -18.656 1 96.5 177 LYS B N 1
ATOM 3276 C CA . LYS B 1 177 ? 4.789 10.609 -19.656 1 96.5 177 LYS B CA 1
ATOM 3277 C C . LYS B 1 177 ? 5.684 9.398 -19.891 1 96.5 177 LYS B C 1
ATOM 3279 O O . LYS B 1 177 ? 6.512 9.391 -20.812 1 96.5 177 LYS B O 1
ATOM 3284 N N . LYS B 1 178 ? 5.477 8.391 -19.094 1 97.81 178 LYS B N 1
ATOM 3285 C CA . LYS B 1 178 ? 6.277 7.168 -19.141 1 97.81 178 LYS B CA 1
ATOM 3286 C C . LYS B 1 178 ? 7.766 7.48 -19.016 1 97.81 178 LYS B C 1
ATOM 3288 O O . LYS B 1 178 ? 8.57 7.043 -19.844 1 97.81 178 LYS B O 1
ATOM 3293 N N . LYS B 1 179 ? 8.086 8.219 -17.953 1 98.19 179 LYS B N 1
ATOM 3294 C CA . LYS B 1 179 ? 9.453 8.641 -17.672 1 98.19 179 LYS B CA 1
ATOM 3295 C C . LYS B 1 179 ? 9.836 8.336 -16.234 1 98.19 179 LYS B C 1
ATOM 3297 O O . LYS B 1 179 ? 8.961 8.195 -15.367 1 98.19 179 LYS B O 1
ATOM 3302 N N . VAL B 1 180 ? 11.07 8.188 -16 1 98.62 180 VAL B N 1
ATOM 3303 C CA . VAL B 1 180 ? 11.664 8.031 -14.688 1 98.62 180 VAL B CA 1
ATOM 3304 C C . VAL B 1 180 ? 12.773 9.062 -14.492 1 98.62 180 VAL B C 1
ATOM 3306 O O . VAL B 1 180 ? 13.742 9.094 -15.25 1 98.62 180 VAL B O 1
ATOM 3309 N N . VAL B 1 181 ? 12.609 9.945 -13.523 1 97.81 181 VAL B N 1
ATOM 3310 C CA . VAL B 1 181 ? 13.633 10.93 -13.172 1 97.81 181 VAL B CA 1
ATOM 3311 C C . VAL B 1 181 ? 14.414 10.445 -11.945 1 97.81 181 VAL B C 1
ATOM 3313 O O . VAL B 1 181 ? 13.828 10.164 -10.898 1 97.81 181 VAL B O 1
ATOM 3316 N N . VAL B 1 182 ? 15.695 10.359 -12.102 1 98.38 182 VAL B N 1
ATOM 3317 C CA . VAL B 1 182 ? 16.547 9.797 -11.055 1 98.38 182 VAL B CA 1
ATOM 3318 C C . VAL B 1 182 ? 17.469 10.883 -10.516 1 98.38 182 VAL B C 1
ATOM 3320 O O . VAL B 1 182 ? 18.266 11.469 -11.258 1 98.38 182 VAL B O 1
ATOM 3323 N N . TYR B 1 183 ? 17.359 11.125 -9.211 1 96.94 183 TYR B N 1
ATOM 3324 C CA . TYR B 1 183 ? 18.281 12 -8.5 1 96.94 183 TYR B CA 1
ATOM 3325 C C . TYR B 1 183 ? 19.25 11.195 -7.648 1 96.94 183 TYR B C 1
ATOM 3327 O O . TYR B 1 183 ? 18.875 10.594 -6.645 1 96.94 183 TYR B O 1
ATOM 3335 N N . ASP B 1 184 ? 20.5 11.117 -8.086 1 97.44 184 ASP B N 1
ATOM 3336 C CA . ASP B 1 184 ? 21.578 10.734 -7.184 1 97.44 184 ASP B CA 1
ATOM 3337 C C . ASP B 1 184 ? 22.016 11.906 -6.312 1 97.44 184 ASP B C 1
ATOM 3339 O O . ASP B 1 184 ? 22.906 12.664 -6.68 1 97.44 184 ASP B O 1
ATOM 3343 N N . LEU B 1 185 ? 21.391 11.984 -5.125 1 95.75 185 LEU B N 1
ATOM 3344 C CA . LEU B 1 185 ? 21.5 13.195 -4.316 1 95.75 185 LEU B CA 1
ATOM 3345 C C . LEU B 1 185 ? 22.828 13.234 -3.566 1 95.75 185 LEU B C 1
ATOM 3347 O O . LEU B 1 185 ? 23.203 14.266 -3.014 1 95.75 185 LEU B O 1
ATOM 3351 N N . GLU B 1 186 ? 23.516 12.156 -3.635 1 93.12 186 GLU B N 1
ATOM 3352 C CA . GLU B 1 186 ? 24.812 12.062 -2.955 1 93.12 186 GLU B CA 1
ATOM 3353 C C . GLU B 1 186 ? 25.953 12.469 -3.879 1 93.12 186 GLU B C 1
ATOM 3355 O O . GLU B 1 186 ? 26.938 13.047 -3.432 1 93.12 186 GLU B O 1
ATOM 3360 N N . HIS B 1 187 ? 25.797 12.219 -5.172 1 90.38 187 HIS B N 1
ATOM 3361 C CA . HIS B 1 187 ? 26.969 12.328 -6.027 1 90.38 187 HIS B CA 1
ATOM 3362 C C . HIS B 1 187 ? 26.734 13.312 -7.164 1 90.38 187 HIS B C 1
ATOM 3364 O O . HIS B 1 187 ? 27.688 13.844 -7.734 1 90.38 187 HIS B O 1
ATOM 3370 N N . ASN B 1 188 ? 25.453 13.453 -7.52 1 84.69 188 ASN B N 1
ATOM 3371 C CA . ASN B 1 188 ? 25.203 14.234 -8.719 1 84.69 188 ASN B CA 1
ATOM 3372 C C . ASN B 1 188 ? 24.375 15.477 -8.406 1 84.69 188 ASN B C 1
ATOM 3374 O O . ASN B 1 188 ? 23.562 15.477 -7.48 1 84.69 188 ASN B O 1
ATOM 3378 N N . GLU B 1 189 ? 24.5 16.438 -9.305 1 81.81 189 GLU B N 1
ATOM 3379 C CA . GLU B 1 189 ? 23.75 17.688 -9.148 1 81.81 189 GLU B CA 1
ATOM 3380 C C . GLU B 1 189 ? 22.531 17.719 -10.062 1 81.81 189 GLU B C 1
ATOM 3382 O O . GLU B 1 189 ? 21.625 18.516 -9.852 1 81.81 189 GLU B O 1
ATOM 3387 N N . LEU B 1 190 ? 22.656 16.922 -11.078 1 91 190 LEU B N 1
ATOM 3388 C CA . LEU B 1 190 ? 21.547 16.906 -12.039 1 91 190 LEU B CA 1
ATOM 3389 C C . LEU B 1 190 ? 20.891 15.531 -12.086 1 91 190 LEU B C 1
ATOM 3391 O O . LEU B 1 190 ? 21.578 14.516 -11.938 1 91 190 LEU B O 1
ATOM 3395 N N . PRO B 1 191 ? 19.625 15.609 -12.344 1 95.06 191 PRO B N 1
ATOM 3396 C CA . PRO B 1 191 ? 18.938 14.32 -12.461 1 95.06 191 PRO B CA 1
ATOM 3397 C C . PRO B 1 191 ? 19.172 13.656 -13.82 1 95.06 191 PRO B C 1
ATOM 3399 O O . PRO B 1 191 ? 19.531 14.336 -14.789 1 95.06 191 PRO B O 1
ATOM 3402 N N . ALA B 1 192 ? 19.062 12.398 -13.914 1 96.69 192 ALA B N 1
ATOM 3403 C CA . ALA B 1 192 ? 18.984 11.625 -15.148 1 96.69 192 ALA B CA 1
ATOM 3404 C C . ALA B 1 192 ? 17.547 11.281 -15.484 1 96.69 192 ALA B C 1
ATOM 3406 O O . ALA B 1 192 ? 16.734 10.992 -14.594 1 96.69 192 ALA B O 1
ATOM 3407 N N . ILE B 1 193 ? 17.234 11.305 -16.781 1 97.62 193 ILE B N 1
ATOM 3408 C CA . ILE B 1 193 ? 15.883 11.008 -17.219 1 97.62 193 ILE B CA 1
ATOM 3409 C C . ILE B 1 193 ? 15.891 9.75 -18.094 1 97.62 193 ILE B C 1
ATOM 3411 O O . ILE B 1 193 ? 16.672 9.648 -19.031 1 97.62 193 ILE B O 1
ATOM 3415 N N . TYR B 1 194 ? 15.062 8.789 -17.734 1 98.5 194 TYR B N 1
ATOM 3416 C CA . TYR B 1 194 ? 14.898 7.535 -18.469 1 98.5 194 TYR B CA 1
ATOM 3417 C C . TYR B 1 194 ? 13.453 7.367 -18.938 1 98.5 194 TYR B C 1
ATOM 3419 O O . TYR B 1 194 ? 12.57 8.133 -18.547 1 98.5 194 TYR B O 1
ATOM 3427 N N . GLY B 1 195 ? 13.281 6.359 -19.844 1 98.12 195 GLY B N 1
ATOM 3428 C CA . GLY B 1 195 ? 11.945 5.977 -20.266 1 98.12 195 GLY B CA 1
ATOM 3429 C C . GLY B 1 195 ? 11.539 4.594 -19.797 1 98.12 195 GLY B C 1
ATOM 3430 O O . GLY B 1 195 ? 12.328 3.891 -19.156 1 98.12 195 GLY B O 1
ATOM 3431 N N . PHE B 1 196 ? 10.258 4.27 -20.047 1 98.25 196 PHE B N 1
ATOM 3432 C CA . PHE B 1 196 ? 9.719 2.98 -19.641 1 98.25 196 PHE B CA 1
ATOM 3433 C C . PHE B 1 196 ? 10.281 1.856 -20.5 1 98.25 196 PHE B C 1
ATOM 3435 O O . PHE B 1 196 ? 9.984 0.683 -20.266 1 98.25 196 PHE B O 1
ATOM 3442 N N . GLU B 1 197 ? 11.227 2.139 -21.438 1 98.06 197 GLU B N 1
ATOM 3443 C CA . GLU B 1 197 ? 11.922 1.132 -22.234 1 98.06 197 GLU B CA 1
ATOM 3444 C C . GLU B 1 197 ? 13.305 0.833 -21.656 1 98.06 197 GLU B C 1
ATOM 3446 O O . GLU B 1 197 ? 13.961 -0.123 -22.078 1 98.06 197 GLU B O 1
ATOM 3451 N N . ASP B 1 198 ? 13.711 1.561 -20.656 1 98.56 198 ASP B N 1
ATOM 3452 C CA . ASP B 1 198 ? 15.102 1.525 -20.219 1 98.56 198 ASP B CA 1
ATOM 3453 C C . ASP B 1 198 ? 15.258 0.639 -18.984 1 98.56 198 ASP B C 1
ATOM 3455 O O . ASP B 1 198 ? 14.273 0.338 -18.297 1 98.56 198 ASP B O 1
ATOM 3459 N N . GLN B 1 199 ? 16.422 0.173 -18.781 1 98.62 199 GLN B N 1
ATOM 3460 C CA . GLN B 1 199 ? 16.891 -0.342 -17.5 1 98.62 199 GLN B CA 1
ATOM 3461 C C . GLN B 1 199 ? 17.547 0.757 -16.656 1 98.62 199 GLN B C 1
ATOM 3463 O O . GLN B 1 199 ? 18.453 1.445 -17.141 1 98.62 199 GLN B O 1
ATOM 3468 N N . VAL B 1 200 ? 17.062 0.907 -15.492 1 98.69 200 VAL B N 1
ATOM 3469 C CA . VAL B 1 200 ? 17.516 2.023 -14.672 1 98.69 200 VAL B CA 1
ATOM 3470 C C . VAL B 1 200 ? 18.344 1.497 -13.5 1 98.69 200 VAL B C 1
ATOM 3472 O O . VAL B 1 200 ? 17.875 0.653 -12.734 1 98.69 200 VAL B O 1
ATOM 3475 N N . ALA B 1 201 ? 19.562 1.999 -13.328 1 98.5 201 ALA B N 1
ATOM 3476 C CA . ALA B 1 201 ? 20.453 1.571 -12.258 1 98.5 201 ALA B CA 1
ATOM 3477 C C . ALA B 1 201 ? 20.094 2.248 -10.938 1 98.5 201 ALA B C 1
ATOM 3479 O O . ALA B 1 201 ? 19.766 3.436 -10.914 1 98.5 201 ALA B O 1
ATOM 3480 N N . VAL B 1 202 ? 20.141 1.492 -9.867 1 98.69 202 VAL B N 1
ATOM 3481 C CA . VAL B 1 202 ? 19.922 2.02 -8.523 1 98.69 202 VAL B CA 1
ATOM 3482 C C . VAL B 1 202 ? 21.25 2.434 -7.902 1 98.69 202 VAL B C 1
ATOM 3484 O O . VAL B 1 202 ? 22.094 1.587 -7.609 1 98.69 202 VAL B O 1
ATOM 3487 N N . ASN B 1 203 ? 21.391 3.65 -7.609 1 98.19 203 ASN B N 1
ATOM 3488 C CA . ASN B 1 203 ? 22.688 4.223 -7.258 1 98.19 203 ASN B CA 1
ATOM 3489 C C . ASN B 1 203 ? 23.125 3.822 -5.852 1 98.19 203 ASN B C 1
ATOM 3491 O O . ASN B 1 203 ? 24.312 3.658 -5.582 1 98.19 203 ASN B O 1
ATOM 3495 N N . ILE B 1 204 ? 22.188 3.602 -4.91 1 98.12 204 ILE B N 1
ATOM 3496 C CA . ILE B 1 204 ? 22.562 3.277 -3.539 1 98.12 204 ILE B CA 1
ATOM 3497 C C . ILE B 1 204 ? 23.188 1.883 -3.492 1 98.12 204 ILE B C 1
ATOM 3499 O O . ILE B 1 204 ? 23.797 1.506 -2.496 1 98.12 204 ILE B O 1
ATOM 3503 N N . PHE B 1 205 ? 22.984 1.14 -4.547 1 98.19 205 PHE B N 1
ATOM 3504 C CA . PHE B 1 205 ? 23.594 -0.181 -4.66 1 98.19 205 PHE B CA 1
ATOM 3505 C C . PHE B 1 205 ? 24.719 -0.171 -5.691 1 98.19 205 PHE B C 1
ATOM 3507 O O . PHE B 1 205 ? 24.953 -1.176 -6.363 1 98.19 205 PHE B O 1
ATOM 3514 N N . ALA B 1 206 ? 25.266 0.951 -6.004 1 96.69 206 ALA B N 1
ATOM 3515 C CA . ALA B 1 206 ? 26.406 1.157 -6.883 1 96.69 206 ALA B CA 1
ATOM 3516 C C . ALA B 1 206 ? 26.094 0.732 -8.312 1 96.69 206 ALA B C 1
ATOM 3518 O O . ALA B 1 206 ? 26.953 0.225 -9.023 1 96.69 206 ALA B O 1
ATOM 3519 N N . GLY B 1 207 ? 24.859 0.725 -8.609 1 96.62 207 GLY B N 1
ATOM 3520 C CA . GLY B 1 207 ? 24.438 0.427 -9.969 1 96.62 207 GLY B CA 1
ATOM 3521 C C . GLY B 1 207 ? 24.312 -1.061 -10.242 1 96.62 207 GLY B C 1
ATOM 3522 O O . GLY B 1 207 ? 23.984 -1.467 -11.359 1 96.62 207 GLY B O 1
ATOM 3523 N N . LYS B 1 208 ? 24.48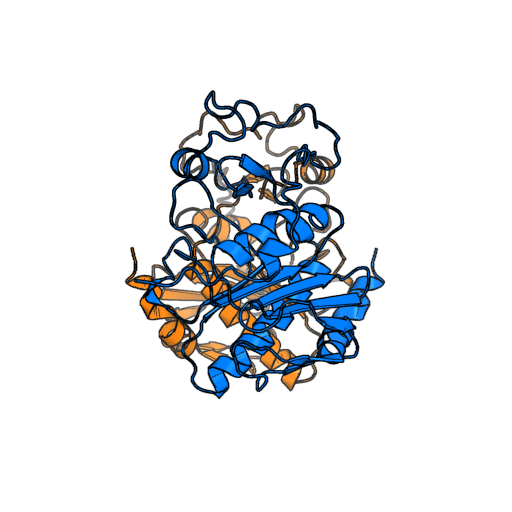4 -1.866 -9.281 1 97.75 208 LYS B N 1
ATOM 3524 C CA . LYS B 1 208 ? 24.453 -3.314 -9.453 1 97.75 208 LYS B CA 1
ATOM 3525 C C . LYS B 1 208 ? 23.016 -3.824 -9.523 1 97.75 208 LYS B C 1
ATOM 3527 O O . LYS B 1 208 ? 22.766 -4.914 -10.047 1 97.75 208 LYS B O 1
ATOM 3532 N N . CYS B 1 209 ? 22.141 -3.055 -8.938 1 98.31 209 CYS B N 1
ATOM 3533 C CA . CYS B 1 209 ? 20.719 -3.332 -9.086 1 98.31 209 CYS B CA 1
ATOM 3534 C C . CYS B 1 209 ? 20.125 -2.553 -10.258 1 98.31 209 CYS B C 1
ATOM 3536 O O . CYS B 1 209 ? 20.219 -1.324 -10.297 1 98.31 209 CYS B O 1
ATOM 3538 N N . GLN B 1 210 ? 19.594 -3.254 -11.211 1 98.38 210 GLN B N 1
ATOM 3539 C CA 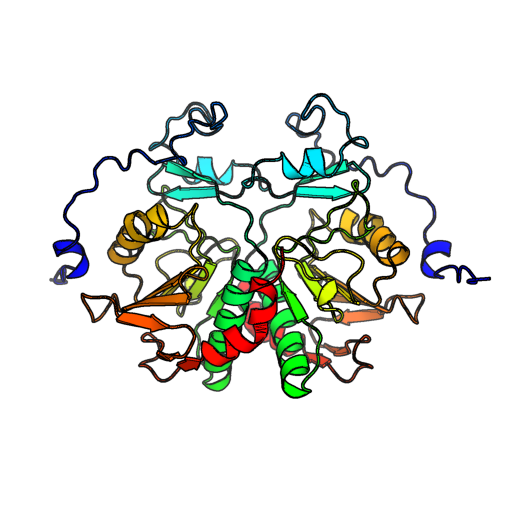. GLN B 1 210 ? 18.953 -2.635 -12.367 1 98.38 210 GLN B CA 1
ATOM 3540 C C . GLN B 1 210 ? 17.469 -2.943 -12.398 1 98.38 210 GLN B C 1
ATOM 3542 O O . GLN B 1 210 ? 17.062 -4.105 -12.305 1 98.38 210 GLN B O 1
ATOM 3547 N N . ILE B 1 211 ? 16.688 -1.943 -12.516 1 98.69 211 ILE B N 1
ATOM 3548 C CA . ILE B 1 211 ? 15.242 -2.129 -12.656 1 98.69 211 ILE B CA 1
ATOM 3549 C C . ILE B 1 211 ? 14.844 -1.99 -14.125 1 98.69 211 ILE B C 1
ATOM 3551 O O . ILE B 1 211 ? 15.008 -0.923 -14.719 1 98.69 211 ILE B O 1
ATOM 3555 N N . ASP B 1 212 ? 14.375 -3.029 -14.727 1 98.62 212 ASP B N 1
ATOM 3556 C CA . ASP B 1 212 ? 13.953 -3.055 -16.125 1 98.62 212 ASP B CA 1
ATOM 3557 C C . ASP B 1 212 ? 12.523 -2.547 -16.281 1 98.62 212 ASP B C 1
ATOM 3559 O O . ASP B 1 212 ? 11.57 -3.314 -16.141 1 98.62 212 ASP B O 1
ATOM 3563 N N . PHE B 1 213 ? 12.344 -1.305 -16.625 1 98.62 213 PHE B N 1
ATOM 3564 C CA . PHE B 1 213 ? 11.016 -0.71 -16.734 1 98.62 213 PHE B CA 1
ATOM 3565 C C . PHE B 1 213 ? 10.266 -1.26 -17.938 1 98.62 213 PHE B C 1
ATOM 3567 O O . PHE B 1 213 ? 9.031 -1.204 -17.984 1 98.62 213 PHE B O 1
ATOM 3574 N N . SER B 1 214 ? 10.984 -1.772 -18.938 1 98.38 214 SER B N 1
ATOM 3575 C CA . SER B 1 214 ? 10.297 -2.381 -20.062 1 98.38 214 SER B CA 1
ATOM 3576 C C . SER B 1 214 ? 9.516 -3.617 -19.641 1 98.38 214 SER B C 1
ATOM 3578 O O . SER B 1 214 ? 8.406 -3.854 -20.125 1 98.38 214 SER B O 1
ATOM 3580 N N . GLU B 1 215 ? 10.117 -4.414 -18.766 1 97.25 215 GLU B N 1
ATOM 3581 C CA . GLU B 1 215 ? 9.43 -5.586 -18.25 1 97.25 215 GLU B CA 1
ATOM 3582 C C . GLU B 1 215 ? 8.227 -5.188 -17.391 1 97.25 215 GLU B C 1
ATOM 3584 O O . GLU B 1 215 ? 7.16 -5.797 -17.484 1 97.25 215 GLU B O 1
ATOM 3589 N N . ILE B 1 216 ? 8.406 -4.168 -16.562 1 97.94 216 ILE B N 1
ATOM 3590 C CA . ILE B 1 216 ? 7.324 -3.695 -15.711 1 97.94 216 ILE B CA 1
ATOM 3591 C C . ILE B 1 216 ? 6.176 -3.17 -16.562 1 97.94 216 ILE B C 1
ATOM 3593 O O . ILE B 1 216 ? 5.016 -3.527 -16.359 1 97.94 216 ILE B O 1
ATOM 3597 N N . TYR B 1 217 ? 6.512 -2.352 -17.547 1 97.62 217 TYR B N 1
ATOM 3598 C CA . TYR B 1 217 ? 5.5 -1.753 -18.406 1 97.62 217 TYR B CA 1
ATOM 3599 C C . TYR B 1 217 ? 4.742 -2.824 -19.188 1 97.62 217 TYR B C 1
ATOM 3601 O O . TYR B 1 217 ? 3.518 -2.768 -19.297 1 97.62 217 TYR B O 1
ATOM 3609 N N . SER B 1 218 ? 5.48 -3.809 -19.703 1 96 218 SER B N 1
ATOM 3610 C CA . SER B 1 218 ? 4.844 -4.891 -20.453 1 96 218 SER B CA 1
ATOM 3611 C C . SER B 1 218 ? 3.822 -5.625 -19.594 1 96 218 SER B C 1
ATOM 3613 O O . SER B 1 218 ? 2.781 -6.062 -20.078 1 96 218 SER B O 1
ATOM 3615 N N . TYR B 1 219 ? 4.09 -5.727 -18.359 1 94.88 219 TYR B N 1
ATOM 3616 C CA . TYR B 1 219 ? 3.227 -6.426 -17.406 1 94.88 219 TYR B CA 1
ATOM 3617 C C . TYR B 1 219 ? 1.952 -5.637 -17.141 1 94.88 219 TYR B C 1
ATOM 3619 O O . TYR B 1 219 ? 0.871 -6.215 -17.016 1 94.88 219 TYR B O 1
ATOM 3627 N N . ILE B 1 220 ? 2.059 -4.262 -17.188 1 96.12 220 ILE B N 1
ATOM 3628 C CA . ILE B 1 220 ? 0.914 -3.504 -16.688 1 96.12 220 ILE B CA 1
ATOM 3629 C C . ILE B 1 220 ? 0.304 -2.686 -17.828 1 96.12 220 ILE B C 1
ATOM 3631 O O . ILE B 1 220 ? -0.653 -1.937 -17.609 1 96.12 220 ILE B O 1
ATOM 3635 N N . GLU B 1 221 ? 0.824 -2.746 -19.016 1 94.88 221 GLU B N 1
ATOM 3636 C CA . GLU B 1 221 ? 0.455 -1.859 -20.109 1 94.88 221 GLU B CA 1
ATOM 3637 C C . GLU B 1 221 ? -1.04 -1.938 -20.406 1 94.88 221 GLU B C 1
ATOM 3639 O O . GLU B 1 221 ? -1.652 -0.944 -20.812 1 94.88 221 GLU B O 1
ATOM 3644 N N . PHE B 1 222 ? -1.646 -3.068 -20.203 1 94.5 222 PHE B N 1
ATOM 3645 C CA . PHE B 1 222 ? -3.066 -3.227 -20.5 1 94.5 222 PHE B CA 1
ATOM 3646 C C . PHE B 1 222 ? -3.902 -2.285 -19.641 1 94.5 222 PHE B C 1
ATOM 3648 O O . PHE B 1 222 ? -5.008 -1.901 -20.016 1 94.5 222 PHE B O 1
ATOM 3655 N N . LEU B 1 223 ? -3.418 -1.87 -18.484 1 94.62 223 LEU B N 1
ATOM 3656 C CA . LEU B 1 223 ? -4.137 -0.981 -17.578 1 94.62 223 LEU B CA 1
ATOM 3657 C C . LEU B 1 223 ? -4.238 0.425 -18.172 1 94.62 223 LEU B C 1
ATOM 3659 O O . LEU B 1 223 ? -5.117 1.199 -17.781 1 94.62 223 LEU B O 1
ATOM 3663 N N . PHE B 1 224 ? -3.277 0.802 -19 1 92.38 224 PHE B N 1
ATOM 3664 C CA . PHE B 1 224 ? -3.266 2.131 -19.594 1 92.38 224 PHE B CA 1
ATOM 3665 C C . PHE B 1 224 ? -4.363 2.262 -20.641 1 92.38 224 PHE B C 1
ATOM 3667 O O . PHE B 1 224 ? -4.734 3.375 -21.031 1 92.38 224 PHE B O 1
ATOM 3674 N N . GLU B 1 225 ? -4.887 1.132 -21.062 1 87.06 225 GLU B N 1
ATOM 3675 C CA . GLU B 1 225 ? -5.934 1.113 -22.094 1 87.06 225 GLU B CA 1
ATOM 3676 C C . GLU B 1 225 ? -7.32 1.053 -21.453 1 87.06 225 GLU B C 1
ATOM 3678 O O . GLU B 1 225 ? -8.328 1.185 -22.141 1 87.06 225 GLU B O 1
ATOM 3683 N N . LYS B 1 226 ? -7.297 0.828 -20.25 1 78.19 226 LYS B N 1
ATOM 3684 C CA . LYS B 1 226 ? -8.57 0.683 -19.562 1 78.19 226 LYS B CA 1
ATOM 3685 C C . LYS B 1 226 ? -9.141 2.043 -19.156 1 78.19 226 LYS B C 1
ATOM 3687 O O . LYS B 1 226 ? -8.391 3.008 -18.984 1 78.19 226 LYS B O 1
ATOM 3692 N N . GLU B 1 227 ? -10.492 2.201 -19.234 1 67.94 227 GLU B N 1
ATOM 3693 C CA . GLU B 1 227 ? -11.172 3.385 -18.719 1 67.94 227 GLU B CA 1
ATOM 3694 C C . GLU B 1 227 ? -11.305 3.322 -17.203 1 67.94 227 GLU B C 1
ATOM 3696 O O . GLU B 1 227 ? -11.391 2.236 -16.625 1 67.94 227 GLU B O 1
#

Radius of gyration: 22.25 Å; Cα contacts (8 Å, |Δi|>4): 828; chains: 2; bounding box: 67×58×44 Å

Organism: NCBI:txid88431